Protein AF-A0A839JX04-F1 (afdb_monomer_lite)

Sequence (559 aa):
MVAIRRTSMIDSNKTQLNSDYDYSMLRKWALGNKGGLLKKSDFIFDKSKGELSAGSEIAEAVILCKRPTSYPIQNQTFLAQFQFTGKLENLQTVEGIKIYIEIKENLIMDPTLIADQPGSTNFAKGFDIGEIKATPERPSHENFLKLYEISSGEVVDHRKEISLPALDSVSQRTTTLESKVATQEEKVGKLEEAGTPDHLSIKEIIGEKYKASDLLTRAYLPLSADSDIPLNFGETAANKELHIQRISSGHTDNKIKVKLKKTGNPTSNVTIEVRKGVKVESGDIVYRYGGEVLATATIQANQITTSRKEFTATLDRSPLLARGELYSVVIKCQGSVYHNADFYQIACSGEWSEAFCAVQVNDNSRVRTDYMPYCESSIFLDYCLAKRSDATKETVLEVINLNGSSSYEHYFTLTEDNQKIAIHSTGREIERVYFYNGGTQIGSMGYGASGSVELSAKKGDTIRIQIRVRVASGVNITVYRRLIKPCPKILHPKEVKNVGEVVECTIYGLHNNVFVGDQIDTTPSSSATTGRLTLGNAVAFFSIIGKDGKTYKIPAYGA

Structure (mmCIF, N/CA/C/O backbone):
data_AF-A0A839JX04-F1
#
_entry.id   AF-A0A839JX04-F1
#
loop_
_atom_site.group_PDB
_atom_site.id
_atom_site.type_symbol
_atom_site.label_atom_id
_atom_site.label_alt_id
_atom_site.label_comp_id
_atom_site.label_asym_id
_atom_site.label_entity_id
_atom_site.label_seq_id
_atom_site.pdbx_PDB_ins_code
_atom_site.Cartn_x
_atom_site.Cartn_y
_atom_site.Cartn_z
_atom_site.occupancy
_atom_site.B_iso_or_equiv
_atom_site.auth_seq_id
_atom_site.auth_comp_id
_atom_site.auth_asym_id
_atom_site.auth_atom_id
_atom_site.pdbx_PDB_model_num
ATOM 1 N N . MET A 1 1 ? 62.825 -39.711 -59.804 1.00 36.94 1 MET A N 1
ATOM 2 C CA . MET A 1 1 ? 63.584 -38.447 -59.918 1.00 36.94 1 MET A CA 1
ATOM 3 C C . MET A 1 1 ? 63.002 -37.661 -61.075 1.00 36.94 1 MET A C 1
ATOM 5 O O . MET A 1 1 ? 63.212 -38.042 -62.217 1.00 36.94 1 MET A O 1
ATOM 9 N N . VAL A 1 2 ? 62.194 -36.645 -60.778 1.00 25.59 2 VAL A N 1
ATOM 10 C CA . VAL A 1 2 ? 61.544 -35.789 -61.778 1.00 25.59 2 VAL A CA 1
ATOM 11 C C . VAL A 1 2 ? 62.001 -34.361 -61.510 1.00 25.59 2 VAL A C 1
ATOM 13 O O . VAL A 1 2 ? 62.012 -33.910 -60.368 1.00 25.59 2 VAL A O 1
ATOM 16 N N . ALA A 1 3 ? 62.485 -33.721 -62.569 1.00 23.45 3 ALA A N 1
ATOM 17 C CA . ALA A 1 3 ? 63.185 -32.452 -62.558 1.00 23.45 3 ALA A CA 1
ATOM 18 C C . ALA A 1 3 ? 62.314 -31.313 -62.012 1.00 23.45 3 ALA A C 1
ATOM 20 O O . ALA A 1 3 ? 61.235 -31.034 -62.535 1.00 23.45 3 ALA A O 1
ATOM 21 N N . ILE A 1 4 ? 62.835 -30.621 -60.999 1.00 28.56 4 ILE A N 1
ATOM 22 C CA . ILE A 1 4 ? 62.335 -29.331 -60.527 1.00 28.56 4 ILE A CA 1
ATOM 23 C C . ILE A 1 4 ? 62.530 -28.335 -61.677 1.00 28.56 4 ILE A C 1
ATOM 25 O O . ILE A 1 4 ? 63.641 -27.858 -61.923 1.00 28.56 4 ILE A O 1
ATOM 29 N N . ARG A 1 5 ? 61.462 -28.059 -62.434 1.00 27.75 5 ARG A N 1
ATOM 30 C CA . ARG A 1 5 ? 61.444 -26.947 -63.389 1.00 27.75 5 ARG A CA 1
ATOM 31 C C . ARG A 1 5 ? 61.386 -25.654 -62.587 1.00 27.75 5 ARG A C 1
ATOM 33 O O . ARG A 1 5 ? 60.373 -25.339 -61.976 1.00 27.75 5 ARG A O 1
ATOM 40 N N . ARG A 1 6 ? 62.519 -24.952 -62.590 1.00 30.62 6 ARG A N 1
ATOM 41 C CA . ARG A 1 6 ? 62.697 -23.595 -62.075 1.00 30.62 6 ARG A CA 1
ATOM 42 C C . ARG A 1 6 ? 61.653 -22.673 -62.698 1.00 30.62 6 ARG A C 1
ATOM 44 O O . ARG A 1 6 ? 61.552 -22.599 -63.922 1.00 30.62 6 ARG A O 1
ATOM 51 N N . THR A 1 7 ? 60.898 -21.989 -61.853 1.00 27.47 7 THR A N 1
ATOM 52 C CA . THR A 1 7 ? 59.978 -20.935 -62.264 1.00 27.47 7 THR A CA 1
ATOM 53 C C . THR A 1 7 ? 60.797 -19.752 -62.773 1.00 27.47 7 THR A C 1
ATOM 55 O O . THR A 1 7 ? 61.646 -19.220 -62.065 1.00 27.47 7 THR A O 1
ATOM 58 N N . SER A 1 8 ? 60.568 -19.367 -64.024 1.00 26.70 8 SER A N 1
ATOM 59 C CA . SER A 1 8 ? 61.036 -18.112 -64.600 1.00 26.70 8 SER A CA 1
ATOM 60 C C . SER A 1 8 ? 60.347 -16.938 -63.900 1.00 26.70 8 SER A C 1
ATOM 62 O O . SER A 1 8 ? 59.118 -16.862 -63.929 1.00 26.70 8 SER A O 1
ATOM 64 N N . MET A 1 9 ? 61.111 -15.997 -63.339 1.00 30.47 9 MET A N 1
ATOM 65 C CA . MET A 1 9 ? 60.635 -14.614 -63.272 1.00 30.47 9 MET A CA 1
ATOM 66 C C . MET A 1 9 ? 60.506 -14.126 -64.715 1.00 30.47 9 MET A C 1
ATOM 68 O O . MET A 1 9 ? 61.416 -14.320 -65.523 1.00 30.47 9 MET A O 1
ATOM 72 N N . ILE A 1 10 ? 59.347 -13.576 -65.059 1.00 27.73 10 ILE A N 1
ATOM 73 C CA . ILE A 1 10 ? 59.121 -12.993 -66.378 1.00 27.73 10 ILE A CA 1
ATOM 74 C C . ILE A 1 10 ? 60.157 -11.881 -66.586 1.00 27.73 10 ILE A C 1
ATOM 76 O O . ILE A 1 10 ? 60.321 -11.004 -65.741 1.00 27.73 10 ILE A O 1
ATOM 80 N N . ASP A 1 11 ? 60.854 -11.949 -67.719 1.00 28.22 11 ASP A N 1
ATOM 81 C CA . ASP A 1 11 ? 61.622 -10.847 -68.282 1.00 28.22 11 ASP A CA 1
ATOM 82 C C . ASP A 1 11 ? 60.643 -9.718 -68.623 1.00 28.22 11 ASP A C 1
ATOM 84 O O . ASP A 1 11 ? 59.931 -9.772 -69.628 1.00 28.22 11 ASP A O 1
ATOM 88 N N . SER A 1 12 ? 60.562 -8.699 -67.772 1.00 28.22 12 SER A N 1
ATOM 89 C CA . SER A 1 12 ? 60.218 -7.373 -68.255 1.00 28.22 12 SER A CA 1
ATOM 90 C C . SER A 1 12 ? 61.524 -6.613 -68.401 1.00 28.22 12 SER A C 1
ATOM 92 O O . SER A 1 12 ? 62.218 -6.326 -67.426 1.00 28.22 12 SER A O 1
ATOM 94 N N . ASN A 1 13 ? 61.845 -6.217 -69.627 1.00 29.12 13 ASN A N 1
ATOM 95 C CA . ASN A 1 13 ? 62.878 -5.235 -69.947 1.00 29.12 13 ASN A CA 1
ATOM 96 C C . ASN A 1 13 ? 62.521 -3.826 -69.414 1.00 29.12 13 ASN A C 1
ATOM 98 O O . ASN A 1 13 ? 62.547 -2.845 -70.154 1.00 29.12 13 ASN A O 1
ATOM 102 N N . LYS A 1 14 ? 62.128 -3.732 -68.138 1.00 31.95 14 LYS A N 1
ATOM 103 C CA . LYS A 1 14 ? 61.995 -2.568 -67.259 1.00 31.95 14 LYS A CA 1
ATOM 104 C C . LYS A 1 14 ? 61.495 -3.058 -65.893 1.00 31.95 14 LYS A C 1
ATOM 106 O O . LYS A 1 14 ? 60.616 -3.909 -65.834 1.00 31.95 14 LYS A O 1
ATOM 111 N N . THR A 1 15 ? 62.069 -2.466 -64.845 1.00 32.50 15 THR A N 1
ATOM 112 C CA . THR A 1 15 ? 61.684 -2.492 -63.421 1.00 32.50 15 THR A CA 1
ATOM 113 C C . THR A 1 15 ? 61.949 -3.763 -62.600 1.00 32.50 15 THR A C 1
ATOM 115 O O . THR A 1 15 ? 61.022 -4.481 -62.246 1.00 32.50 15 THR A O 1
ATOM 118 N N . GLN A 1 16 ? 63.185 -3.906 -62.090 1.00 36.28 16 GLN A N 1
ATOM 119 C CA . GLN A 1 16 ? 63.281 -3.993 -60.627 1.00 36.28 16 GLN A CA 1
ATOM 120 C C . GLN A 1 16 ? 62.806 -2.663 -60.067 1.00 36.28 16 GLN A C 1
ATOM 122 O O . GLN A 1 16 ? 63.419 -1.631 -60.336 1.00 36.28 16 GLN A O 1
ATOM 127 N N . LEU A 1 17 ? 61.759 -2.682 -59.259 1.00 40.69 17 LEU A N 1
ATOM 128 C CA . LEU A 1 17 ? 61.539 -1.616 -58.296 1.00 40.69 17 LEU A CA 1
ATOM 129 C C . LEU A 1 17 ? 62.016 -2.156 -56.953 1.00 40.69 17 LEU A C 1
ATOM 131 O O . LEU A 1 17 ? 61.269 -2.743 -56.181 1.00 40.69 17 LEU A O 1
ATOM 135 N N . ASN A 1 18 ? 63.309 -1.970 -56.687 1.00 44.69 18 ASN A N 1
ATOM 136 C CA . ASN A 1 18 ? 63.767 -1.832 -55.310 1.00 44.69 18 ASN A CA 1
ATOM 137 C C . ASN A 1 18 ? 62.869 -0.745 -54.671 1.00 44.69 18 ASN A C 1
ATOM 139 O O . ASN A 1 18 ? 62.597 0.260 -55.336 1.00 44.69 18 ASN A O 1
ATOM 143 N N . SER A 1 19 ? 62.357 -0.925 -53.445 1.00 43.06 19 SER A N 1
ATOM 144 C CA . SER A 1 19 ? 61.373 0.005 -52.840 1.00 43.06 19 SER A CA 1
ATOM 145 C C . SER A 1 19 ? 61.827 1.461 -52.783 1.00 43.06 19 SER A C 1
ATOM 147 O O . SER A 1 19 ? 61.009 2.350 -52.566 1.00 43.06 19 SER A O 1
ATOM 149 N N . ASP A 1 20 ? 63.118 1.697 -53.000 1.00 43.44 20 ASP A N 1
ATOM 150 C CA . ASP A 1 20 ? 63.715 3.010 -53.208 1.00 43.44 20 ASP A CA 1
ATOM 151 C C . ASP A 1 20 ? 63.037 3.811 -54.351 1.00 43.44 20 ASP A C 1
ATOM 153 O O . ASP A 1 20 ? 63.197 5.027 -54.399 1.00 43.44 20 ASP A O 1
ATOM 157 N N . TYR A 1 21 ? 62.235 3.175 -55.227 1.00 44.03 21 TYR A N 1
ATOM 158 C CA . TYR A 1 21 ? 61.608 3.818 -56.394 1.00 44.03 21 TYR A CA 1
ATOM 159 C C . TYR A 1 21 ? 60.068 3.709 -56.514 1.00 44.03 21 TYR A C 1
ATOM 161 O O . TYR A 1 21 ? 59.507 4.355 -57.401 1.00 44.03 21 TYR A O 1
ATOM 169 N N . ASP A 1 22 ? 59.351 2.974 -55.646 1.00 50.03 22 ASP A N 1
ATOM 170 C CA . ASP A 1 22 ? 57.868 2.971 -55.624 1.00 50.03 22 ASP A CA 1
ATOM 171 C C . ASP A 1 22 ? 57.316 3.781 -54.436 1.00 50.03 22 ASP A C 1
ATOM 173 O O . ASP A 1 22 ? 57.174 3.309 -53.300 1.00 50.03 22 ASP A O 1
ATOM 177 N N . TYR A 1 23 ? 56.954 5.033 -54.724 1.00 49.22 23 TYR A N 1
ATOM 178 C CA . TYR A 1 23 ? 56.421 5.989 -53.752 1.00 49.22 23 TYR A CA 1
ATOM 179 C C . TYR A 1 23 ? 55.114 5.540 -53.076 1.00 49.22 23 TYR A C 1
ATOM 181 O O . TYR A 1 23 ? 54.806 5.994 -51.968 1.00 49.22 23 TYR A O 1
ATOM 189 N N . SER A 1 24 ? 54.332 4.652 -53.701 1.00 57.19 24 SER A N 1
ATOM 190 C CA . SER A 1 24 ? 53.066 4.177 -53.135 1.00 57.19 24 SER A CA 1
ATOM 191 C C . SER A 1 24 ? 53.287 3.267 -51.919 1.00 57.19 24 SER A C 1
ATOM 193 O O . SER A 1 24 ? 52.551 3.359 -50.929 1.00 57.19 24 SER A O 1
ATOM 195 N N . MET A 1 25 ? 54.352 2.461 -51.945 1.00 59.25 25 MET A N 1
ATOM 196 C CA . MET A 1 25 ? 54.745 1.571 -50.849 1.00 59.25 25 MET A CA 1
ATOM 197 C C . MET A 1 25 ? 55.486 2.328 -49.744 1.00 59.25 25 MET A C 1
ATOM 199 O O . MET A 1 25 ? 55.196 2.120 -48.564 1.00 59.25 25 MET A O 1
ATOM 203 N N . LEU A 1 26 ? 56.331 3.299 -50.111 1.00 58.16 26 LEU A N 1
ATOM 204 C CA . LEU A 1 26 ? 56.943 4.258 -49.179 1.00 58.16 26 LEU A CA 1
ATOM 205 C C . LEU A 1 26 ? 55.895 5.008 -48.341 1.00 58.16 26 LEU A C 1
ATOM 207 O O . LEU A 1 26 ? 56.049 5.140 -47.127 1.00 58.16 26 LEU A O 1
ATOM 211 N N . ARG A 1 27 ? 54.787 5.452 -48.953 1.00 58.06 27 ARG A N 1
ATOM 212 C CA . ARG A 1 27 ? 53.692 6.122 -48.231 1.00 58.06 27 ARG A CA 1
ATOM 213 C C . ARG A 1 27 ? 53.014 5.198 -47.217 1.00 58.06 27 ARG A C 1
ATOM 215 O O . ARG A 1 27 ? 52.716 5.629 -46.107 1.00 58.06 27 ARG A O 1
ATOM 222 N N . LYS A 1 28 ? 52.768 3.934 -47.574 1.00 63.03 28 LYS A N 1
ATOM 223 C CA . LYS A 1 28 ? 52.166 2.942 -46.662 1.00 63.03 28 LYS A CA 1
ATOM 224 C C . LYS A 1 28 ? 53.109 2.591 -45.503 1.00 63.03 28 LYS A C 1
ATOM 226 O O . LYS A 1 28 ? 52.645 2.427 -44.376 1.00 63.03 28 LYS A O 1
ATOM 231 N N . TRP A 1 29 ? 54.417 2.553 -45.756 1.00 63.84 29 TRP A N 1
ATOM 232 C CA . TRP A 1 29 ? 55.455 2.373 -44.736 1.00 63.84 29 TRP A CA 1
ATOM 233 C C . TRP A 1 29 ? 55.546 3.552 -43.762 1.00 63.84 29 TRP A C 1
ATOM 235 O O . TRP A 1 29 ? 55.491 3.351 -42.551 1.00 63.84 29 TRP A O 1
ATOM 245 N N . ALA A 1 30 ? 55.586 4.786 -44.276 1.00 60.50 30 ALA A N 1
ATOM 246 C CA . ALA A 1 30 ? 55.602 6.002 -43.458 1.00 60.50 30 ALA A CA 1
ATOM 247 C C . ALA A 1 30 ? 54.375 6.112 -42.531 1.00 60.50 30 ALA A C 1
ATOM 249 O O . ALA A 1 30 ? 54.449 6.712 -41.462 1.00 60.50 30 ALA A O 1
ATOM 250 N N . LEU A 1 31 ? 53.253 5.492 -42.913 1.00 60.56 31 LEU A N 1
ATOM 251 C CA . LEU A 1 31 ? 52.018 5.408 -42.124 1.00 60.56 31 LEU A CA 1
ATOM 252 C C . LEU A 1 31 ? 51.984 4.204 -41.157 1.00 60.56 31 LEU A C 1
ATOM 254 O O . LEU A 1 31 ? 50.932 3.886 -40.602 1.00 60.56 31 LEU A O 1
ATOM 258 N N . GLY A 1 32 ? 53.129 3.553 -40.929 1.00 63.91 32 GLY A N 1
ATOM 259 C CA . GLY A 1 32 ? 53.334 2.549 -39.882 1.00 63.91 32 GLY A CA 1
ATOM 260 C C . GLY A 1 32 ? 53.155 1.092 -40.314 1.00 63.91 32 GLY A C 1
ATOM 261 O O . GLY A 1 32 ? 53.164 0.206 -39.456 1.00 63.91 32 GLY A O 1
ATOM 262 N N . ASN A 1 33 ? 52.990 0.809 -41.610 1.00 69.25 33 ASN A N 1
ATOM 263 C CA . ASN A 1 33 ? 52.891 -0.565 -42.098 1.00 69.25 33 ASN A CA 1
ATOM 264 C C . ASN A 1 33 ? 54.278 -1.245 -42.141 1.00 69.25 33 ASN A C 1
ATOM 266 O O . ASN A 1 33 ? 55.247 -0.652 -42.609 1.00 69.25 33 ASN A O 1
ATOM 270 N N . LYS A 1 34 ? 54.381 -2.487 -41.645 1.00 72.94 34 LYS A N 1
ATOM 271 C CA . LYS A 1 34 ? 55.645 -3.238 -41.479 1.00 72.94 34 LYS A CA 1
ATOM 272 C C . LYS A 1 34 ? 55.763 -4.455 -42.412 1.00 72.94 34 LYS A C 1
ATOM 274 O O . LYS A 1 34 ? 56.516 -5.376 -42.115 1.00 72.94 34 LYS A O 1
ATOM 279 N N . GLY A 1 35 ? 55.020 -4.457 -43.518 1.00 76.12 35 GLY A N 1
ATOM 280 C CA . GLY A 1 35 ? 54.948 -5.578 -44.459 1.00 76.12 35 GLY A CA 1
ATOM 281 C C . GLY A 1 35 ? 53.683 -6.422 -44.279 1.00 76.12 35 GLY A C 1
ATOM 282 O O . GLY A 1 35 ? 52.985 -6.329 -43.266 1.00 76.12 35 GLY A O 1
ATOM 283 N N . GLY A 1 36 ? 53.365 -7.215 -45.298 1.00 84.69 36 GLY A N 1
ATOM 284 C CA . GLY A 1 36 ? 52.121 -7.970 -45.418 1.00 84.69 36 GLY A CA 1
ATOM 285 C C . GLY A 1 36 ? 51.796 -8.312 -46.872 1.00 84.69 36 GLY A C 1
ATOM 286 O O . GLY A 1 36 ? 52.637 -8.177 -47.755 1.00 84.69 36 GLY A O 1
ATOM 287 N N . LEU A 1 37 ? 50.566 -8.744 -47.127 1.00 87.00 37 LEU A N 1
ATOM 288 C CA . LEU A 1 37 ? 50.071 -9.040 -48.470 1.00 87.00 37 LEU A CA 1
ATOM 289 C C . LEU A 1 37 ? 49.428 -7.815 -49.108 1.00 87.00 37 LEU A C 1
ATOM 291 O O . LEU A 1 37 ? 48.798 -7.014 -48.414 1.00 87.00 37 LEU A O 1
ATOM 295 N N . LEU A 1 38 ? 49.521 -7.696 -50.433 1.00 80.56 38 LEU A N 1
ATOM 296 C CA . LEU A 1 38 ? 48.749 -6.680 -51.152 1.00 80.56 38 LEU A CA 1
ATOM 297 C C . LEU A 1 38 ? 47.257 -7.010 -51.195 1.00 80.56 38 LEU A C 1
ATOM 299 O O . LEU A 1 38 ? 46.449 -6.085 -51.209 1.00 80.56 38 LEU A O 1
ATOM 303 N N . LYS A 1 39 ? 46.901 -8.299 -51.183 1.00 83.56 39 LYS A N 1
ATOM 304 C CA . LYS A 1 39 ? 45.520 -8.792 -51.133 1.00 83.56 39 LYS A CA 1
ATOM 305 C C . LYS A 1 39 ? 45.428 -9.988 -50.196 1.00 83.56 39 LYS A C 1
ATOM 307 O O . LYS A 1 39 ? 46.272 -10.879 -50.238 1.00 83.56 39 LYS A O 1
ATOM 312 N N . LYS A 1 40 ? 44.373 -10.070 -49.382 1.00 83.19 40 LYS A N 1
ATOM 313 C CA . LYS A 1 40 ? 44.169 -11.223 -48.483 1.00 83.19 40 LYS A CA 1
ATOM 314 C C . LYS A 1 40 ? 43.907 -12.545 -49.221 1.00 83.19 40 LYS A C 1
ATOM 316 O O . LYS A 1 40 ? 44.143 -13.619 -48.670 1.00 83.19 40 LYS A O 1
ATOM 321 N N . SER A 1 41 ? 43.418 -12.476 -50.457 1.00 86.44 41 SER A N 1
ATOM 322 C CA . SER A 1 41 ? 43.195 -13.645 -51.314 1.00 86.44 41 SER A CA 1
ATOM 323 C C . SER A 1 41 ? 44.487 -14.307 -51.796 1.00 86.44 41 SER A C 1
ATOM 325 O O . SER A 1 41 ? 44.422 -15.420 -52.302 1.00 86.44 41 SER A O 1
ATOM 327 N N . ASP A 1 42 ? 45.642 -13.663 -51.634 1.00 87.38 42 ASP A N 1
ATOM 328 C CA . ASP A 1 42 ? 46.917 -14.175 -52.126 1.00 87.38 42 ASP A CA 1
ATOM 329 C C . ASP A 1 42 ? 47.550 -15.185 -51.150 1.00 87.38 42 ASP A C 1
ATOM 331 O O . ASP A 1 42 ? 47.327 -15.133 -49.936 1.00 87.38 42 ASP A O 1
ATOM 335 N N . PHE A 1 43 ? 48.370 -16.102 -51.676 1.00 89.19 43 PHE A N 1
ATOM 336 C CA . PHE A 1 43 ? 49.062 -17.156 -50.912 1.00 89.19 43 PHE A CA 1
ATOM 337 C C . PHE A 1 43 ? 48.096 -18.053 -50.119 1.00 89.19 43 PHE A C 1
ATOM 339 O O . PHE A 1 43 ? 48.091 -18.054 -48.887 1.00 89.19 43 PHE A O 1
ATOM 346 N N . ILE A 1 44 ? 47.254 -18.815 -50.812 1.00 92.31 44 ILE A N 1
ATOM 347 C CA . ILE A 1 44 ? 46.239 -19.705 -50.228 1.00 92.31 44 ILE A CA 1
ATOM 348 C C . ILE A 1 44 ? 46.864 -21.061 -49.898 1.00 92.31 44 ILE A C 1
ATOM 350 O O . ILE A 1 44 ? 47.403 -21.712 -50.791 1.00 92.31 44 ILE A O 1
ATOM 354 N N . PHE A 1 45 ? 46.772 -21.505 -48.643 1.00 92.56 45 PHE A N 1
ATOM 355 C CA . PHE A 1 45 ? 47.291 -22.805 -48.215 1.00 92.56 45 PHE A CA 1
ATOM 356 C C . PHE A 1 45 ? 46.177 -23.848 -48.051 1.00 92.56 45 PHE A C 1
ATOM 358 O O . PHE A 1 45 ? 45.290 -23.698 -47.212 1.00 92.56 45 PHE A O 1
ATOM 365 N N . ASP A 1 46 ? 46.250 -24.926 -48.830 1.00 90.69 46 ASP A N 1
ATOM 366 C CA . ASP A 1 46 ? 45.413 -26.119 -48.708 1.00 90.69 46 ASP A CA 1
ATOM 367 C C . ASP A 1 46 ? 46.183 -27.196 -47.929 1.00 90.69 46 ASP A C 1
ATOM 369 O O . ASP A 1 46 ? 46.989 -27.954 -48.481 1.00 90.69 46 ASP A O 1
ATOM 373 N N . LYS A 1 47 ? 45.919 -27.278 -46.618 1.00 89.19 47 LYS A N 1
ATOM 374 C CA . LYS A 1 47 ? 46.544 -28.266 -45.726 1.00 89.19 47 LYS A CA 1
ATOM 375 C C . LYS A 1 47 ? 46.254 -29.706 -46.150 1.00 89.19 47 LYS A C 1
ATOM 377 O O . LYS A 1 47 ? 47.104 -30.565 -45.955 1.00 89.19 47 LYS A O 1
ATOM 382 N N . SER A 1 48 ? 45.083 -29.985 -46.727 1.00 87.31 48 SER A N 1
ATOM 383 C CA . SER A 1 48 ? 44.711 -31.354 -47.112 1.00 87.31 48 SER A CA 1
ATOM 384 C C . SER A 1 48 ? 45.578 -31.896 -48.251 1.00 87.31 48 SER A C 1
ATOM 386 O O . SER A 1 48 ? 45.782 -33.104 -48.352 1.00 87.31 48 SER A O 1
ATOM 388 N N . LYS A 1 49 ? 46.133 -30.994 -49.069 1.00 86.88 49 LYS A N 1
ATOM 389 C CA . LYS A 1 49 ? 47.006 -31.310 -50.205 1.00 86.88 49 LYS A CA 1
ATOM 390 C C . LYS A 1 49 ? 48.471 -30.942 -49.971 1.00 86.88 49 LYS A C 1
ATOM 392 O O . LYS A 1 49 ? 49.306 -31.233 -50.823 1.00 86.88 49 LYS A O 1
ATOM 397 N N . GLY A 1 50 ? 48.785 -30.283 -48.852 1.00 86.38 50 GLY A N 1
ATOM 398 C CA . GLY A 1 50 ? 50.103 -29.688 -48.623 1.00 86.38 50 GLY A CA 1
ATOM 399 C C . GLY A 1 50 ? 50.480 -28.703 -49.733 1.00 86.38 50 GLY A C 1
ATOM 400 O O . GLY A 1 50 ? 51.622 -28.701 -50.189 1.00 86.38 50 GLY A O 1
ATOM 401 N N . GLU A 1 51 ? 49.511 -27.919 -50.214 1.00 90.62 51 GLU A N 1
ATOM 402 C CA . GLU A 1 51 ? 49.668 -27.053 -51.386 1.00 90.62 51 GLU A CA 1
ATOM 403 C C . GLU A 1 51 ? 49.552 -25.575 -50.997 1.00 90.62 51 GLU A C 1
ATOM 405 O O . GLU A 1 51 ? 48.603 -25.183 -50.319 1.00 90.62 51 GLU A O 1
ATOM 410 N N . LEU A 1 52 ? 50.491 -24.739 -51.444 1.00 87.75 52 LEU A N 1
ATOM 411 C CA . LEU A 1 52 ? 50.379 -23.281 -51.382 1.00 87.75 52 LEU A CA 1
ATOM 412 C C . LEU A 1 52 ? 50.200 -22.728 -52.796 1.00 87.75 52 LEU A C 1
ATOM 414 O O . LEU A 1 52 ? 51.072 -22.896 -53.644 1.00 87.75 52 LEU A O 1
ATOM 418 N N . SER A 1 53 ? 49.094 -22.034 -53.029 1.00 88.25 53 SER A N 1
ATOM 419 C CA . SER A 1 53 ? 48.695 -21.493 -54.327 1.00 88.25 53 SER A CA 1
ATOM 420 C C . SER A 1 53 ? 48.694 -19.965 -54.328 1.00 88.25 53 SER A C 1
ATOM 422 O O . SER A 1 53 ? 48.439 -19.329 -53.306 1.00 88.25 53 SER A O 1
ATOM 424 N N . ALA A 1 54 ? 48.967 -19.361 -55.485 1.00 79.94 54 ALA A N 1
ATOM 425 C CA . ALA A 1 54 ? 49.061 -17.910 -55.628 1.00 79.94 54 ALA A CA 1
ATOM 426 C C . ALA A 1 54 ? 47.761 -17.171 -55.245 1.00 79.94 54 ALA A C 1
ATOM 428 O O . ALA A 1 54 ? 47.819 -16.090 -54.671 1.00 79.94 54 ALA A O 1
ATOM 429 N N . GLY A 1 55 ? 46.586 -17.753 -55.501 1.00 81.62 55 GLY A N 1
ATOM 430 C CA . GLY A 1 55 ? 45.280 -17.135 -55.211 1.00 81.62 55 GLY A CA 1
ATOM 431 C C . GLY A 1 55 ? 44.849 -16.047 -56.208 1.00 81.62 55 GLY A C 1
ATOM 432 O O . GLY A 1 55 ? 43.654 -15.873 -56.434 1.00 81.62 55 GLY A O 1
ATOM 433 N N . SER A 1 56 ? 45.813 -15.407 -56.872 1.00 80.06 56 SER A N 1
ATOM 434 C CA . SER A 1 56 ? 45.667 -14.514 -58.031 1.00 80.06 56 SER A CA 1
ATOM 435 C C . SER A 1 56 ? 46.579 -14.987 -59.180 1.00 80.06 56 SER A C 1
ATOM 437 O O . SER A 1 56 ? 47.370 -15.912 -58.996 1.00 80.06 56 SER A O 1
ATOM 439 N N . GLU A 1 57 ? 46.509 -14.353 -60.361 1.00 78.25 57 GLU A N 1
ATOM 440 C CA . GLU A 1 57 ? 47.461 -14.605 -61.468 1.00 78.25 57 GLU A CA 1
ATOM 441 C C . GLU A 1 57 ? 48.921 -14.411 -61.013 1.00 78.25 57 GLU A C 1
ATOM 443 O O . GLU A 1 57 ? 49.792 -15.221 -61.330 1.00 78.25 57 GLU A O 1
ATOM 448 N N . ILE A 1 58 ? 49.151 -13.383 -60.190 1.00 78.75 58 ILE A N 1
ATOM 449 C CA . ILE A 1 58 ? 50.390 -13.133 -59.453 1.00 78.75 58 ILE A CA 1
ATOM 450 C C . ILE A 1 58 ? 50.003 -12.799 -58.011 1.00 78.75 58 ILE A C 1
ATOM 452 O O . ILE A 1 58 ? 49.241 -11.862 -57.780 1.00 78.75 58 ILE A O 1
ATOM 456 N N . ALA A 1 59 ? 50.504 -13.580 -57.057 1.00 79.88 59 ALA A N 1
ATOM 457 C CA . ALA A 1 59 ? 50.378 -13.323 -55.628 1.00 79.88 59 ALA A CA 1
ATOM 458 C C . ALA A 1 59 ? 51.483 -12.374 -55.178 1.00 79.88 59 ALA A C 1
ATOM 460 O O . ALA A 1 59 ? 52.650 -12.604 -55.508 1.00 79.88 59 ALA A O 1
ATOM 461 N N . GLU A 1 60 ? 51.146 -11.352 -54.396 1.00 83.44 60 GLU A N 1
ATOM 462 C CA . GLU A 1 60 ? 52.113 -10.313 -54.042 1.00 83.44 60 GLU A CA 1
ATOM 463 C C . GLU A 1 60 ? 52.201 -10.058 -52.537 1.00 83.44 60 GLU A C 1
ATOM 465 O O . GLU A 1 60 ? 51.207 -9.833 -51.838 1.00 83.44 60 GLU A O 1
ATOM 470 N N . ALA A 1 61 ? 53.434 -10.060 -52.038 1.00 82.06 61 ALA A N 1
ATOM 471 C CA . ALA A 1 61 ? 53.768 -9.757 -50.657 1.00 82.06 61 ALA A CA 1
ATOM 472 C C . ALA A 1 61 ? 54.834 -8.665 -50.587 1.00 82.06 61 ALA A C 1
ATOM 474 O O . ALA A 1 61 ? 55.678 -8.534 -51.470 1.00 82.06 61 ALA A O 1
ATOM 475 N N . VAL A 1 62 ? 54.815 -7.897 -49.504 1.00 79.69 62 VAL A N 1
ATOM 476 C CA . VAL A 1 62 ? 55.836 -6.902 -49.188 1.00 79.69 62 VAL A CA 1
ATOM 477 C C . VAL A 1 62 ? 56.449 -7.252 -47.840 1.00 79.69 62 VAL A C 1
ATOM 479 O O . VAL A 1 62 ? 55.737 -7.428 -46.850 1.00 79.69 62 VAL A O 1
ATOM 482 N N . ILE A 1 63 ? 57.771 -7.352 -47.797 1.00 78.62 63 ILE A N 1
ATOM 483 C CA . ILE A 1 63 ? 58.535 -7.829 -46.644 1.00 78.62 63 ILE A CA 1
ATOM 484 C C . ILE A 1 63 ? 59.443 -6.695 -46.180 1.00 78.62 63 ILE A C 1
ATOM 486 O O . ILE A 1 63 ? 60.160 -6.106 -46.985 1.00 78.62 63 ILE A O 1
ATOM 490 N N . LEU A 1 64 ? 59.418 -6.372 -44.888 1.00 78.81 64 LEU A N 1
ATOM 491 C CA . LEU A 1 64 ? 60.378 -5.436 -44.311 1.00 78.81 64 LEU A CA 1
ATOM 492 C C . LEU A 1 64 ? 61.718 -6.145 -44.132 1.00 78.81 64 LEU A C 1
ATOM 494 O O . LEU A 1 64 ? 61.812 -7.117 -43.387 1.00 78.81 64 LEU A O 1
ATOM 498 N N . CYS A 1 65 ? 62.743 -5.644 -44.809 1.00 74.62 65 CYS A N 1
ATOM 499 C CA . CYS A 1 65 ? 64.083 -6.203 -44.782 1.00 74.62 65 CYS A CA 1
ATOM 500 C C . CYS A 1 65 ? 65.087 -5.210 -44.191 1.00 74.62 65 CYS A C 1
ATOM 502 O O . CYS A 1 65 ? 64.932 -3.992 -44.303 1.00 74.62 65 CYS A O 1
ATOM 504 N N . LYS A 1 66 ? 66.143 -5.747 -43.587 1.00 75.00 66 LYS A N 1
ATOM 505 C CA . LYS A 1 66 ? 67.331 -5.048 -43.099 1.00 75.00 66 LYS A CA 1
ATOM 506 C C . LYS A 1 66 ? 68.539 -5.495 -43.915 1.00 75.00 66 LYS A C 1
ATOM 508 O O . LYS A 1 66 ? 68.698 -6.688 -44.174 1.00 75.00 66 LYS A O 1
ATOM 513 N N . ARG A 1 67 ? 69.387 -4.538 -44.299 1.00 72.69 67 ARG A N 1
ATOM 514 C CA . ARG A 1 67 ? 70.712 -4.764 -44.897 1.00 72.69 67 ARG A CA 1
ATOM 515 C C . ARG A 1 67 ? 71.778 -4.656 -43.806 1.00 72.69 67 ARG A C 1
ATOM 517 O O . ARG A 1 67 ? 72.078 -3.536 -43.398 1.00 72.69 67 ARG A O 1
ATOM 524 N N . PRO A 1 68 ? 72.363 -5.759 -43.311 1.00 65.62 68 PRO A N 1
ATOM 525 C CA . PRO A 1 68 ? 73.289 -5.685 -42.177 1.00 65.62 68 PRO A CA 1
ATOM 526 C C . PRO A 1 68 ? 74.588 -4.927 -42.483 1.00 65.62 68 PRO A C 1
ATOM 528 O O . PRO A 1 68 ? 75.167 -4.309 -41.594 1.00 65.62 68 PRO A O 1
ATOM 531 N N . THR A 1 69 ? 75.044 -4.945 -43.740 1.00 65.56 69 THR A N 1
ATOM 532 C CA . THR A 1 69 ? 76.374 -4.463 -44.161 1.00 65.56 69 THR A CA 1
ATOM 533 C C . THR A 1 69 ? 76.350 -3.251 -45.106 1.00 65.56 69 THR A C 1
ATOM 535 O O . THR A 1 69 ? 77.349 -2.981 -45.769 1.00 65.56 69 THR A O 1
ATOM 538 N N . SER A 1 70 ? 75.242 -2.503 -45.183 1.00 64.62 70 SER A N 1
ATOM 539 C CA . SER A 1 70 ? 75.119 -1.325 -46.065 1.00 64.62 70 SER A CA 1
ATOM 540 C C . SER A 1 70 ? 75.983 -0.126 -45.625 1.00 64.62 70 SER A C 1
ATOM 542 O O . SER A 1 70 ? 76.195 0.097 -44.430 1.00 64.62 70 SER A O 1
ATOM 544 N N . TYR A 1 71 ? 76.456 0.673 -46.591 1.00 54.75 71 TYR A N 1
ATOM 545 C CA . TYR A 1 71 ? 77.263 1.886 -46.413 1.00 54.75 71 TYR A CA 1
ATOM 546 C C . TYR A 1 71 ? 76.680 3.058 -47.234 1.00 54.75 71 TYR A C 1
ATOM 548 O O . TYR A 1 71 ? 76.306 2.875 -48.385 1.00 54.75 71 TYR A O 1
ATOM 556 N N . PRO A 1 72 ? 76.602 4.295 -46.703 1.00 55.94 72 PRO A N 1
ATOM 557 C CA . PRO A 1 72 ? 77.098 4.759 -45.403 1.00 55.94 72 PRO A CA 1
ATOM 558 C C . PRO A 1 72 ? 76.168 4.451 -44.219 1.00 55.94 72 PRO A C 1
ATOM 560 O O . PRO A 1 72 ? 76.553 4.665 -43.071 1.00 55.94 72 PRO A O 1
ATOM 563 N N . ILE A 1 73 ? 74.949 3.964 -44.469 1.00 59.97 73 ILE A N 1
ATOM 564 C CA . ILE A 1 73 ? 73.941 3.710 -43.431 1.00 59.97 73 ILE A CA 1
ATOM 565 C C . ILE A 1 73 ? 73.961 2.225 -43.073 1.00 59.97 73 ILE A C 1
ATOM 567 O O . ILE A 1 73 ? 73.414 1.414 -43.814 1.00 59.97 73 ILE A O 1
ATOM 571 N N . GLN A 1 74 ? 74.554 1.861 -41.937 1.00 65.69 74 GLN A N 1
ATOM 572 C CA . GLN A 1 74 ? 74.480 0.488 -41.421 1.00 65.69 74 GLN A CA 1
ATOM 573 C C . GLN A 1 74 ? 73.031 0.095 -41.089 1.00 65.69 74 GLN A C 1
ATOM 575 O O . GLN A 1 74 ? 72.253 0.929 -40.625 1.00 65.69 74 GLN A O 1
ATOM 580 N N . ASN A 1 75 ? 72.683 -1.186 -41.265 1.00 69.44 75 ASN A N 1
ATOM 581 C CA . ASN A 1 75 ? 71.351 -1.735 -40.969 1.00 69.44 75 ASN A CA 1
ATOM 582 C C . ASN A 1 75 ? 70.204 -1.029 -41.712 1.00 69.44 75 ASN A C 1
ATOM 584 O O . ASN A 1 75 ? 69.111 -0.867 -41.161 1.00 69.44 75 ASN A O 1
ATOM 588 N N . GLN A 1 76 ? 70.438 -0.599 -42.956 1.00 69.25 76 GLN A N 1
ATOM 589 C CA . GLN A 1 76 ? 69.427 0.111 -43.736 1.00 69.25 76 GLN A CA 1
ATOM 590 C C . GLN A 1 76 ? 68.172 -0.758 -43.896 1.00 69.25 76 GLN A C 1
ATOM 592 O O . GLN A 1 76 ? 68.250 -1.912 -44.326 1.00 69.25 76 GLN A O 1
ATOM 597 N N . THR A 1 77 ? 67.007 -0.201 -43.563 1.00 72.31 77 THR A N 1
ATOM 598 C CA . THR A 1 77 ? 65.716 -0.872 -43.750 1.00 72.31 77 THR A CA 1
ATOM 599 C C . THR A 1 77 ? 65.103 -0.530 -45.100 1.00 72.31 77 THR A C 1
ATOM 601 O O . THR A 1 77 ? 65.084 0.641 -45.475 1.00 72.31 77 THR A O 1
ATOM 604 N N . PHE A 1 78 ? 64.535 -1.516 -45.784 1.00 69.12 78 PHE A N 1
ATOM 605 C CA . PHE A 1 78 ? 63.842 -1.344 -47.062 1.00 69.12 78 PHE A CA 1
ATOM 606 C C . PHE A 1 78 ? 62.688 -2.348 -47.177 1.00 69.12 78 PHE A C 1
ATOM 608 O O . PHE A 1 78 ? 62.587 -3.283 -46.381 1.00 69.12 78 PHE A O 1
ATOM 615 N N . LEU A 1 79 ? 61.797 -2.151 -48.147 1.00 71.94 79 LEU A N 1
ATOM 616 C CA . LEU A 1 79 ? 60.701 -3.075 -48.417 1.00 71.94 79 LEU A CA 1
ATOM 617 C C . LEU A 1 79 ? 61.029 -3.920 -49.653 1.00 71.94 79 LEU A C 1
ATOM 619 O O . LEU A 1 79 ? 61.242 -3.398 -50.741 1.00 71.94 79 LEU A O 1
ATOM 623 N N . ALA A 1 80 ? 61.049 -5.238 -49.504 1.00 71.62 80 ALA A N 1
ATOM 624 C CA . ALA A 1 80 ? 61.187 -6.159 -50.623 1.00 71.62 80 ALA A CA 1
ATOM 625 C C . ALA A 1 80 ? 59.799 -6.579 -51.116 1.00 71.62 80 ALA A C 1
ATOM 627 O O . ALA A 1 80 ? 58.994 -7.093 -50.338 1.00 71.62 80 ALA A O 1
ATOM 628 N N . GLN A 1 81 ? 59.518 -6.375 -52.402 1.00 74.50 81 GLN A N 1
ATOM 629 C CA . GLN A 1 81 ? 58.341 -6.949 -53.049 1.00 74.50 81 GLN A CA 1
ATOM 630 C C . GLN A 1 81 ? 58.658 -8.379 -53.486 1.00 74.50 81 GLN A C 1
ATOM 632 O O . GLN A 1 81 ? 59.671 -8.632 -54.135 1.00 74.50 81 GLN A O 1
ATOM 637 N N . PHE A 1 82 ? 57.785 -9.312 -53.127 1.00 76.94 82 PHE A N 1
ATOM 638 C CA . PHE A 1 82 ? 57.873 -10.715 -53.492 1.00 76.94 82 PHE A CA 1
ATOM 639 C C . PHE A 1 82 ? 56.651 -11.099 -54.318 1.00 76.94 82 PHE A C 1
ATOM 641 O O . PHE A 1 82 ? 55.515 -10.877 -53.894 1.00 76.94 82 PHE A O 1
ATOM 648 N N . GLN A 1 83 ? 56.897 -11.690 -55.483 1.00 79.25 83 GLN A N 1
ATOM 649 C CA . GLN A 1 83 ? 55.863 -12.140 -56.405 1.00 79.25 83 GLN A CA 1
ATOM 650 C C . GLN A 1 83 ? 55.912 -13.658 -56.538 1.00 79.25 83 GLN A C 1
ATOM 652 O O . GLN A 1 83 ? 56.982 -14.250 -56.673 1.00 79.25 83 GLN A O 1
ATOM 657 N N . PHE A 1 84 ? 54.743 -14.286 -56.510 1.00 79.44 84 PHE A N 1
ATOM 658 C CA . PHE A 1 84 ? 54.596 -15.731 -56.592 1.00 79.44 84 PHE A CA 1
ATOM 659 C C . PHE A 1 84 ? 53.506 -16.105 -57.591 1.00 79.44 84 PHE A C 1
ATOM 661 O O . PHE A 1 84 ? 52.402 -15.571 -57.550 1.00 79.44 84 PHE A O 1
ATOM 668 N N . THR A 1 85 ? 53.813 -17.038 -58.487 1.00 80.25 85 THR A N 1
ATOM 669 C CA . THR A 1 85 ? 52.890 -17.525 -59.515 1.00 80.25 85 THR A CA 1
ATOM 670 C C . THR A 1 85 ? 52.761 -19.040 -59.437 1.00 80.25 85 THR A C 1
ATOM 672 O O . THR A 1 85 ? 53.699 -19.753 -59.076 1.00 80.25 85 THR A O 1
ATOM 675 N N . GLY A 1 86 ? 51.578 -19.547 -59.784 1.00 82.19 86 GLY A N 1
ATOM 676 C CA . GLY A 1 86 ? 51.296 -20.979 -59.754 1.00 82.19 86 GLY A CA 1
ATOM 677 C C . GLY A 1 86 ? 51.129 -21.526 -58.335 1.00 82.19 86 GLY A C 1
ATOM 678 O O . GLY A 1 86 ? 50.414 -20.942 -57.516 1.00 82.19 86 GLY A O 1
ATOM 679 N N . LYS A 1 87 ? 51.739 -22.687 -58.075 1.00 83.56 87 LYS A N 1
ATOM 680 C CA . LYS A 1 87 ? 51.586 -23.430 -56.822 1.00 83.56 87 LYS A CA 1
ATOM 681 C C . LYS A 1 87 ? 52.855 -24.163 -56.393 1.00 83.56 87 LYS A C 1
ATOM 683 O O . LYS A 1 87 ? 53.666 -24.559 -57.228 1.00 83.56 87 LYS A O 1
ATOM 688 N N . LEU A 1 88 ? 52.987 -24.367 -55.087 1.00 83.19 88 LEU A N 1
ATOM 689 C CA . LEU A 1 88 ? 53.984 -25.217 -54.444 1.00 83.19 88 LEU A CA 1
ATOM 690 C C . LEU A 1 88 ? 53.277 -26.414 -53.821 1.00 83.19 88 LEU A C 1
ATOM 692 O O . LEU A 1 88 ? 52.349 -26.237 -53.039 1.00 83.19 88 LEU A O 1
ATOM 696 N N . GLU A 1 89 ? 53.728 -27.615 -54.154 1.00 86.00 89 GLU A N 1
ATOM 697 C CA . GLU A 1 89 ? 53.148 -28.877 -53.689 1.00 86.00 89 GLU A CA 1
ATOM 698 C C . GLU A 1 89 ? 54.090 -29.588 -52.710 1.00 86.00 89 GLU A C 1
ATOM 700 O O . GLU A 1 89 ? 55.293 -29.322 -52.681 1.00 86.00 89 GLU A O 1
ATOM 705 N N . ASN A 1 90 ? 53.553 -30.558 -51.963 1.00 83.38 90 ASN A N 1
ATOM 706 C CA . ASN A 1 90 ? 54.293 -31.388 -51.004 1.00 83.38 90 ASN A CA 1
ATOM 707 C C . ASN A 1 90 ? 54.913 -30.600 -49.834 1.00 83.38 90 ASN A C 1
ATOM 709 O O . ASN A 1 90 ? 55.961 -30.981 -49.305 1.00 83.38 90 ASN A O 1
ATOM 713 N N . LEU A 1 91 ? 54.274 -29.507 -49.408 1.00 85.19 91 LEU A N 1
ATOM 714 C CA . LEU A 1 91 ? 54.663 -28.792 -48.195 1.00 85.19 91 LEU A CA 1
ATOM 715 C C . LEU A 1 91 ? 54.328 -29.631 -46.959 1.00 85.19 91 LEU A C 1
ATOM 717 O O . LEU A 1 91 ? 53.264 -30.243 -46.874 1.00 85.19 91 LEU A O 1
ATOM 721 N N . GLN A 1 92 ? 55.238 -29.649 -45.984 1.00 84.38 92 GLN A N 1
ATOM 722 C CA . GLN A 1 92 ? 55.035 -30.387 -44.740 1.00 84.38 92 GLN A CA 1
ATOM 723 C C . GLN A 1 92 ? 53.836 -29.831 -43.966 1.00 84.38 92 GLN A C 1
ATOM 725 O O . GLN A 1 92 ? 53.712 -28.621 -43.788 1.00 84.38 92 GLN A O 1
ATOM 730 N N . THR A 1 93 ? 52.979 -30.725 -43.470 1.00 85.56 93 THR A N 1
ATOM 731 C CA . THR A 1 93 ? 51.744 -30.351 -42.762 1.00 85.56 93 THR A CA 1
ATOM 732 C C . THR A 1 93 ? 51.681 -30.849 -41.315 1.00 85.56 93 THR A C 1
ATOM 734 O O . THR A 1 93 ? 50.594 -31.034 -40.765 1.00 85.56 93 THR A O 1
ATOM 737 N N . VAL A 1 94 ? 52.842 -31.123 -40.715 1.00 88.19 94 VAL A N 1
ATOM 738 C CA . VAL A 1 94 ? 52.960 -31.621 -39.336 1.00 88.19 94 VAL A CA 1
ATOM 739 C C . VAL A 1 94 ? 52.962 -30.474 -38.320 1.00 88.19 94 VAL A C 1
ATOM 741 O O . VAL A 1 94 ? 53.196 -29.318 -38.670 1.00 88.19 94 VAL A O 1
ATOM 744 N N . GLU A 1 95 ? 52.683 -30.798 -37.057 1.00 91.06 95 GLU A N 1
ATOM 745 C CA . GLU A 1 95 ? 52.629 -29.835 -35.951 1.00 91.06 95 GLU A CA 1
ATOM 746 C C . GLU A 1 95 ? 53.917 -29.002 -35.838 1.00 91.06 95 GLU A C 1
ATOM 748 O O . GLU A 1 95 ? 55.028 -29.524 -35.947 1.00 91.06 95 GLU A O 1
ATOM 753 N N . GLY A 1 96 ? 53.767 -27.695 -35.614 1.00 88.06 96 GLY A N 1
ATOM 754 C CA . GLY A 1 96 ? 54.869 -26.754 -35.417 1.00 88.06 96 GLY A CA 1
ATOM 755 C C . GLY A 1 96 ? 55.499 -26.202 -36.700 1.00 88.06 96 GLY A C 1
ATOM 756 O O . GLY A 1 96 ? 56.326 -25.283 -36.609 1.00 88.06 96 GLY A O 1
ATOM 757 N N . ILE A 1 97 ? 55.108 -26.705 -37.882 1.00 91.56 97 ILE A N 1
ATOM 758 C CA . ILE A 1 97 ? 55.576 -26.189 -39.177 1.00 91.56 97 ILE A CA 1
ATOM 759 C C . ILE A 1 97 ? 55.094 -24.759 -39.389 1.00 91.56 97 ILE A C 1
ATOM 761 O O . ILE A 1 97 ? 53.920 -24.434 -39.210 1.00 91.56 97 ILE A O 1
ATOM 765 N N . LYS A 1 98 ? 56.015 -23.904 -39.833 1.00 92.81 98 LYS A N 1
ATOM 766 C CA . LYS A 1 98 ? 55.756 -22.515 -40.200 1.00 92.81 98 LYS A CA 1
ATOM 767 C C . LYS A 1 98 ? 56.003 -22.360 -41.690 1.00 92.81 98 LYS A C 1
ATOM 769 O O . LYS A 1 98 ? 57.051 -22.771 -42.184 1.00 92.81 98 LYS A O 1
ATOM 774 N N . ILE A 1 99 ? 55.048 -21.746 -42.380 1.00 90.31 99 ILE A N 1
ATOM 775 C CA . ILE A 1 99 ? 55.163 -21.400 -43.796 1.00 90.31 99 ILE A CA 1
ATOM 776 C C . ILE A 1 99 ? 55.419 -19.904 -43.882 1.00 90.31 99 ILE A C 1
ATOM 778 O O . ILE A 1 99 ? 54.634 -19.101 -43.367 1.00 90.31 99 ILE A O 1
ATOM 782 N N . TYR A 1 100 ? 56.524 -19.521 -44.505 1.00 89.69 100 TYR A N 1
ATOM 783 C CA . TYR A 1 100 ? 56.940 -18.127 -44.602 1.00 89.69 100 TYR A CA 1
ATOM 784 C C . TYR A 1 100 ? 57.686 -17.852 -45.905 1.00 89.69 100 TYR A C 1
ATOM 786 O O . TYR A 1 100 ? 58.258 -18.754 -46.512 1.00 89.69 100 TYR A O 1
ATOM 794 N N . ILE A 1 101 ? 57.670 -16.589 -46.318 1.00 87.00 101 ILE A N 1
ATOM 795 C CA . ILE A 1 101 ? 58.524 -16.063 -47.381 1.00 87.00 101 ILE A CA 1
ATOM 796 C C . ILE A 1 101 ? 59.782 -15.527 -46.707 1.00 87.00 101 ILE A C 1
ATOM 798 O O . ILE A 1 101 ? 59.680 -14.670 -45.834 1.00 87.00 101 ILE A O 1
ATOM 802 N N . GLU A 1 102 ? 60.951 -16.023 -47.079 1.00 84.88 102 GLU A N 1
ATOM 803 C CA . GLU A 1 102 ? 62.245 -15.591 -46.556 1.00 84.88 102 GLU A CA 1
ATOM 804 C C . GLU A 1 102 ? 63.049 -14.902 -47.650 1.00 84.88 102 GLU A C 1
ATOM 806 O O . GLU A 1 102 ? 63.144 -15.416 -48.761 1.00 84.88 102 GLU A O 1
ATOM 811 N N . ILE A 1 103 ? 63.657 -13.763 -47.325 1.00 80.62 103 ILE A N 1
ATOM 812 C CA . ILE A 1 103 ? 64.664 -13.119 -48.164 1.00 80.62 103 ILE A CA 1
ATOM 813 C C . ILE A 1 103 ? 66.043 -13.425 -47.574 1.00 80.62 103 ILE A C 1
ATOM 815 O O . ILE A 1 103 ? 66.318 -13.105 -46.417 1.00 80.62 103 ILE A O 1
ATOM 819 N N . LYS A 1 104 ? 66.914 -14.030 -48.383 1.00 75.62 104 LYS A N 1
ATOM 820 C CA . LYS A 1 104 ? 68.266 -14.460 -48.008 1.00 75.62 104 LYS A CA 1
ATOM 821 C C . LYS A 1 104 ? 69.145 -13.259 -47.682 1.00 75.62 104 LYS A C 1
ATOM 823 O O . LYS A 1 104 ? 69.588 -12.547 -48.580 1.00 75.62 104 LYS A O 1
ATOM 828 N N . GLU A 1 105 ? 69.432 -13.060 -46.399 1.00 71.56 105 GLU A N 1
ATOM 829 C CA . GLU A 1 105 ? 70.178 -11.906 -45.883 1.00 71.56 105 GLU A CA 1
ATOM 830 C C . GLU A 1 105 ? 71.563 -11.726 -46.531 1.00 71.56 105 GLU A C 1
ATOM 832 O O . GLU A 1 105 ? 71.959 -10.605 -46.839 1.00 71.56 105 GLU A O 1
ATOM 837 N N . ASN A 1 106 ? 72.266 -12.823 -46.831 1.00 67.75 106 ASN A N 1
ATOM 838 C CA . ASN A 1 106 ? 73.596 -12.805 -47.450 1.00 67.75 106 ASN A CA 1
ATOM 839 C C . ASN A 1 106 ? 73.606 -12.393 -48.934 1.00 67.75 106 ASN A C 1
ATOM 841 O O . ASN A 1 106 ? 74.681 -12.182 -49.491 1.00 67.75 106 ASN A O 1
ATOM 845 N N . LEU A 1 107 ? 72.439 -12.314 -49.580 1.00 66.25 107 LEU A N 1
ATOM 846 C CA . LEU A 1 107 ? 72.302 -11.921 -50.987 1.00 66.25 107 LEU A CA 1
ATOM 847 C C . LEU A 1 107 ? 71.790 -10.483 -51.152 1.00 66.25 107 LEU A C 1
ATOM 849 O O . LEU A 1 107 ? 71.702 -9.985 -52.273 1.00 66.25 107 LEU A O 1
ATOM 853 N N . ILE A 1 108 ? 71.474 -9.802 -50.049 1.00 64.00 108 ILE A N 1
ATOM 854 C CA . ILE A 1 108 ? 71.040 -8.407 -50.050 1.00 64.00 108 ILE A CA 1
ATOM 855 C C . ILE A 1 108 ? 72.285 -7.510 -49.939 1.00 64.00 108 ILE A C 1
ATOM 857 O O . ILE A 1 108 ? 72.732 -7.181 -48.841 1.00 64.00 108 ILE A O 1
ATOM 861 N N . MET A 1 109 ? 72.868 -7.128 -51.078 1.00 57.69 109 MET A N 1
ATOM 862 C CA . MET A 1 109 ? 74.062 -6.268 -51.138 1.00 57.69 109 MET A CA 1
ATOM 863 C C . MET A 1 109 ? 73.717 -4.776 -51.291 1.00 57.69 109 MET A C 1
ATOM 865 O O . MET A 1 109 ? 72.605 -4.415 -51.677 1.00 57.69 109 MET A O 1
ATOM 869 N N . ASP A 1 110 ? 74.682 -3.903 -50.983 1.00 54.31 110 ASP A N 1
ATOM 870 C CA . ASP A 1 110 ? 74.576 -2.456 -51.194 1.00 54.31 110 ASP A CA 1
ATOM 871 C C . ASP A 1 110 ? 74.492 -2.115 -52.698 1.00 54.31 110 ASP A C 1
ATOM 873 O O . ASP A 1 110 ? 75.372 -2.543 -53.453 1.00 54.31 110 ASP A O 1
ATOM 877 N N . PRO A 1 111 ? 73.497 -1.325 -53.152 1.00 51.31 111 PRO A N 1
ATOM 878 C CA . PRO A 1 111 ? 73.399 -0.904 -54.550 1.00 51.31 111 PRO A CA 1
ATOM 879 C C . PRO A 1 111 ? 74.635 -0.143 -55.055 1.00 51.31 111 PRO A C 1
ATOM 881 O O . PRO A 1 111 ? 74.939 -0.181 -56.243 1.00 51.31 111 PRO A O 1
ATOM 884 N N . THR A 1 112 ? 75.361 0.544 -54.166 1.00 46.22 112 THR A N 1
ATOM 885 C CA . THR A 1 112 ? 76.507 1.399 -54.517 1.00 46.22 112 THR A CA 1
ATOM 886 C C . THR A 1 112 ? 77.836 0.647 -54.653 1.00 46.22 112 THR A C 1
ATOM 888 O O . THR A 1 112 ? 78.810 1.219 -55.138 1.00 46.22 112 THR A O 1
ATOM 891 N N . LEU A 1 113 ? 77.881 -0.646 -54.301 1.00 44.53 113 LEU A N 1
ATOM 892 C CA . LEU A 1 113 ? 79.039 -1.532 -54.509 1.00 44.53 113 LEU A CA 1
ATOM 893 C C . LEU A 1 113 ? 78.948 -2.360 -55.804 1.00 44.53 113 LEU A C 1
ATOM 895 O O . LEU A 1 113 ? 79.828 -3.178 -56.079 1.00 44.53 113 LEU A O 1
ATOM 899 N N . ILE A 1 114 ? 77.917 -2.141 -56.624 1.00 42.22 114 ILE A N 1
ATOM 900 C CA . ILE A 1 114 ? 77.787 -2.773 -57.937 1.00 42.22 114 ILE A CA 1
ATOM 901 C C . ILE A 1 114 ? 78.519 -1.892 -58.952 1.00 42.22 114 ILE A C 1
ATOM 903 O O . ILE A 1 114 ? 77.960 -0.957 -59.520 1.00 42.22 114 ILE A O 1
ATOM 907 N N . ALA A 1 115 ? 79.794 -2.188 -59.201 1.00 37.09 115 ALA A N 1
ATOM 908 C CA . ALA A 1 115 ? 80.360 -1.846 -60.497 1.00 37.09 115 ALA A CA 1
ATOM 909 C C . ALA A 1 115 ? 79.651 -2.744 -61.517 1.00 37.09 115 ALA A C 1
ATOM 911 O O . ALA A 1 115 ? 79.876 -3.954 -61.519 1.00 37.09 115 ALA A O 1
ATOM 912 N N . ASP A 1 116 ? 78.766 -2.168 -62.332 1.00 42.62 116 ASP A N 1
ATOM 913 C CA . ASP A 1 116 ? 78.141 -2.852 -63.465 1.00 42.62 116 ASP A CA 1
ATOM 914 C C . ASP A 1 116 ? 79.242 -3.325 -64.429 1.00 42.62 116 ASP A C 1
ATOM 916 O O . ASP A 1 116 ? 79.621 -2.637 -65.378 1.00 42.62 116 ASP A O 1
ATOM 920 N N . GLN A 1 117 ? 79.793 -4.516 -64.189 1.00 40.28 117 GLN A N 1
ATOM 921 C CA . GLN A 1 117 ? 80.442 -5.257 -65.254 1.00 40.28 117 GLN A CA 1
ATOM 922 C C . GLN A 1 117 ? 79.335 -5.843 -66.135 1.00 40.28 117 GLN A C 1
ATOM 924 O O . GLN A 1 117 ? 78.448 -6.541 -65.629 1.00 40.28 117 GLN A O 1
ATOM 929 N N . PRO A 1 118 ? 79.355 -5.576 -67.452 1.00 40.09 118 PRO A N 1
ATOM 930 C CA . PRO A 1 118 ? 78.324 -6.062 -68.351 1.00 40.09 118 PRO A CA 1
ATOM 931 C C . PRO A 1 118 ? 78.358 -7.596 -68.375 1.00 40.09 118 PRO A C 1
ATOM 933 O O . PRO A 1 118 ? 79.265 -8.192 -68.949 1.00 40.09 118 PRO A O 1
ATOM 936 N N . GLY A 1 119 ? 77.370 -8.232 -67.735 1.00 48.66 119 GLY A N 1
ATOM 937 C CA . GLY A 1 119 ? 77.120 -9.67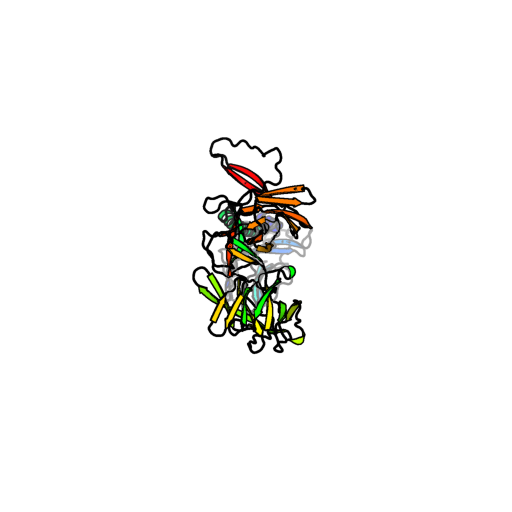5 -67.856 1.00 48.66 119 GLY A CA 1
ATOM 938 C C . GLY A 1 119 ? 77.060 -10.514 -66.571 1.00 48.66 119 GLY A C 1
ATOM 939 O O . GLY A 1 119 ? 76.899 -11.725 -66.682 1.00 48.66 119 GLY A O 1
ATOM 940 N N . SER A 1 120 ? 77.156 -9.946 -65.365 1.00 46.53 120 SER A N 1
ATOM 941 C CA . SER A 1 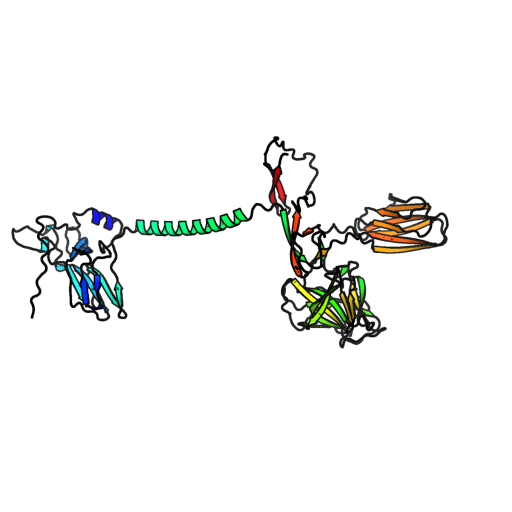120 ? 77.112 -10.715 -64.101 1.00 46.53 120 SER A CA 1
ATOM 942 C C . SER A 1 120 ? 76.669 -9.786 -62.957 1.00 46.53 120 SER A C 1
ATOM 944 O O . SER A 1 120 ? 77.426 -8.910 -62.573 1.00 46.53 120 SER A O 1
ATOM 946 N N . THR A 1 121 ? 75.456 -9.839 -62.395 1.00 46.06 121 THR A N 1
ATOM 947 C CA . THR A 1 121 ? 74.866 -10.950 -61.630 1.00 46.06 121 THR A CA 1
ATOM 948 C C . THR A 1 121 ? 73.341 -10.765 -61.482 1.00 46.06 121 THR A C 1
ATOM 950 O O . THR A 1 121 ? 72.837 -9.646 -61.414 1.00 46.06 121 THR A O 1
ATOM 953 N N . ASN A 1 122 ? 72.589 -11.861 -61.354 1.00 46.44 122 ASN A N 1
ATOM 954 C CA . ASN A 1 122 ? 71.142 -11.860 -61.069 1.00 46.44 122 ASN A CA 1
ATOM 955 C C . ASN A 1 122 ? 70.757 -11.164 -59.735 1.00 46.44 122 ASN A C 1
ATOM 957 O O . ASN A 1 122 ? 69.597 -10.806 -59.538 1.00 46.44 122 ASN A O 1
ATOM 961 N N . PHE A 1 123 ? 71.724 -10.915 -58.843 1.00 46.47 123 PHE A N 1
ATOM 962 C CA . PHE A 1 123 ? 71.507 -10.418 -57.477 1.00 46.47 123 PHE A CA 1
ATOM 963 C C . PHE A 1 123 ? 71.314 -8.902 -57.371 1.00 46.47 123 PHE A C 1
ATOM 965 O O . PHE A 1 123 ? 70.420 -8.460 -56.654 1.00 46.47 123 PHE A O 1
ATOM 972 N N . ALA A 1 124 ? 72.061 -8.107 -58.150 1.00 46.88 124 ALA A N 1
ATOM 973 C CA . ALA A 1 124 ? 71.828 -6.659 -58.319 1.00 46.88 124 ALA A CA 1
ATOM 974 C C . ALA A 1 124 ? 70.382 -6.352 -58.739 1.00 46.88 124 ALA A C 1
ATOM 976 O O . ALA A 1 124 ? 69.823 -5.288 -58.483 1.00 46.88 124 ALA A O 1
ATOM 977 N N . LYS A 1 125 ? 69.792 -7.355 -59.384 1.00 49.50 125 LYS A N 1
ATOM 978 C CA . LYS A 1 125 ? 68.482 -7.365 -59.977 1.00 49.50 125 LYS A CA 1
ATOM 979 C C . LYS A 1 125 ? 67.396 -8.020 -59.097 1.00 49.50 125 LYS A C 1
ATOM 981 O O . LYS A 1 125 ? 66.263 -8.198 -59.537 1.00 49.50 125 LYS A O 1
ATOM 986 N N . GLY A 1 126 ? 67.718 -8.393 -57.858 1.00 51.44 126 GLY A N 1
ATOM 987 C CA . GLY A 1 126 ? 66.762 -8.989 -56.920 1.00 51.44 126 GLY A CA 1
ATOM 988 C C . GLY A 1 126 ? 66.182 -10.345 -57.347 1.00 51.44 126 GLY A C 1
ATOM 989 O O . GLY A 1 126 ? 65.201 -10.788 -56.756 1.00 51.44 126 GLY A O 1
ATOM 990 N N . PHE A 1 127 ? 66.757 -11.014 -58.352 1.00 51.28 127 PHE A N 1
ATOM 991 C CA . PHE A 1 127 ? 66.364 -12.373 -58.735 1.00 51.28 127 PHE A CA 1
ATOM 992 C C . PHE A 1 127 ? 66.961 -13.391 -57.744 1.00 51.28 127 PHE A C 1
ATOM 994 O O . PHE A 1 127 ? 68.073 -13.206 -57.250 1.00 51.28 127 PHE A O 1
ATOM 1001 N N . ASP A 1 128 ? 66.230 -14.476 -57.466 1.00 58.25 128 ASP A N 1
ATOM 1002 C CA . ASP A 1 128 ? 66.661 -15.627 -56.646 1.00 58.25 128 ASP A CA 1
ATOM 1003 C C . ASP A 1 128 ? 67.024 -15.331 -55.169 1.00 58.25 128 ASP A C 1
ATOM 1005 O O . ASP A 1 128 ? 67.587 -16.186 -54.476 1.00 58.25 128 ASP A O 1
ATOM 1009 N N . ILE A 1 129 ? 66.683 -14.144 -54.653 1.00 66.25 129 ILE A N 1
ATOM 1010 C CA . ILE A 1 129 ? 66.964 -13.761 -53.256 1.00 66.25 129 ILE A CA 1
ATOM 1011 C C . ILE A 1 129 ? 65.848 -14.139 -52.277 1.00 66.25 129 ILE A C 1
ATOM 1013 O O . ILE A 1 129 ? 66.103 -14.202 -51.078 1.00 66.25 129 ILE A O 1
ATOM 1017 N N . GLY A 1 130 ? 64.627 -14.383 -52.763 1.00 71.75 130 GLY A N 1
ATOM 1018 C CA . GLY A 1 130 ? 63.465 -14.737 -51.947 1.00 71.75 130 GLY A CA 1
ATOM 1019 C C . GLY A 1 130 ? 62.992 -16.167 -52.189 1.00 71.75 130 GLY A C 1
ATOM 1020 O O . GLY A 1 130 ? 62.959 -16.621 -53.330 1.00 71.75 130 GLY A O 1
ATOM 1021 N N . GLU A 1 131 ? 62.586 -16.872 -51.136 1.00 81.56 131 GLU A N 1
ATOM 1022 C CA . GLU A 1 131 ? 62.042 -18.227 -51.233 1.00 81.56 131 GLU A CA 1
ATOM 1023 C C . GLU A 1 131 ? 60.926 -18.485 -50.218 1.00 81.56 131 GLU A C 1
ATOM 1025 O O . GLU A 1 131 ? 60.911 -17.926 -49.125 1.00 81.56 131 GLU A O 1
ATOM 1030 N N . ILE A 1 132 ? 59.981 -19.355 -50.575 1.00 85.56 132 ILE A N 1
ATOM 1031 C CA . ILE A 1 132 ? 58.964 -19.844 -49.642 1.00 85.56 132 ILE A CA 1
ATOM 1032 C C . ILE A 1 132 ? 59.515 -21.092 -48.955 1.00 85.56 132 ILE A C 1
ATOM 1034 O O . ILE A 1 132 ? 59.892 -22.052 -49.629 1.00 85.56 132 ILE A O 1
ATOM 1038 N N . LYS A 1 133 ? 59.527 -21.099 -47.621 1.00 85.06 133 LYS A N 1
ATOM 1039 C CA . LYS A 1 133 ? 59.936 -22.252 -46.812 1.00 85.06 133 LYS A CA 1
ATOM 1040 C C . LYS A 1 133 ? 58.790 -22.772 -45.963 1.00 85.06 133 LYS A C 1
ATOM 1042 O O . LYS A 1 133 ? 57.953 -22.005 -45.491 1.00 85.06 133 LYS A O 1
ATOM 1047 N N . ALA A 1 134 ? 58.811 -24.081 -45.734 1.00 86.94 134 ALA A N 1
ATOM 1048 C CA . ALA A 1 134 ? 57.989 -24.773 -44.751 1.00 86.94 134 ALA A CA 1
ATOM 1049 C C . ALA A 1 134 ? 58.914 -25.574 -43.829 1.00 86.94 134 ALA A C 1
ATOM 1051 O O . ALA A 1 134 ? 59.482 -26.584 -44.241 1.00 86.94 134 ALA A O 1
ATOM 1052 N N . THR A 1 135 ? 59.122 -25.091 -42.606 1.00 87.50 135 THR A N 1
ATOM 1053 C CA . THR A 1 135 ? 60.044 -25.706 -41.635 1.00 87.50 135 THR A CA 1
ATOM 1054 C C . THR A 1 135 ? 59.603 -25.398 -40.196 1.00 87.50 135 THR A C 1
ATOM 1056 O O . THR A 1 135 ? 58.894 -24.407 -39.979 1.00 87.50 135 THR A O 1
ATOM 1059 N N . PRO A 1 136 ? 59.963 -26.226 -39.194 1.00 86.12 136 PRO A N 1
ATOM 1060 C CA . PRO A 1 136 ? 59.654 -25.942 -37.792 1.00 86.12 136 PRO A CA 1
ATOM 1061 C C . PRO A 1 136 ? 60.361 -24.686 -37.258 1.00 86.12 136 PRO A C 1
ATOM 1063 O O . PRO A 1 136 ? 59.836 -23.994 -36.378 1.00 86.12 136 PRO A O 1
ATOM 1066 N N . GLU A 1 137 ? 61.544 -24.374 -37.788 1.00 86.56 137 GLU A N 1
ATOM 1067 C CA . GLU A 1 137 ? 62.406 -23.294 -37.302 1.00 86.56 137 GLU A CA 1
ATOM 1068 C C . GLU A 1 137 ? 62.152 -21.972 -38.040 1.00 86.56 137 GLU A C 1
ATOM 1070 O O . GLU A 1 137 ? 61.859 -21.940 -39.238 1.00 86.56 137 GLU A O 1
ATOM 1075 N N . ARG A 1 138 ? 62.253 -20.850 -37.316 1.00 79.88 138 ARG A N 1
ATOM 1076 C CA . ARG A 1 138 ? 62.213 -19.510 -37.925 1.00 79.88 138 ARG A CA 1
ATOM 1077 C C . ARG A 1 138 ? 63.627 -19.097 -38.354 1.00 79.88 138 ARG A C 1
ATOM 1079 O O . ARG A 1 138 ? 64.572 -19.486 -37.668 1.00 79.88 138 ARG A O 1
ATOM 1086 N N . PRO A 1 139 ? 63.777 -18.278 -39.412 1.00 82.50 139 PRO A N 1
ATOM 1087 C CA . PRO A 1 139 ? 65.070 -17.696 -39.759 1.00 82.50 139 PRO A CA 1
ATOM 1088 C C . PRO A 1 139 ? 65.638 -16.904 -38.576 1.00 82.50 139 PRO A C 1
ATOM 1090 O O . PRO A 1 139 ? 64.884 -16.293 -37.815 1.00 82.50 139 PRO A O 1
ATOM 1093 N N . SER A 1 140 ? 66.963 -16.892 -38.424 1.00 83.62 140 SER A N 1
ATOM 1094 C CA . SER A 1 140 ? 67.645 -16.145 -37.354 1.00 83.62 140 SER A CA 1
ATOM 1095 C C . SER A 1 140 ? 67.638 -14.626 -37.564 1.00 83.62 140 SER A C 1
ATOM 1097 O O . SER A 1 140 ? 68.024 -13.884 -36.665 1.00 83.62 140 SER A O 1
ATOM 1099 N N . HIS A 1 141 ? 67.211 -14.164 -38.740 1.00 83.25 141 HIS A N 1
ATOM 1100 C CA . HIS A 1 141 ? 67.133 -12.760 -39.134 1.00 83.25 141 HIS A CA 1
ATOM 1101 C C . HIS A 1 141 ? 65.684 -12.302 -39.327 1.00 83.25 141 HIS A C 1
ATOM 1103 O O . HIS A 1 141 ? 64.768 -13.109 -39.462 1.00 83.25 141 HIS A O 1
ATOM 1109 N N . GLU A 1 142 ? 65.466 -10.991 -39.420 1.00 82.38 142 GLU A N 1
ATOM 1110 C CA . GLU A 1 142 ? 64.123 -10.399 -39.543 1.00 82.38 142 GLU A CA 1
ATOM 1111 C C . GLU A 1 142 ? 63.588 -10.336 -40.985 1.00 82.38 142 GLU A C 1
ATOM 1113 O O . GLU A 1 142 ? 62.441 -9.953 -41.195 1.00 82.38 142 GLU A O 1
ATOM 1118 N N . ASN A 1 143 ? 64.383 -10.741 -41.981 1.00 83.62 143 ASN A N 1
ATOM 1119 C CA . ASN A 1 143 ? 64.045 -10.643 -43.407 1.00 83.62 143 ASN A CA 1
ATOM 1120 C C . ASN A 1 143 ? 63.070 -11.742 -43.875 1.00 83.62 143 ASN A C 1
ATOM 1122 O O . ASN A 1 143 ? 63.365 -12.489 -44.806 1.00 83.62 143 ASN A O 1
ATOM 1126 N N . PHE A 1 144 ? 61.915 -11.882 -43.224 1.00 86.50 144 PHE A N 1
ATOM 1127 C CA . PHE A 1 144 ? 60.887 -12.851 -43.609 1.00 86.50 144 PHE A CA 1
ATOM 1128 C C . PHE A 1 144 ? 59.463 -12.349 -43.326 1.00 86.50 144 PHE A C 1
ATOM 1130 O O . PHE A 1 144 ? 59.234 -11.530 -42.439 1.00 86.50 144 PHE A O 1
ATOM 1137 N N . LEU A 1 145 ? 58.482 -12.888 -44.053 1.00 88.00 145 LEU A N 1
ATOM 1138 C CA . LEU A 1 145 ? 57.053 -12.711 -43.797 1.00 88.00 145 LEU A CA 1
ATOM 1139 C C . LEU A 1 145 ? 56.407 -14.064 -43.517 1.00 88.00 145 LEU A C 1
ATOM 1141 O O . LEU A 1 145 ? 56.373 -14.951 -44.369 1.00 88.00 145 LEU A O 1
ATOM 1145 N N . LYS A 1 146 ? 55.850 -14.210 -42.316 1.00 91.38 146 LYS A N 1
ATOM 1146 C CA . LYS A 1 146 ? 55.115 -15.410 -41.924 1.00 91.38 146 LYS A CA 1
ATOM 1147 C C . LYS A 1 146 ? 53.730 -15.426 -42.569 1.00 91.38 146 LYS A C 1
ATOM 1149 O O . LYS A 1 146 ? 52.982 -14.464 -42.426 1.00 91.38 146 LYS A O 1
ATOM 1154 N N . LEU A 1 147 ? 53.387 -16.529 -43.229 1.00 90.81 147 LEU A N 1
ATOM 1155 C CA . LEU A 1 147 ? 52.089 -16.723 -43.875 1.00 90.81 147 LEU A CA 1
ATOM 1156 C C . LEU A 1 147 ? 51.177 -17.603 -43.017 1.00 90.81 147 LEU A C 1
ATOM 1158 O O . LEU A 1 147 ? 50.072 -17.193 -42.681 1.00 90.81 147 LEU A O 1
ATOM 1162 N N . TYR A 1 148 ? 51.664 -18.773 -42.600 1.00 93.06 148 TYR A N 1
ATOM 1163 C CA . TYR A 1 148 ? 50.883 -19.746 -41.831 1.00 93.06 148 TYR A CA 1
ATOM 1164 C C . TYR A 1 148 ? 51.727 -20.441 -40.759 1.00 93.06 148 TYR A C 1
ATOM 1166 O O . TYR A 1 148 ? 52.959 -20.469 -40.825 1.00 93.06 148 TYR A O 1
ATOM 1174 N N . GLU A 1 149 ? 51.062 -21.021 -39.765 1.00 93.81 149 GLU A N 1
ATOM 1175 C CA . GLU A 1 149 ? 51.642 -21.964 -38.806 1.00 93.81 149 GLU A CA 1
ATOM 1176 C C . GLU A 1 149 ? 50.659 -23.095 -38.541 1.00 93.81 149 GLU A C 1
ATOM 1178 O O . GLU A 1 149 ? 49.457 -22.864 -38.449 1.00 93.81 149 GLU A O 1
ATOM 1183 N N . ILE A 1 150 ? 51.173 -24.312 -38.416 1.00 91.38 150 ILE A N 1
ATOM 1184 C CA . ILE A 1 150 ? 50.383 -25.461 -37.993 1.00 91.38 150 ILE A CA 1
ATOM 1185 C C . ILE A 1 150 ? 50.540 -25.577 -36.488 1.00 91.38 150 ILE A C 1
ATOM 1187 O O . ILE A 1 150 ? 51.638 -25.843 -35.998 1.00 91.38 150 ILE A O 1
ATOM 1191 N N . SER A 1 151 ? 49.453 -25.317 -35.771 1.00 89.75 151 SER A N 1
ATOM 1192 C CA . SER A 1 151 ? 49.419 -25.324 -34.313 1.00 89.75 151 SER A CA 1
ATOM 1193 C C . SER A 1 151 ? 48.163 -26.030 -33.835 1.00 89.75 151 SER A C 1
ATOM 1195 O O . SER A 1 151 ? 47.069 -25.766 -34.334 1.00 89.75 151 SER A O 1
ATOM 1197 N N . SER A 1 152 ? 48.318 -26.929 -32.867 1.00 86.31 152 SER A N 1
ATOM 1198 C CA . SER A 1 152 ? 47.251 -27.795 -32.356 1.00 86.31 152 SER A CA 1
ATOM 1199 C C . SER A 1 152 ? 46.531 -28.577 -33.460 1.00 86.31 152 SER A C 1
ATOM 1201 O O . SER A 1 152 ? 45.328 -28.807 -33.388 1.00 86.31 152 SER A O 1
ATOM 1203 N N . GLY A 1 153 ? 47.258 -28.963 -34.510 1.00 81.19 153 GLY A N 1
ATOM 1204 C CA . GLY A 1 153 ? 46.691 -29.648 -35.663 1.00 81.19 153 GLY A CA 1
ATOM 1205 C C . GLY A 1 153 ? 45.834 -28.768 -36.577 1.00 81.19 153 GLY A C 1
ATOM 1206 O O . GLY A 1 153 ? 45.258 -29.309 -37.512 1.00 81.19 153 GLY A O 1
ATOM 1207 N N . GLU A 1 154 ? 45.779 -27.448 -36.403 1.00 87.62 154 GLU A N 1
ATOM 1208 C CA . GLU A 1 154 ? 45.008 -26.525 -37.249 1.00 87.62 154 GLU A CA 1
ATOM 1209 C C . GLU A 1 154 ? 45.908 -25.540 -38.005 1.00 87.62 154 GLU A C 1
ATOM 1211 O O . GLU A 1 154 ? 47.039 -25.266 -37.598 1.00 87.62 154 GLU A O 1
ATOM 1216 N N . VAL A 1 155 ? 45.415 -25.011 -39.133 1.00 90.38 155 VAL A N 1
ATOM 1217 C CA . VAL A 1 155 ? 46.109 -23.941 -39.871 1.00 90.38 155 VAL A CA 1
ATOM 1218 C C . VAL A 1 155 ? 45.800 -22.603 -39.212 1.00 90.38 155 VAL A C 1
ATOM 1220 O O . VAL A 1 155 ? 44.686 -22.093 -39.305 1.00 90.38 155 VAL A O 1
ATOM 1223 N N . VAL A 1 156 ? 46.808 -21.994 -38.600 1.00 92.31 156 VAL A N 1
ATOM 1224 C CA . VAL A 1 156 ? 46.741 -20.620 -38.106 1.00 92.31 156 VAL A CA 1
ATOM 1225 C C . VAL A 1 156 ? 47.181 -19.672 -39.221 1.00 92.31 156 VAL A C 1
ATOM 1227 O O . VAL A 1 156 ? 48.340 -19.687 -39.647 1.00 92.31 156 VAL A O 1
ATOM 1230 N N . ASP A 1 157 ? 46.249 -18.849 -39.704 1.00 91.25 157 ASP A N 1
ATOM 1231 C CA . ASP A 1 157 ? 46.504 -17.818 -40.714 1.00 91.25 157 ASP A CA 1
ATOM 1232 C C . ASP A 1 157 ? 47.176 -16.593 -40.077 1.00 91.25 157 ASP A C 1
ATOM 1234 O O . ASP A 1 157 ? 46.627 -15.953 -39.177 1.00 91.25 157 ASP A O 1
ATOM 1238 N N . HIS A 1 158 ? 48.379 -16.269 -40.547 1.00 89.00 158 HIS A N 1
ATOM 1239 C CA . HIS A 1 158 ? 49.151 -15.103 -40.119 1.00 89.00 158 HIS A CA 1
ATOM 1240 C C . HIS A 1 158 ? 49.251 -14.025 -41.197 1.00 89.00 158 HIS A C 1
ATOM 1242 O O . HIS A 1 158 ? 49.879 -12.986 -40.968 1.00 89.00 158 HIS A O 1
ATOM 1248 N N . ARG A 1 159 ? 48.632 -14.238 -42.361 1.00 88.88 159 ARG A N 1
ATOM 1249 C CA . ARG A 1 159 ? 48.634 -13.262 -43.442 1.00 88.88 159 ARG A CA 1
ATOM 1250 C C . ARG A 1 159 ? 47.902 -12.009 -42.987 1.00 88.88 159 ARG A C 1
ATOM 1252 O O . ARG A 1 159 ? 46.754 -12.044 -42.541 1.00 88.88 159 ARG A O 1
ATOM 1259 N N . LYS A 1 160 ? 48.567 -10.871 -43.147 1.00 83.69 160 LYS A N 1
ATOM 1260 C CA . LYS A 1 160 ? 47.988 -9.554 -42.904 1.00 83.69 160 LYS A CA 1
ATOM 1261 C C . LYS A 1 160 ? 47.964 -8.786 -44.211 1.00 83.69 160 LYS A C 1
ATOM 1263 O O . LYS A 1 160 ? 49.016 -8.556 -44.798 1.00 83.69 160 LYS A O 1
ATOM 1268 N N . GLU A 1 161 ? 46.780 -8.385 -44.652 1.00 82.56 161 GLU A N 1
ATOM 1269 C CA . GLU A 1 161 ? 46.652 -7.453 -45.769 1.00 82.56 161 GLU A CA 1
ATOM 1270 C C . GLU A 1 161 ? 47.158 -6.069 -45.350 1.00 82.56 161 GLU A C 1
ATOM 1272 O O . GLU A 1 161 ? 46.951 -5.615 -44.220 1.00 82.56 161 GLU A O 1
ATOM 1277 N N . ILE A 1 162 ? 47.869 -5.405 -46.253 1.00 74.06 162 ILE A N 1
ATOM 1278 C CA . ILE A 1 162 ? 48.444 -4.086 -46.020 1.00 74.06 162 ILE A CA 1
ATOM 1279 C C . ILE A 1 162 ? 47.308 -3.049 -45.974 1.00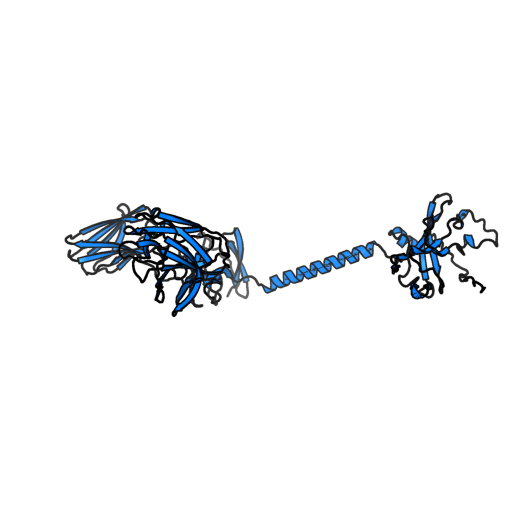 74.06 162 ILE A C 1
ATOM 1281 O O . ILE A 1 162 ? 46.893 -2.519 -47.002 1.00 74.06 162 ILE A O 1
ATOM 1285 N N . SER A 1 163 ? 46.832 -2.734 -44.764 1.00 68.31 163 SER A N 1
ATOM 1286 C CA . SER A 1 163 ? 45.869 -1.656 -44.487 1.00 68.31 163 SER A CA 1
ATOM 1287 C C . SER A 1 163 ? 46.551 -0.385 -43.954 1.00 68.31 163 SER A C 1
ATOM 1289 O O . SER A 1 163 ? 47.727 -0.394 -43.567 1.00 68.31 163 SER A O 1
ATOM 1291 N N . LEU A 1 164 ? 45.814 0.732 -43.961 1.00 63.72 164 LEU A N 1
ATOM 1292 C CA . LEU A 1 164 ? 46.218 2.006 -43.362 1.00 63.72 164 LEU A CA 1
ATOM 1293 C C . LEU A 1 164 ? 45.687 2.073 -41.916 1.00 63.72 164 LEU A C 1
ATOM 1295 O O . LEU A 1 164 ? 44.481 2.255 -41.741 1.00 63.72 164 LEU A O 1
ATOM 1299 N N . PRO A 1 165 ? 46.542 2.007 -40.875 1.00 61.44 165 PRO A N 1
ATOM 1300 C CA . PRO A 1 165 ? 46.095 1.909 -39.477 1.00 61.44 165 PRO A CA 1
ATOM 1301 C C . PRO A 1 165 ? 45.167 3.047 -39.018 1.00 61.44 165 PRO A C 1
ATOM 1303 O O . PRO A 1 165 ? 44.291 2.851 -38.176 1.00 61.44 165 PRO A O 1
ATOM 1306 N N . ALA A 1 166 ? 45.338 4.246 -39.584 1.00 60.00 166 ALA A N 1
ATOM 1307 C CA . ALA A 1 166 ? 44.508 5.407 -39.272 1.00 60.00 166 ALA A CA 1
ATOM 1308 C C . ALA A 1 166 ? 43.050 5.248 -39.743 1.00 60.00 166 ALA A C 1
ATOM 1310 O O . ALA A 1 166 ? 42.141 5.749 -39.085 1.00 60.00 166 ALA A O 1
ATOM 1311 N N . LEU A 1 167 ? 42.816 4.537 -40.850 1.00 60.72 167 LEU A N 1
ATOM 1312 C CA . LEU A 1 167 ? 41.475 4.329 -41.399 1.00 60.72 167 LEU A CA 1
ATOM 1313 C C . LEU A 1 167 ? 40.699 3.276 -40.590 1.00 60.72 167 LEU A C 1
ATOM 1315 O O . LEU A 1 167 ? 39.516 3.467 -40.308 1.00 60.72 167 LEU A O 1
ATOM 1319 N N . ASP A 1 168 ? 41.393 2.238 -40.116 1.00 61.03 168 ASP A N 1
ATOM 1320 C CA . ASP A 1 168 ? 40.818 1.191 -39.259 1.00 61.03 168 ASP A CA 1
ATOM 1321 C C . ASP A 1 168 ? 40.328 1.771 -37.915 1.00 61.03 168 ASP A C 1
ATOM 1323 O O . ASP A 1 168 ? 39.234 1.452 -37.442 1.00 61.03 168 ASP A O 1
ATOM 1327 N N . SER A 1 169 ? 41.088 2.707 -37.328 1.00 64.62 169 SER A N 1
ATOM 1328 C CA . SER A 1 169 ? 40.692 3.412 -36.098 1.00 64.62 169 SER A CA 1
ATOM 1329 C C . SER A 1 169 ? 39.464 4.312 -36.296 1.00 64.62 169 SER A C 1
ATOM 1331 O O . SER A 1 169 ? 38.586 4.366 -35.429 1.00 64.62 169 SER A O 1
ATOM 1333 N N . VAL A 1 170 ? 39.367 5.000 -37.440 1.00 70.25 170 VAL A N 1
ATOM 1334 C CA . VAL A 1 170 ? 38.195 5.825 -37.778 1.00 70.25 170 VAL A CA 1
ATOM 1335 C C . VAL A 1 170 ? 36.949 4.949 -37.919 1.00 70.25 170 VAL A C 1
ATOM 1337 O O . VAL A 1 170 ? 35.929 5.262 -37.311 1.00 70.25 170 VAL A O 1
ATOM 1340 N N . SER A 1 171 ? 37.045 3.808 -38.609 1.00 67.12 171 SER A N 1
ATOM 1341 C CA . SER A 1 171 ? 35.924 2.871 -38.772 1.00 67.12 171 SER A CA 1
ATOM 1342 C C . SER A 1 171 ? 35.383 2.347 -37.433 1.00 67.12 171 SER A C 1
ATOM 1344 O O . SER A 1 171 ? 34.168 2.288 -37.224 1.00 67.12 171 SER A O 1
ATOM 1346 N N . GLN A 1 172 ? 36.268 2.008 -36.488 1.00 67.69 172 GLN A N 1
ATOM 1347 C CA . GLN A 1 172 ? 35.868 1.554 -35.148 1.00 67.69 172 GLN A CA 1
ATOM 1348 C C . GLN A 1 172 ? 35.158 2.654 -34.344 1.00 67.69 172 GLN A C 1
ATOM 1350 O O . GLN A 1 172 ? 34.153 2.397 -33.671 1.00 67.69 172 GLN A O 1
ATOM 1355 N N . ARG A 1 173 ? 35.656 3.895 -34.426 1.00 71.81 173 ARG A N 1
ATOM 1356 C CA . ARG A 1 173 ? 35.030 5.048 -33.763 1.00 71.81 173 ARG A CA 1
ATOM 1357 C C . ARG A 1 173 ? 33.641 5.333 -34.330 1.00 71.81 173 ARG A C 1
ATOM 1359 O O . ARG A 1 173 ? 32.731 5.567 -33.539 1.00 71.81 173 ARG A O 1
ATOM 1366 N N . THR A 1 174 ? 33.471 5.260 -35.650 1.00 74.56 174 THR A N 1
ATOM 1367 C CA . THR A 1 174 ? 32.174 5.448 -36.320 1.00 74.56 174 THR A CA 1
ATOM 1368 C C . THR A 1 174 ? 31.156 4.396 -35.882 1.00 74.56 174 THR A C 1
ATOM 1370 O O . THR A 1 174 ? 30.084 4.762 -35.412 1.00 74.56 174 THR A O 1
ATOM 1373 N N . THR A 1 175 ? 31.531 3.113 -35.878 1.00 74.94 175 THR A N 1
ATOM 1374 C CA . THR A 1 175 ? 30.646 2.016 -35.427 1.00 74.94 175 THR A CA 1
ATOM 1375 C C . THR A 1 175 ? 30.185 2.218 -33.973 1.00 74.94 175 THR A C 1
ATOM 1377 O O . THR A 1 175 ? 29.028 2.003 -33.615 1.00 74.94 175 THR A O 1
ATOM 1380 N N . THR A 1 176 ? 31.095 2.686 -33.111 1.00 79.19 176 THR A N 1
ATOM 1381 C CA . THR A 1 176 ? 30.782 2.983 -31.703 1.00 79.19 176 THR A CA 1
ATOM 1382 C C . THR A 1 176 ? 29.830 4.176 -31.562 1.00 79.19 176 THR A C 1
ATOM 1384 O O . THR A 1 176 ? 28.976 4.183 -30.675 1.00 79.19 176 THR A O 1
ATOM 1387 N N . LEU A 1 177 ? 29.978 5.200 -32.406 1.00 77.81 177 LEU A N 1
ATOM 1388 C CA . LEU A 1 177 ? 29.100 6.372 -32.429 1.00 77.81 177 LEU A CA 1
ATOM 1389 C C . LEU A 1 177 ? 27.692 6.000 -32.902 1.00 77.81 177 LEU A C 1
ATOM 1391 O O . LEU A 1 177 ? 26.734 6.366 -32.231 1.00 77.81 177 LEU A O 1
ATOM 1395 N N . GLU A 1 178 ? 27.566 5.219 -33.973 1.00 84.12 178 GLU A N 1
ATOM 1396 C CA . GLU A 1 178 ? 26.275 4.755 -34.503 1.00 84.12 178 GLU A CA 1
ATOM 1397 C C . GLU A 1 178 ? 25.488 3.942 -33.464 1.00 84.12 178 GLU A C 1
ATOM 1399 O O . GLU A 1 178 ? 24.312 4.207 -33.228 1.00 84.12 178 GLU A O 1
ATOM 1404 N N . SER A 1 179 ? 26.149 3.026 -32.746 1.00 80.50 179 SER A N 1
ATOM 1405 C CA . SER A 1 179 ? 25.513 2.257 -31.664 1.00 80.50 179 SER A CA 1
ATOM 1406 C C . SER A 1 179 ? 25.024 3.145 -30.508 1.00 80.50 179 SER A C 1
ATOM 1408 O O . SER A 1 179 ? 23.930 2.939 -29.969 1.00 80.50 179 SER A O 1
ATOM 1410 N N . LYS A 1 180 ? 25.807 4.168 -30.135 1.00 81.38 180 LYS A N 1
ATOM 1411 C CA . LYS A 1 180 ? 25.408 5.137 -29.104 1.00 81.38 180 LYS A CA 1
ATOM 1412 C C . LYS A 1 180 ? 24.226 5.993 -29.556 1.00 81.38 180 LYS A C 1
ATOM 1414 O O . LYS A 1 180 ? 23.326 6.204 -28.750 1.00 81.38 180 LYS A O 1
ATOM 1419 N N . VAL A 1 181 ? 24.216 6.441 -30.813 1.00 85.50 181 VAL A N 1
ATOM 1420 C CA . VAL A 1 181 ? 23.110 7.217 -31.395 1.00 85.50 181 VAL A CA 1
ATOM 1421 C C . VAL A 1 181 ? 21.828 6.389 -31.409 1.00 85.50 181 VAL A C 1
ATOM 1423 O O . VAL A 1 181 ? 20.843 6.844 -30.841 1.00 85.50 181 VAL A O 1
ATOM 1426 N N . ALA A 1 182 ? 21.858 5.143 -31.891 1.00 77.75 182 ALA A N 1
ATOM 1427 C CA . ALA A 1 182 ? 20.683 4.264 -31.898 1.00 77.75 182 ALA A CA 1
ATOM 1428 C C . ALA A 1 182 ? 20.110 4.021 -30.485 1.00 77.75 182 ALA A C 1
ATOM 1430 O O . ALA A 1 182 ? 18.904 4.101 -30.259 1.00 77.75 182 ALA A O 1
ATOM 1431 N N . THR A 1 183 ? 20.982 3.800 -29.494 1.00 77.06 183 THR A N 1
ATOM 1432 C CA . THR A 1 183 ? 20.567 3.651 -28.084 1.00 77.06 183 THR A CA 1
ATOM 1433 C C . THR A 1 183 ? 19.918 4.929 -27.541 1.00 77.06 183 THR A C 1
ATOM 1435 O O . THR A 1 183 ? 19.055 4.888 -26.661 1.00 77.06 183 THR A O 1
ATOM 1438 N N . GLN A 1 184 ? 20.371 6.089 -28.012 1.00 69.69 184 GLN A N 1
ATOM 1439 C CA . GLN A 1 184 ? 19.881 7.383 -27.562 1.00 69.69 184 GLN A CA 1
ATOM 1440 C C . GLN A 1 184 ? 18.567 7.755 -28.252 1.00 69.69 184 GLN A C 1
ATOM 1442 O O . GLN A 1 184 ? 17.672 8.248 -27.576 1.00 69.69 184 GLN A O 1
ATOM 1447 N N . GLU A 1 185 ? 18.409 7.427 -29.533 1.00 71.81 185 GLU A N 1
ATOM 1448 C CA . GLU A 1 185 ? 17.145 7.528 -30.267 1.00 71.81 185 GLU A CA 1
ATOM 1449 C C . GLU A 1 185 ? 16.055 6.653 -29.634 1.00 71.81 185 GLU A C 1
ATOM 1451 O O . GLU A 1 185 ? 14.950 7.138 -29.417 1.00 71.81 185 GLU A O 1
ATOM 1456 N N . GLU A 1 186 ? 16.364 5.422 -29.204 1.00 68.25 186 GLU A N 1
ATOM 1457 C CA . GLU A 1 186 ? 15.396 4.570 -28.491 1.00 68.25 186 GLU A CA 1
ATOM 1458 C C . GLU A 1 186 ? 14.956 5.186 -27.147 1.00 68.25 186 GLU A C 1
ATOM 1460 O O . GLU A 1 186 ? 13.786 5.128 -26.763 1.00 68.25 186 GLU A O 1
ATOM 1465 N N . LYS A 1 187 ? 15.889 5.805 -26.411 1.00 64.94 187 LYS A N 1
ATOM 1466 C CA . LYS A 1 187 ? 15.576 6.500 -25.151 1.00 64.94 187 LYS A CA 1
ATOM 1467 C C . LYS A 1 187 ? 14.758 7.767 -25.378 1.00 64.94 187 LYS A C 1
ATOM 1469 O O . LYS A 1 187 ? 13.873 8.048 -24.577 1.00 64.94 187 LYS A O 1
ATOM 1474 N N . VAL A 1 188 ? 15.062 8.526 -26.431 1.00 58.50 188 VAL A N 1
ATOM 1475 C CA . VAL A 1 188 ? 14.324 9.742 -26.798 1.00 58.50 188 VAL A CA 1
ATOM 1476 C C . VAL A 1 188 ? 12.921 9.389 -27.289 1.00 58.50 188 VAL A C 1
ATOM 1478 O O . VAL A 1 188 ? 11.972 10.008 -26.823 1.00 58.50 188 VAL A O 1
ATOM 1481 N N . GLY A 1 189 ? 12.760 8.337 -28.097 1.00 54.06 189 GLY A N 1
ATOM 1482 C CA . GLY A 1 189 ? 11.444 7.857 -28.533 1.00 54.06 189 GLY A CA 1
ATOM 1483 C C . GLY A 1 189 ? 10.527 7.502 -27.358 1.00 54.06 189 GLY A C 1
ATOM 1484 O O . GLY A 1 189 ? 9.384 7.944 -27.310 1.00 54.06 189 GLY A O 1
ATOM 1485 N N . LYS A 1 190 ? 11.055 6.827 -26.326 1.00 58.03 190 LYS A N 1
ATOM 1486 C CA . LYS A 1 190 ? 10.303 6.535 -25.086 1.00 58.03 190 LYS A CA 1
ATOM 1487 C C . LYS A 1 190 ? 9.918 7.787 -24.284 1.00 58.03 190 LYS A C 1
ATOM 1489 O O . LYS A 1 190 ? 8.974 7.733 -23.502 1.00 58.03 190 LYS A O 1
ATOM 1494 N N . LEU A 1 191 ? 10.654 8.892 -24.430 1.00 54.75 191 LEU A N 1
ATOM 1495 C CA . LEU A 1 191 ? 10.340 10.170 -23.781 1.00 54.75 191 LEU A CA 1
ATOM 1496 C C . LEU A 1 191 ? 9.320 10.987 -24.585 1.00 54.75 191 LEU A C 1
ATOM 1498 O O . LEU A 1 191 ? 8.475 11.639 -23.979 1.00 54.75 191 LEU A O 1
ATOM 1502 N N . GLU A 1 192 ? 9.367 10.937 -25.918 1.00 50.03 192 GLU A N 1
ATOM 1503 C CA . GLU A 1 192 ? 8.359 11.569 -26.781 1.00 50.03 192 GLU A CA 1
ATOM 1504 C C . GLU A 1 192 ? 7.000 10.863 -26.687 1.00 50.03 192 GLU A C 1
ATOM 1506 O O . GLU A 1 192 ? 5.976 11.537 -26.581 1.00 50.03 192 GLU A O 1
ATOM 1511 N N . GLU A 1 193 ? 6.974 9.527 -26.618 1.00 50.88 193 GLU A N 1
ATOM 1512 C CA . GLU A 1 193 ? 5.740 8.749 -26.413 1.00 50.88 193 GLU A CA 1
ATOM 1513 C C . GLU A 1 193 ? 5.080 9.006 -25.048 1.00 50.88 193 GLU A C 1
ATOM 1515 O O . GLU A 1 193 ? 3.865 8.860 -24.911 1.00 50.88 193 GLU A O 1
ATOM 1520 N N . ALA A 1 194 ? 5.851 9.414 -24.034 1.00 46.62 194 ALA A N 1
ATOM 1521 C CA . ALA A 1 194 ? 5.326 9.658 -22.693 1.00 46.62 194 ALA A CA 1
ATOM 1522 C C . ALA A 1 194 ? 4.513 10.962 -22.577 1.00 46.62 194 ALA A C 1
ATOM 1524 O O . ALA A 1 194 ? 3.759 11.113 -21.613 1.00 46.62 194 ALA A O 1
ATOM 1525 N N . GLY A 1 195 ? 4.644 11.890 -23.536 1.00 46.50 195 GLY A N 1
ATOM 1526 C CA . GLY A 1 195 ? 4.026 13.215 -23.463 1.00 46.50 195 GLY A CA 1
ATOM 1527 C C . GLY A 1 195 ? 4.471 14.020 -22.230 1.00 46.50 195 GLY A C 1
ATOM 1528 O O . GLY A 1 195 ? 5.151 13.536 -21.327 1.00 46.50 195 GLY A O 1
ATOM 1529 N N . THR A 1 196 ? 4.102 15.300 -22.164 1.00 51.25 196 THR A N 1
ATOM 1530 C CA . THR A 1 196 ? 4.200 16.026 -20.885 1.00 51.25 196 THR A CA 1
ATOM 1531 C C . THR A 1 196 ? 2.996 15.601 -20.044 1.00 51.25 196 THR A C 1
ATOM 1533 O O . THR A 1 196 ? 1.882 15.729 -20.554 1.00 51.25 196 THR A O 1
ATOM 1536 N N . PRO A 1 197 ? 3.163 15.108 -18.802 1.00 53.97 197 PRO A N 1
ATOM 1537 C CA . PRO A 1 197 ? 2.023 14.760 -17.963 1.00 53.97 197 PRO A CA 1
ATOM 1538 C C . PRO A 1 197 ? 1.108 15.980 -17.812 1.00 53.97 197 PRO A C 1
ATOM 1540 O O . PRO A 1 197 ? 1.529 17.024 -17.317 1.00 53.97 197 PRO A O 1
ATOM 1543 N N . ASP A 1 198 ? -0.146 15.850 -18.233 1.00 63.56 198 ASP A N 1
ATOM 1544 C CA . ASP A 1 198 ? -1.207 16.857 -18.089 1.00 63.56 198 ASP A CA 1
ATOM 1545 C C . ASP A 1 198 ? -1.718 16.975 -16.635 1.00 63.56 198 ASP A C 1
ATOM 1547 O O . ASP A 1 198 ? -2.649 17.730 -16.337 1.00 63.56 198 ASP A O 1
ATOM 1551 N N . HIS A 1 199 ? -1.106 16.226 -15.712 1.00 70.00 199 HIS A N 1
ATOM 1552 C CA . HIS A 1 199 ? -1.476 16.138 -14.308 1.00 70.00 199 HIS A CA 1
ATOM 1553 C C . HIS A 1 199 ? -0.298 15.694 -13.420 1.00 70.00 199 HIS A C 1
ATOM 1555 O O . HIS A 1 199 ? 0.658 15.058 -13.864 1.00 70.00 199 HIS A O 1
ATOM 1561 N N . LEU A 1 200 ? -0.399 16.007 -12.128 1.00 75.31 200 LEU A N 1
ATOM 1562 C CA . LEU A 1 200 ? 0.418 15.442 -11.058 1.00 75.31 200 LEU A CA 1
ATOM 1563 C C . LEU A 1 200 ? -0.351 14.292 -10.410 1.00 75.31 200 LEU A C 1
ATOM 1565 O O . LEU A 1 200 ? -1.477 14.488 -9.941 1.00 75.31 200 LEU A O 1
ATOM 1569 N N . SER A 1 201 ? 0.266 13.113 -10.340 1.00 82.12 201 SER A N 1
ATOM 1570 C CA . SER A 1 201 ? -0.326 11.921 -9.733 1.00 82.12 201 SER A CA 1
ATOM 1571 C C . SER A 1 201 ? 0.537 11.304 -8.633 1.00 82.12 201 SER A C 1
ATOM 1573 O O . SER A 1 201 ? 1.732 11.575 -8.506 1.00 82.12 201 SER A O 1
ATOM 1575 N N . ILE A 1 202 ? -0.095 10.468 -7.809 1.00 84.31 202 ILE A N 1
ATOM 1576 C CA . ILE A 1 202 ? 0.561 9.547 -6.874 1.00 84.31 202 ILE A CA 1
ATOM 1577 C C . ILE A 1 202 ? 0.071 8.127 -7.100 1.00 84.31 202 ILE A C 1
ATOM 1579 O O . ILE A 1 202 ? -1.046 7.915 -7.564 1.00 84.31 202 ILE A O 1
ATOM 1583 N N . LYS A 1 203 ? 0.906 7.159 -6.719 1.00 91.94 203 LYS A N 1
ATOM 1584 C CA . LYS A 1 203 ? 0.569 5.737 -6.731 1.00 91.94 203 LYS A CA 1
ATOM 1585 C C . LYS A 1 203 ? 0.558 5.195 -5.312 1.00 91.94 203 LYS A C 1
ATOM 1587 O O . LYS A 1 203 ? 1.596 5.195 -4.652 1.00 91.94 203 LYS A O 1
ATOM 1592 N N . GLU A 1 204 ? -0.601 4.745 -4.846 1.00 92.81 204 GLU A N 1
ATOM 1593 C CA . GLU A 1 204 ? -0.791 4.266 -3.473 1.00 92.81 204 GLU A CA 1
ATOM 1594 C C . GLU A 1 204 ? -1.694 3.036 -3.412 1.00 92.81 204 GLU A C 1
ATOM 1596 O O . GLU A 1 204 ? -2.424 2.736 -4.353 1.00 92.81 204 GLU A O 1
ATOM 1601 N N . ILE A 1 205 ? -1.605 2.297 -2.304 1.00 95.62 205 ILE A N 1
ATOM 1602 C CA . ILE A 1 205 ? -2.353 1.053 -2.102 1.00 95.62 205 ILE A CA 1
ATOM 1603 C C . ILE A 1 205 ? -3.766 1.363 -1.613 1.00 95.62 205 ILE A C 1
ATOM 1605 O O . ILE A 1 205 ? -3.943 2.121 -0.658 1.00 95.62 205 ILE A O 1
ATOM 1609 N N . ILE A 1 206 ? -4.757 0.725 -2.231 1.00 95.44 206 ILE A N 1
ATOM 1610 C CA . ILE A 1 206 ? -6.165 0.802 -1.842 1.00 95.44 206 ILE A CA 1
ATOM 1611 C C . ILE A 1 206 ? -6.436 -0.060 -0.609 1.00 95.44 206 ILE A C 1
ATOM 1613 O O . ILE A 1 206 ? -6.151 -1.256 -0.590 1.00 95.44 206 ILE A O 1
ATOM 1617 N N . GLY A 1 207 ? -7.028 0.541 0.417 1.00 93.19 207 GLY A N 1
ATOM 1618 C CA . GLY A 1 207 ? -7.470 -0.123 1.639 1.00 93.19 207 GLY A CA 1
ATOM 1619 C C . GLY A 1 207 ? -8.949 -0.498 1.669 1.00 93.19 207 GLY A C 1
ATOM 1620 O O . GLY A 1 207 ? -9.322 -1.416 2.399 1.00 93.19 207 GLY A O 1
ATOM 1621 N N . GLU A 1 208 ? -9.783 0.182 0.881 1.00 91.44 208 GLU A N 1
ATOM 1622 C CA . GLU A 1 208 ? -11.243 0.047 0.918 1.00 91.44 208 GLU A CA 1
ATOM 1623 C C . GLU A 1 208 ? -11.820 -0.087 -0.492 1.00 91.44 208 GLU A C 1
ATOM 1625 O O . GLU A 1 208 ? -11.320 0.515 -1.440 1.00 91.44 208 GLU A O 1
ATOM 1630 N N . LYS A 1 209 ? -12.888 -0.876 -0.645 1.00 91.56 209 LYS A N 1
ATOM 1631 C CA . LYS A 1 209 ? -13.585 -1.000 -1.934 1.00 91.56 209 LYS A CA 1
ATOM 1632 C C . LYS A 1 209 ? -14.206 0.349 -2.300 1.00 91.56 209 LYS A C 1
ATOM 1634 O O . LYS A 1 209 ? -14.889 0.943 -1.468 1.00 91.56 209 LYS A O 1
ATOM 1639 N N . TYR A 1 210 ? -13.993 0.794 -3.536 1.00 91.19 210 TYR A N 1
ATOM 1640 C CA . TYR A 1 210 ? -14.448 2.088 -4.050 1.00 91.19 210 TYR A CA 1
ATOM 1641 C C . TYR A 1 210 ? -14.950 1.974 -5.497 1.00 91.19 210 TYR A C 1
ATOM 1643 O O . TYR A 1 210 ? -14.711 0.978 -6.186 1.00 91.19 210 TYR A O 1
ATOM 1651 N N . LYS A 1 211 ? -15.668 3.000 -5.946 1.00 89.38 211 LYS A N 1
ATOM 1652 C CA . LYS A 1 211 ? -16.190 3.192 -7.304 1.00 89.38 211 LYS A CA 1
ATOM 1653 C C . LYS A 1 211 ? -15.415 4.320 -7.988 1.00 89.38 211 LYS A C 1
ATOM 1655 O O . LYS A 1 211 ? -14.842 5.173 -7.325 1.00 89.38 211 LYS A O 1
ATOM 1660 N N . ALA A 1 212 ? -15.436 4.375 -9.319 1.00 82.50 212 ALA A N 1
ATOM 1661 C CA . ALA A 1 212 ? -14.717 5.409 -10.079 1.00 82.50 212 ALA A CA 1
ATOM 1662 C C . ALA A 1 212 ? -15.137 6.851 -9.723 1.00 82.50 212 ALA A C 1
ATOM 1664 O O . ALA A 1 212 ? -14.349 7.778 -9.868 1.00 82.50 212 ALA A O 1
ATOM 1665 N N . SER A 1 213 ? -16.377 7.037 -9.261 1.00 80.94 213 SER A N 1
ATOM 1666 C CA . SER A 1 213 ? -16.908 8.323 -8.800 1.00 80.94 213 SER A CA 1
ATOM 1667 C C . SER A 1 213 ? -16.471 8.706 -7.385 1.00 80.94 213 SER A C 1
ATOM 1669 O O . SER A 1 213 ? -16.701 9.841 -6.974 1.00 80.94 213 SER A O 1
ATOM 1671 N N . ASP A 1 214 ? -15.918 7.766 -6.618 1.00 84.69 214 ASP A N 1
ATOM 1672 C CA . ASP A 1 214 ? -15.560 8.009 -5.229 1.00 84.69 214 ASP A CA 1
ATOM 1673 C C . ASP A 1 214 ? -14.286 8.848 -5.159 1.00 84.69 214 ASP A C 1
ATOM 1675 O O . ASP A 1 214 ? -13.297 8.606 -5.855 1.00 84.69 214 ASP A O 1
ATOM 1679 N N . LEU A 1 215 ? -14.296 9.823 -4.257 1.00 84.75 215 LEU A N 1
ATOM 1680 C CA . LEU A 1 215 ? -13.091 10.534 -3.867 1.00 84.75 215 LEU A CA 1
ATOM 1681 C C . LEU A 1 215 ? -12.334 9.695 -2.844 1.00 84.75 215 LEU A C 1
ATOM 1683 O O . LEU A 1 215 ? -12.938 9.129 -1.931 1.00 84.75 215 LEU A O 1
ATOM 1687 N N . LEU A 1 216 ? -11.013 9.647 -2.971 1.00 87.00 216 LEU A N 1
ATOM 1688 C CA . LEU A 1 216 ? -10.157 8.915 -2.048 1.00 87.00 216 LEU A CA 1
ATOM 1689 C C . LEU A 1 216 ? -9.393 9.865 -1.135 1.00 87.00 216 LEU A C 1
ATOM 1691 O O . LEU A 1 216 ? -9.131 11.025 -1.461 1.00 87.00 216 LEU A O 1
ATOM 1695 N N . THR A 1 217 ? -9.019 9.347 0.024 1.00 85.56 217 THR A N 1
ATOM 1696 C CA . THR A 1 217 ? -8.123 10.018 0.954 1.00 85.56 217 THR A CA 1
ATOM 1697 C C . THR A 1 217 ? -7.239 9.007 1.672 1.00 85.56 217 THR A C 1
ATOM 1699 O O . THR A 1 217 ? -7.504 7.808 1.633 1.00 85.56 217 THR A O 1
ATOM 1702 N N . ARG A 1 218 ? -6.180 9.466 2.339 1.00 85.81 218 ARG A N 1
ATOM 1703 C CA . ARG A 1 218 ? -5.327 8.577 3.134 1.00 85.81 218 ARG A CA 1
ATOM 1704 C C . ARG A 1 218 ? -5.967 8.318 4.494 1.00 85.81 218 ARG A C 1
ATOM 1706 O O . ARG A 1 218 ? -6.098 9.237 5.301 1.00 85.81 218 ARG A O 1
ATOM 1713 N N . ALA A 1 219 ? -6.318 7.064 4.755 1.00 85.69 219 ALA A N 1
ATOM 1714 C CA . ALA A 1 219 ? -6.603 6.578 6.096 1.00 85.69 219 ALA A CA 1
ATOM 1715 C C . ALA A 1 219 ? -5.285 6.177 6.760 1.00 85.69 219 ALA A C 1
ATOM 1717 O O . ALA A 1 219 ? -4.482 5.459 6.163 1.00 85.69 219 ALA A O 1
ATOM 1718 N N . TYR A 1 220 ? -5.075 6.637 7.989 1.00 86.75 220 TYR A N 1
ATOM 1719 C CA . TYR A 1 220 ? -3.867 6.374 8.761 1.00 86.75 220 TYR A CA 1
ATOM 1720 C C . TYR A 1 220 ? -4.155 5.395 9.892 1.00 86.75 220 TYR A C 1
ATOM 1722 O O . TYR A 1 220 ? -5.254 5.360 10.447 1.00 86.75 220 TYR A O 1
ATOM 1730 N N . LEU A 1 221 ? -3.142 4.619 10.251 1.00 87.88 221 LEU A N 1
ATOM 1731 C CA . LEU A 1 221 ? -3.152 3.780 11.432 1.00 87.88 221 LEU A CA 1
ATOM 1732 C C . LEU A 1 221 ? -3.374 4.638 12.698 1.00 87.88 221 LEU A C 1
ATOM 1734 O O . LEU A 1 221 ? -2.817 5.735 12.794 1.00 87.88 221 LEU A O 1
ATOM 1738 N N . PRO A 1 222 ? -4.153 4.156 13.688 1.00 85.75 222 PRO A N 1
ATOM 1739 C CA . PRO A 1 222 ? -4.299 4.832 14.971 1.00 85.75 222 PRO A CA 1
ATOM 1740 C C . PRO A 1 222 ? -2.958 5.129 15.641 1.00 85.75 222 PRO A C 1
ATOM 1742 O O . PRO A 1 222 ? -2.102 4.251 15.733 1.00 85.75 222 PRO A O 1
ATOM 1745 N N . LEU A 1 223 ? -2.811 6.332 16.196 1.00 85.38 223 LEU A N 1
ATOM 1746 C CA . LEU A 1 223 ? -1.708 6.644 17.101 1.00 85.38 223 LEU A CA 1
ATOM 1747 C C . LEU A 1 223 ? -2.021 6.123 18.510 1.00 85.38 223 LEU A C 1
ATOM 1749 O O . LEU A 1 223 ? -3.169 6.156 18.963 1.00 85.38 223 LEU A O 1
ATOM 1753 N N . SER A 1 224 ? -0.990 5.684 19.238 1.00 86.38 224 SER A N 1
ATOM 1754 C CA . SER A 1 224 ? -1.125 5.166 20.613 1.00 86.38 224 SER A CA 1
ATOM 1755 C C . SER A 1 224 ? -1.766 6.191 21.561 1.00 86.38 224 SER A C 1
ATOM 1757 O O . SER A 1 224 ? -2.582 5.834 22.418 1.00 86.38 224 SER A O 1
ATOM 1759 N N . ALA A 1 225 ? -1.430 7.474 21.376 1.00 81.81 225 ALA A N 1
ATOM 1760 C CA . ALA A 1 225 ? -1.949 8.596 22.159 1.00 81.81 225 ALA A CA 1
ATOM 1761 C C . ALA A 1 225 ? -3.443 8.871 21.913 1.00 81.81 225 ALA A C 1
ATOM 1763 O O . ALA A 1 225 ? -4.137 9.247 22.848 1.00 81.81 225 ALA A O 1
ATOM 1764 N N . ASP A 1 226 ? -3.942 8.602 20.703 1.00 79.25 226 ASP A N 1
ATOM 1765 C CA . ASP A 1 226 ? -5.333 8.875 20.302 1.00 79.25 226 ASP A CA 1
ATOM 1766 C C . ASP A 1 226 ? -6.247 7.644 20.453 1.00 79.25 226 ASP A C 1
ATOM 1768 O O . ASP A 1 226 ? -7.411 7.642 20.044 1.00 79.25 226 ASP A O 1
ATOM 1772 N N . SER A 1 227 ? -5.709 6.560 21.017 1.00 86.75 227 SER A N 1
ATOM 1773 C CA . SER A 1 227 ? -6.395 5.278 21.152 1.00 86.75 227 SER A CA 1
ATOM 1774 C C . SER A 1 227 ? -6.884 5.073 22.581 1.00 86.75 227 SER A C 1
ATOM 1776 O O . SER A 1 227 ? -6.139 4.575 23.434 1.00 86.75 227 SER A O 1
ATOM 1778 N N . ASP A 1 228 ? -8.147 5.437 22.827 1.00 83.62 228 ASP A N 1
ATOM 1779 C CA . ASP A 1 228 ? -8.782 5.388 24.148 1.00 83.62 228 ASP A CA 1
ATOM 1780 C C . ASP A 1 228 ? -10.204 4.810 24.187 1.00 83.62 228 ASP A C 1
ATOM 1782 O O . ASP A 1 228 ? -10.822 4.737 25.256 1.00 83.62 228 ASP A O 1
ATOM 1786 N N . ILE A 1 229 ? -10.723 4.299 23.075 1.00 86.75 229 ILE A N 1
ATOM 1787 C CA . ILE A 1 229 ? -11.994 3.570 23.083 1.00 86.75 229 ILE A CA 1
ATOM 1788 C C . ILE A 1 229 ? -11.717 2.092 23.395 1.00 86.75 229 ILE A C 1
ATOM 1790 O O . ILE A 1 229 ? -10.846 1.497 22.763 1.00 86.75 229 ILE A O 1
ATOM 1794 N N . PRO A 1 230 ? -12.369 1.474 24.397 1.00 90.31 230 PRO A N 1
ATOM 1795 C CA . PRO A 1 230 ? -12.164 0.059 24.686 1.00 90.31 230 PRO A CA 1
ATOM 1796 C C . PRO A 1 230 ? -12.925 -0.821 23.688 1.00 90.31 230 PRO A C 1
ATOM 1798 O O . PRO A 1 230 ? -14.107 -0.599 23.443 1.00 90.31 230 PRO A O 1
ATOM 1801 N N . LEU A 1 231 ? -12.265 -1.859 23.176 1.00 92.94 231 LEU A N 1
ATOM 1802 C CA . LEU A 1 231 ? -12.909 -2.952 22.453 1.00 92.94 231 LEU A CA 1
ATOM 1803 C C . LEU A 1 231 ? -12.587 -4.280 23.136 1.00 92.94 231 LEU A C 1
ATOM 1805 O O . LEU A 1 231 ? -11.420 -4.650 23.283 1.00 92.94 231 LEU A O 1
ATOM 1809 N N . ASN A 1 232 ? -13.634 -4.973 23.574 1.00 94.12 232 ASN A N 1
ATOM 1810 C CA . ASN A 1 232 ? -13.524 -6.185 24.381 1.00 94.12 232 ASN A CA 1
ATOM 1811 C C . ASN A 1 232 ? -13.204 -7.399 23.504 1.00 94.12 232 ASN A C 1
ATOM 1813 O O . ASN A 1 232 ? -13.757 -7.542 22.408 1.00 94.12 232 ASN A O 1
ATOM 1817 N N . PHE A 1 233 ? -12.366 -8.293 24.025 1.00 94.94 233 PHE A N 1
ATOM 1818 C CA . PHE A 1 233 ? -12.161 -9.632 23.485 1.00 94.94 233 PHE A CA 1
ATOM 1819 C C . PHE A 1 233 ? -12.033 -10.651 24.622 1.00 94.94 233 PHE A C 1
ATOM 1821 O O . PHE A 1 233 ? -11.478 -10.355 25.683 1.00 94.94 233 PHE A O 1
ATOM 1828 N N . GLY A 1 234 ? -12.580 -11.846 24.403 1.00 93.25 234 GLY A N 1
ATOM 1829 C CA . GLY A 1 234 ? -12.659 -12.898 25.418 1.00 93.25 234 GLY A CA 1
ATOM 1830 C C . GLY A 1 234 ? -13.710 -12.655 26.508 1.00 93.25 234 GLY A C 1
ATOM 1831 O O . GLY A 1 234 ? -13.632 -13.280 27.557 1.00 93.25 234 GLY A O 1
ATOM 1832 N N . GLU A 1 235 ? -14.685 -11.770 26.293 1.00 93.81 235 GLU A N 1
ATOM 1833 C CA . GLU A 1 235 ? -15.774 -11.503 27.253 1.00 93.81 235 GLU A CA 1
ATOM 1834 C C . GLU A 1 235 ? -16.987 -12.403 26.988 1.00 93.81 235 GLU A C 1
ATOM 1836 O O . GLU A 1 235 ? -17.599 -12.969 27.890 1.00 93.81 235 GLU A O 1
ATOM 1841 N N . THR A 1 236 ? -17.337 -12.556 25.717 1.00 92.00 236 THR A N 1
ATOM 1842 C CA . THR A 1 236 ? -18.500 -13.305 25.252 1.00 92.00 236 THR A CA 1
ATOM 1843 C C . THR A 1 236 ? -18.078 -14.270 24.157 1.00 92.00 236 THR A C 1
ATOM 1845 O O . THR A 1 236 ? -17.017 -14.119 23.549 1.00 92.00 236 THR A O 1
ATOM 1848 N N . ALA A 1 237 ? -18.947 -15.228 23.834 1.00 89.69 237 ALA A N 1
ATOM 1849 C CA . ALA A 1 237 ? -18.715 -16.107 22.696 1.00 89.69 237 ALA A CA 1
ATOM 1850 C C . ALA A 1 237 ? -18.479 -15.301 21.406 1.00 89.69 237 ALA A C 1
ATOM 1852 O O . ALA A 1 237 ? -17.584 -15.633 20.643 1.00 89.69 237 ALA A O 1
ATOM 1853 N N . ALA A 1 238 ? -19.216 -14.202 21.194 1.00 87.25 238 ALA A N 1
ATOM 1854 C CA . ALA A 1 238 ? -19.153 -13.398 19.973 1.00 87.25 238 ALA A CA 1
ATOM 1855 C C . ALA A 1 238 ? -17.806 -12.689 19.745 1.00 87.25 238 ALA A C 1
ATOM 1857 O O . ALA A 1 238 ? -17.432 -12.480 18.595 1.00 87.25 238 ALA A O 1
ATOM 1858 N N . ASN A 1 239 ? -17.072 -12.338 20.807 1.00 89.31 239 ASN A N 1
ATOM 1859 C CA . ASN A 1 239 ? -15.780 -11.644 20.730 1.00 89.31 239 ASN A CA 1
ATOM 1860 C C . ASN A 1 239 ? -14.610 -12.508 21.228 1.00 89.31 239 ASN A C 1
ATOM 1862 O O . ASN A 1 239 ? -13.615 -11.986 21.732 1.00 89.31 239 ASN A O 1
ATOM 1866 N N . LYS A 1 240 ? -14.732 -13.830 21.075 1.00 91.12 240 LYS A N 1
ATOM 1867 C CA . LYS A 1 240 ? -13.709 -14.825 21.424 1.00 91.12 240 LYS A CA 1
ATOM 1868 C C . LYS A 1 240 ? -12.371 -14.567 20.722 1.00 91.12 240 LYS A C 1
ATOM 1870 O O . LYS A 1 240 ? -11.325 -14.631 21.367 1.00 91.12 240 LYS A O 1
ATOM 1875 N N . GLU A 1 241 ? -12.402 -14.235 19.431 1.00 95.12 241 GLU A N 1
ATOM 1876 C CA . GLU A 1 241 ? -11.239 -13.755 18.678 1.00 95.12 241 GLU A CA 1
ATOM 1877 C C . GLU A 1 241 ? -11.520 -12.364 18.095 1.00 95.12 241 GLU A C 1
ATOM 1879 O O . GLU A 1 241 ? -12.618 -12.084 17.603 1.00 95.12 241 GLU A O 1
ATOM 1884 N N . LEU A 1 242 ? -10.510 -11.493 18.112 1.00 96.50 242 LEU A N 1
ATOM 1885 C CA . LEU A 1 242 ? -10.548 -10.206 17.431 1.00 96.50 242 LEU A CA 1
ATOM 1886 C C . LEU A 1 242 ? -9.545 -10.203 16.280 1.00 96.50 242 LEU A C 1
ATOM 1888 O O . LEU A 1 242 ? -8.338 -10.272 16.492 1.00 96.50 242 LEU A O 1
ATOM 1892 N N . HIS A 1 243 ? -10.049 -10.093 15.059 1.00 97.25 243 HIS A N 1
ATOM 1893 C CA . HIS A 1 243 ? -9.262 -10.110 13.832 1.00 97.25 243 HIS A CA 1
ATOM 1894 C C . HIS A 1 243 ? -9.082 -8.690 13.312 1.00 97.25 243 HIS A C 1
ATOM 1896 O O . HIS A 1 243 ? -9.992 -8.115 12.724 1.00 97.25 243 HIS A O 1
ATOM 1902 N N . ILE A 1 244 ? -7.906 -8.115 13.523 1.00 97.25 244 ILE A N 1
ATOM 1903 C CA . ILE A 1 244 ? -7.573 -6.758 13.095 1.00 97.25 244 ILE A CA 1
ATOM 1904 C C . ILE A 1 244 ? -7.123 -6.804 11.643 1.00 97.25 244 ILE A C 1
ATOM 1906 O O . ILE A 1 244 ? -6.205 -7.545 11.288 1.00 97.25 244 ILE A O 1
ATOM 1910 N N . GLN A 1 245 ? -7.768 -6.018 10.794 1.00 95.50 245 GLN A N 1
ATOM 1911 C CA . GLN A 1 245 ? -7.497 -5.988 9.369 1.00 95.50 245 GLN A CA 1
ATOM 1912 C C . GLN A 1 245 ? -6.161 -5.295 9.067 1.00 95.50 245 GLN A C 1
ATOM 1914 O O . GLN A 1 245 ? -5.860 -4.229 9.610 1.00 95.50 245 GLN A O 1
ATOM 1919 N N . ARG A 1 246 ? -5.345 -5.914 8.201 1.00 95.81 246 ARG A N 1
ATOM 1920 C CA . ARG A 1 246 ? -4.013 -5.428 7.809 1.00 95.81 246 ARG A CA 1
ATOM 1921 C C . ARG A 1 246 ? -3.692 -5.626 6.335 1.00 95.81 246 ARG A C 1
ATOM 1923 O O . ARG A 1 246 ? -4.302 -6.469 5.681 1.00 95.81 246 ARG A O 1
ATOM 1930 N N . ILE A 1 247 ? -2.764 -4.816 5.835 1.00 96.75 247 ILE A N 1
ATOM 1931 C CA . ILE A 1 247 ? -2.197 -4.892 4.485 1.00 96.75 247 ILE A CA 1
ATOM 1932 C C . ILE A 1 247 ? -0.682 -4.839 4.638 1.00 96.75 247 ILE A C 1
ATOM 1934 O O . ILE A 1 247 ? -0.179 -4.001 5.389 1.00 96.75 247 ILE A O 1
ATOM 1938 N N . SER A 1 248 ? 0.035 -5.745 3.982 1.00 97.00 248 SER A N 1
ATOM 1939 C CA . SER A 1 248 ? 1.490 -5.822 4.110 1.00 97.00 248 SER A CA 1
ATOM 1940 C C . SER A 1 248 ? 2.198 -4.633 3.457 1.00 97.00 248 SER A C 1
ATOM 1942 O O . SER A 1 248 ? 1.837 -4.194 2.361 1.00 97.00 248 SER A O 1
ATOM 1944 N N . SER A 1 249 ? 3.251 -4.145 4.116 1.00 96.31 249 SER A N 1
ATOM 1945 C CA . SER A 1 249 ? 4.158 -3.128 3.576 1.00 96.31 249 SER A CA 1
ATOM 1946 C C . SER A 1 249 ? 5.252 -3.708 2.669 1.00 96.31 249 SER A C 1
ATOM 1948 O O . SER A 1 249 ? 5.898 -2.954 1.941 1.00 96.31 249 SER A O 1
ATOM 1950 N N . GLY A 1 250 ? 5.462 -5.029 2.702 1.00 95.94 250 GLY A N 1
ATOM 1951 C CA . GLY A 1 250 ? 6.610 -5.705 2.094 1.00 95.94 250 GLY A CA 1
ATOM 1952 C C . GLY A 1 250 ? 7.880 -5.715 2.951 1.00 95.94 250 GLY A C 1
ATOM 1953 O O . GLY A 1 250 ? 8.886 -6.265 2.511 1.00 95.94 250 GLY A O 1
ATOM 1954 N N . HIS A 1 251 ? 7.865 -5.110 4.144 1.00 94.94 251 HIS A N 1
ATOM 1955 C CA . HIS A 1 251 ? 8.997 -5.157 5.073 1.00 94.94 251 HIS A CA 1
ATOM 1956 C C . HIS A 1 251 ? 8.940 -6.402 5.963 1.00 94.94 251 HIS A C 1
ATOM 1958 O O . HIS A 1 251 ? 7.865 -6.911 6.284 1.00 94.94 251 HIS A O 1
ATOM 1964 N N . THR A 1 252 ? 10.115 -6.848 6.402 1.00 94.56 252 THR A N 1
ATOM 1965 C CA . THR A 1 252 ? 10.282 -7.989 7.307 1.00 94.56 252 THR A CA 1
ATOM 1966 C C . THR A 1 252 ? 10.650 -7.498 8.702 1.00 94.56 252 THR A C 1
ATOM 1968 O O . THR A 1 252 ? 11.626 -6.771 8.868 1.00 94.56 252 THR A O 1
ATOM 1971 N N . ASP A 1 253 ? 9.892 -7.932 9.702 1.00 96.50 253 ASP A N 1
ATOM 1972 C CA . ASP A 1 253 ? 10.090 -7.661 11.128 1.00 96.50 253 ASP A CA 1
ATOM 1973 C C . ASP A 1 253 ? 9.320 -8.741 11.915 1.00 96.50 253 ASP A C 1
ATOM 1975 O O . ASP A 1 253 ? 8.532 -9.502 11.345 1.00 96.50 253 ASP A O 1
ATOM 1979 N N . ASN A 1 254 ? 9.547 -8.832 13.219 1.00 97.38 254 ASN A N 1
ATOM 1980 C CA . ASN A 1 254 ? 8.853 -9.756 14.112 1.00 97.38 254 ASN A CA 1
ATOM 1981 C C . ASN A 1 254 ? 8.160 -9.056 15.284 1.00 97.38 254 ASN A C 1
ATOM 1983 O O . ASN A 1 254 ? 7.737 -9.723 16.225 1.00 97.38 254 ASN A O 1
ATOM 1987 N N . LYS A 1 255 ? 8.037 -7.727 15.267 1.00 98.06 255 LYS A N 1
ATOM 1988 C CA . LYS A 1 255 ? 7.428 -6.968 16.364 1.00 98.06 255 LYS A CA 1
ATOM 1989 C C . LYS A 1 255 ? 6.037 -6.471 16.009 1.00 98.06 255 LYS A C 1
ATOM 1991 O O . LYS A 1 255 ? 5.848 -5.826 14.982 1.00 98.06 255 LYS A O 1
ATOM 1996 N N . ILE A 1 256 ? 5.077 -6.707 16.898 1.00 98.12 256 ILE A N 1
ATOM 1997 C CA . ILE A 1 256 ? 3.736 -6.117 16.845 1.00 98.12 256 ILE A CA 1
ATOM 1998 C C . ILE A 1 256 ? 3.469 -5.409 18.163 1.00 98.12 256 ILE A C 1
ATOM 2000 O O . ILE A 1 256 ? 3.497 -6.029 19.224 1.00 98.12 256 ILE A O 1
ATOM 2004 N N . LYS A 1 257 ? 3.169 -4.117 18.108 1.00 98.25 257 LYS A N 1
ATOM 2005 C CA . LYS A 1 257 ? 2.719 -3.367 19.274 1.00 98.25 257 LYS A CA 1
ATOM 2006 C C . LYS A 1 257 ? 1.207 -3.367 19.359 1.00 98.25 257 LYS A C 1
ATOM 2008 O O . LYS A 1 257 ? 0.543 -3.238 18.340 1.00 98.25 257 LYS A O 1
ATOM 2013 N N . VAL A 1 258 ? 0.672 -3.467 20.569 1.00 98.06 258 VAL A N 1
ATOM 2014 C CA . VAL A 1 258 ? -0.762 -3.361 20.879 1.00 98.06 258 VAL A CA 1
ATOM 2015 C C . VAL A 1 258 ? -0.948 -2.633 22.205 1.00 98.06 258 VAL A C 1
ATOM 2017 O O . VAL A 1 258 ? -0.077 -2.687 23.070 1.00 98.06 258 VAL A O 1
ATOM 2020 N N . LYS A 1 259 ? -2.090 -1.968 22.403 1.00 97.38 259 LYS A N 1
ATOM 2021 C CA . LYS A 1 259 ? -2.399 -1.247 23.649 1.00 97.38 259 LYS A CA 1
ATOM 2022 C C . LYS A 1 259 ? -3.547 -1.945 24.363 1.00 97.38 259 LYS A C 1
ATOM 2024 O O . LYS A 1 259 ? -4.677 -1.920 23.882 1.00 97.38 259 LYS A O 1
ATOM 2029 N N . LEU A 1 260 ? -3.252 -2.585 25.493 1.00 97.81 260 LEU A N 1
ATOM 2030 C CA . LEU A 1 260 ? -4.158 -3.502 26.188 1.00 97.81 260 LEU A CA 1
ATOM 2031 C C . LEU A 1 260 ? -4.401 -3.085 27.643 1.00 97.81 260 LEU A C 1
ATOM 2033 O O . LEU A 1 260 ? -3.562 -2.433 28.269 1.00 97.81 260 LEU A O 1
ATOM 2037 N N . LYS A 1 261 ? -5.534 -3.519 28.197 1.00 96.69 261 LYS A N 1
ATOM 2038 C CA . LYS A 1 261 ? -5.774 -3.627 29.644 1.00 96.69 261 LYS A CA 1
ATOM 2039 C C . LYS A 1 261 ? -6.618 -4.861 29.963 1.00 96.69 261 LYS A C 1
ATOM 2041 O O . LYS A 1 261 ? -7.249 -5.418 29.064 1.00 96.69 261 LYS A O 1
ATOM 2046 N N . LYS A 1 262 ? -6.656 -5.260 31.235 1.00 96.56 262 LYS A N 1
ATOM 2047 C CA . LYS A 1 262 ? -7.559 -6.305 31.740 1.00 96.56 262 LYS A CA 1
ATOM 2048 C C . LYS A 1 262 ? -8.743 -5.727 32.513 1.00 96.56 262 LYS A C 1
ATOM 2050 O O . LYS A 1 262 ? -8.603 -4.708 33.191 1.00 96.56 262 LYS A O 1
ATOM 2055 N N . THR A 1 263 ? -9.870 -6.421 32.435 1.00 95.31 263 THR A N 1
ATOM 2056 C CA . THR A 1 263 ? -11.064 -6.236 33.265 1.00 95.31 263 THR A CA 1
ATOM 2057 C C . THR A 1 263 ? -11.259 -7.508 34.083 1.00 95.31 263 THR A C 1
ATOM 2059 O O . THR A 1 263 ? -11.132 -8.601 33.537 1.00 95.31 263 THR A O 1
ATOM 2062 N N . GLY A 1 264 ? -11.505 -7.374 35.388 1.00 92.88 264 GLY A N 1
ATOM 2063 C CA . GLY A 1 264 ? -11.474 -8.516 36.304 1.00 92.88 264 GLY A CA 1
ATOM 2064 C C . GLY A 1 264 ? -10.051 -9.051 36.498 1.00 92.88 264 GLY A C 1
ATOM 2065 O O . GLY A 1 264 ? -9.079 -8.285 36.534 1.00 92.88 264 GLY A O 1
ATOM 2066 N N . ASN A 1 265 ? -9.917 -10.367 36.626 1.00 93.38 265 ASN A N 1
ATOM 2067 C CA . ASN A 1 265 ? -8.645 -11.054 36.808 1.00 93.38 265 ASN A CA 1
ATOM 2068 C C . ASN A 1 265 ? -8.460 -12.260 35.861 1.00 93.38 265 ASN A C 1
ATOM 2070 O O . ASN A 1 265 ? -8.274 -13.385 36.331 1.00 93.38 265 ASN A O 1
ATOM 2074 N N . PRO A 1 266 ? -8.446 -12.042 34.531 1.00 94.06 266 PRO A N 1
ATOM 2075 C CA . PRO A 1 266 ? -8.140 -13.099 33.574 1.00 94.06 266 PRO A CA 1
ATOM 2076 C C . PRO A 1 266 ? -6.744 -13.683 33.815 1.00 94.06 266 PRO A C 1
ATOM 2078 O O . PRO A 1 266 ? -5.764 -12.951 33.997 1.00 94.06 266 PRO A O 1
ATOM 2081 N N . THR A 1 267 ? -6.665 -15.014 33.804 1.00 92.50 267 THR A N 1
ATOM 2082 C CA . THR A 1 267 ? -5.430 -15.786 34.023 1.00 92.50 267 THR A CA 1
ATOM 2083 C C . THR A 1 267 ? -4.831 -16.335 32.730 1.00 92.50 267 THR A C 1
ATOM 2085 O O . THR A 1 267 ? -3.645 -16.658 32.693 1.00 92.50 267 THR A O 1
ATOM 2088 N N . SER A 1 268 ? -5.622 -16.428 31.659 1.00 94.75 268 SER A N 1
ATOM 2089 C CA . SER A 1 268 ? -5.167 -16.876 30.342 1.00 94.75 268 SER A CA 1
ATOM 2090 C C . SER A 1 268 ? -4.296 -15.815 29.676 1.00 94.75 268 SER A C 1
ATOM 2092 O O . SER A 1 268 ? -4.684 -14.655 29.598 1.00 94.75 268 SER A O 1
ATOM 2094 N N . ASN A 1 269 ? -3.146 -16.206 29.129 1.00 97.31 269 ASN A N 1
ATOM 2095 C CA . ASN A 1 269 ? -2.300 -15.287 28.365 1.00 97.31 269 ASN A CA 1
ATOM 2096 C C . ASN A 1 269 ? -3.021 -14.745 27.124 1.00 97.31 269 ASN A C 1
ATOM 2098 O O . ASN A 1 269 ? -3.969 -15.352 26.628 1.00 97.31 269 ASN A O 1
ATOM 2102 N N . VAL A 1 270 ? -2.528 -13.640 26.565 1.00 98.19 270 VAL A N 1
ATOM 2103 C CA . VAL A 1 270 ? -3.018 -13.119 25.284 1.00 98.19 270 VAL A CA 1
ATOM 2104 C C . VAL A 1 270 ? -2.146 -13.665 24.159 1.00 98.19 270 VAL A C 1
ATOM 2106 O O . VAL A 1 270 ? -0.932 -13.472 24.153 1.00 98.19 270 VAL A O 1
ATOM 2109 N N . THR A 1 271 ? -2.771 -14.346 23.203 1.00 98.19 271 THR A N 1
ATOM 2110 C CA . THR A 1 271 ? -2.137 -14.833 21.974 1.00 98.19 271 THR A CA 1
ATOM 2111 C C . THR A 1 271 ? -2.345 -13.813 20.859 1.00 98.19 271 THR A C 1
ATOM 2113 O O . THR A 1 271 ? -3.464 -13.338 20.655 1.00 98.19 271 THR A O 1
ATOM 2116 N N . ILE A 1 272 ? -1.267 -13.490 20.144 1.00 98.44 272 ILE A N 1
ATOM 2117 C CA . ILE A 1 272 ? -1.288 -12.648 18.947 1.00 98.44 272 ILE A CA 1
ATOM 2118 C C . ILE A 1 272 ? -0.807 -13.491 17.773 1.00 98.44 272 ILE A C 1
ATOM 2120 O O . ILE A 1 272 ? 0.263 -14.083 17.845 1.00 98.44 272 ILE A O 1
ATOM 2124 N N . GLU A 1 273 ? -1.568 -13.537 16.688 1.00 98.31 273 GLU A N 1
ATOM 2125 C CA . GLU A 1 273 ? -1.211 -14.297 15.490 1.00 98.31 273 GLU A CA 1
ATOM 2126 C C . GLU A 1 273 ? -1.270 -13.405 14.256 1.00 98.31 273 GLU A C 1
ATOM 2128 O O . GLU A 1 273 ? -2.236 -12.672 14.052 1.00 98.31 273 GLU A O 1
ATOM 2133 N N . VAL A 1 274 ? -0.265 -13.505 13.392 1.00 98.38 274 VAL A N 1
ATOM 2134 C CA . VAL A 1 274 ? -0.356 -12.991 12.024 1.00 98.38 274 VAL A CA 1
ATOM 2135 C C . VAL A 1 274 ? -0.937 -14.099 11.168 1.00 98.38 274 VAL A C 1
ATOM 2137 O O . VAL A 1 274 ? -0.353 -15.178 11.076 1.00 98.38 274 VAL A O 1
ATOM 2140 N N . ARG A 1 275 ? -2.085 -13.843 10.542 1.00 97.94 275 ARG A N 1
ATOM 2141 C CA . ARG A 1 275 ? -2.762 -14.801 9.671 1.00 97.94 275 ARG A CA 1
ATOM 2142 C C . ARG A 1 275 ? -2.974 -14.251 8.267 1.00 97.94 275 ARG A C 1
ATOM 2144 O O . ARG A 1 275 ? -3.209 -13.050 8.096 1.00 97.94 275 ARG A O 1
ATOM 2151 N N . LYS A 1 276 ? -2.964 -15.133 7.264 1.00 97.44 276 LYS A N 1
ATOM 2152 C CA . LYS A 1 276 ? -3.363 -14.791 5.891 1.00 97.44 276 LYS A CA 1
ATOM 2153 C C . LYS A 1 276 ? -4.826 -14.347 5.873 1.00 97.44 276 LYS A C 1
ATOM 2155 O O . LYS A 1 276 ? -5.674 -14.980 6.501 1.00 97.44 276 LYS A O 1
ATOM 2160 N N . GLY A 1 277 ? -5.125 -13.240 5.199 1.00 95.69 277 GLY A N 1
ATOM 2161 C CA . GLY A 1 277 ? -6.471 -12.680 5.151 1.00 95.69 277 GLY A CA 1
ATOM 2162 C C . GLY A 1 277 ? -7.388 -13.486 4.233 1.00 95.69 277 GLY A C 1
ATOM 2163 O O . GLY A 1 277 ? -7.071 -13.699 3.067 1.00 95.69 277 GLY A O 1
ATOM 2164 N N . VAL A 1 278 ? -8.551 -13.888 4.741 1.00 94.50 278 VAL A N 1
ATOM 2165 C CA . VAL A 1 278 ? -9.652 -14.432 3.941 1.00 94.50 278 VAL A CA 1
ATOM 2166 C C . VAL A 1 278 ? -10.640 -13.305 3.682 1.00 94.50 278 VAL A C 1
ATOM 2168 O O . VAL A 1 278 ? -11.255 -12.780 4.613 1.00 94.50 278 VAL A O 1
ATOM 2171 N N . LYS A 1 279 ? -10.748 -12.906 2.414 1.00 92.62 279 LYS A N 1
ATOM 2172 C CA . LYS A 1 279 ? -11.607 -11.812 1.960 1.00 92.62 279 LYS A CA 1
ATOM 2173 C C . LYS A 1 279 ? -13.076 -12.237 2.003 1.00 92.62 279 LYS A C 1
ATOM 2175 O O . LYS A 1 279 ? -13.424 -13.320 1.541 1.00 92.62 279 LYS A O 1
ATOM 2180 N N . VAL A 1 280 ? -13.930 -11.356 2.511 1.00 90.94 280 VAL A N 1
ATOM 2181 C CA . VAL A 1 280 ? -15.387 -11.477 2.473 1.00 90.94 280 VAL A CA 1
ATOM 2182 C C . VAL A 1 280 ? -15.950 -10.217 1.834 1.00 90.94 280 VAL A C 1
ATOM 2184 O O . VAL A 1 280 ? -15.668 -9.103 2.279 1.00 90.94 280 VAL A O 1
ATOM 2187 N N . GLU A 1 281 ? -16.741 -10.394 0.780 1.00 89.06 281 GLU A N 1
ATOM 2188 C CA . GLU A 1 281 ? -17.482 -9.302 0.154 1.00 89.06 281 GLU A CA 1
ATOM 2189 C C . GLU A 1 281 ? -18.925 -9.312 0.650 1.00 89.06 281 GLU A C 1
ATOM 2191 O O . GLU A 1 281 ? -19.611 -10.329 0.559 1.00 89.06 281 GLU A O 1
ATOM 2196 N N . SER A 1 282 ? -19.385 -8.178 1.173 1.00 81.69 282 SER A N 1
ATOM 2197 C CA . SER A 1 282 ? -20.765 -7.987 1.614 1.00 81.69 282 SER A CA 1
ATOM 2198 C C . SER A 1 282 ? -21.257 -6.632 1.111 1.00 81.69 282 SER A C 1
ATOM 2200 O O . SER A 1 282 ? -20.989 -5.587 1.706 1.00 81.69 282 SER A O 1
ATOM 2202 N N . GLY A 1 283 ? -21.914 -6.645 -0.052 1.00 83.06 283 GLY A N 1
ATOM 2203 C CA . GLY A 1 283 ? -22.337 -5.434 -0.756 1.00 83.06 283 GLY A CA 1
ATOM 2204 C C . GLY A 1 283 ? -21.159 -4.527 -1.138 1.00 83.06 283 GLY A C 1
ATOM 2205 O O . GLY A 1 283 ? -20.234 -4.939 -1.849 1.00 83.06 283 GLY A O 1
ATOM 2206 N N . ASP A 1 284 ? -21.203 -3.285 -0.651 1.00 81.56 284 ASP A N 1
ATOM 2207 C CA . ASP A 1 284 ? -20.183 -2.252 -0.891 1.00 81.56 284 ASP A CA 1
ATOM 2208 C C . ASP A 1 284 ? -19.001 -2.315 0.098 1.00 81.56 284 ASP A C 1
ATOM 2210 O O . ASP A 1 284 ? -18.080 -1.503 0.006 1.00 81.56 284 ASP A O 1
ATOM 2214 N N . ILE A 1 285 ? -19.000 -3.289 1.017 1.00 82.38 285 ILE A N 1
ATOM 2215 C CA . ILE A 1 285 ? -17.958 -3.467 2.032 1.00 82.38 285 ILE A CA 1
ATOM 2216 C C . ILE A 1 285 ? -17.138 -4.718 1.722 1.00 82.38 285 ILE A C 1
ATOM 2218 O O . ILE A 1 285 ? -17.672 -5.793 1.429 1.00 82.38 285 ILE A O 1
ATOM 2222 N N . VAL A 1 286 ? -15.821 -4.582 1.853 1.00 88.06 286 VAL A N 1
ATOM 2223 C CA . VAL A 1 286 ? -14.880 -5.703 1.842 1.00 88.06 286 VAL A CA 1
ATOM 2224 C C . VAL A 1 286 ? -14.199 -5.755 3.194 1.00 88.06 286 VAL A C 1
ATOM 2226 O O . VAL A 1 286 ? -13.495 -4.825 3.572 1.00 88.06 286 VAL A O 1
ATOM 2229 N N . TYR A 1 287 ? -14.378 -6.863 3.905 1.00 91.06 287 TYR A N 1
ATOM 2230 C CA . TYR A 1 287 ? -13.646 -7.120 5.140 1.00 91.06 287 TYR A CA 1
ATOM 2231 C C . TYR A 1 287 ? -12.881 -8.435 5.056 1.00 91.06 287 TYR A C 1
ATOM 2233 O O . TYR A 1 287 ? -13.084 -9.243 4.148 1.00 91.06 287 TYR A O 1
ATOM 2241 N N . ARG A 1 288 ? -11.969 -8.653 6.000 1.00 92.75 288 ARG A N 1
ATOM 2242 C CA . ARG A 1 288 ? -11.171 -9.876 6.082 1.00 92.75 288 ARG A CA 1
ATOM 2243 C C . ARG A 1 288 ? -11.070 -10.402 7.499 1.00 92.75 288 ARG A C 1
ATOM 2245 O O . ARG A 1 288 ? -10.973 -9.635 8.451 1.00 92.75 288 ARG A O 1
ATOM 2252 N N . TYR A 1 289 ? -11.056 -11.722 7.610 1.00 93.00 289 TYR A N 1
ATOM 2253 C CA . TYR A 1 289 ? -10.691 -12.431 8.832 1.00 93.00 289 TYR A CA 1
ATOM 2254 C C . TYR A 1 289 ? -9.441 -13.283 8.582 1.00 93.00 289 TYR A C 1
ATOM 2256 O O . TYR A 1 289 ? -8.933 -13.357 7.466 1.00 93.00 289 TYR A O 1
ATOM 2264 N N . GLY A 1 290 ? -8.897 -13.878 9.635 1.00 93.19 290 GLY A N 1
ATOM 2265 C CA . GLY A 1 290 ? -7.635 -14.615 9.594 1.00 93.19 290 GLY A CA 1
ATOM 2266 C C . GLY A 1 290 ? -7.855 -16.092 9.286 1.00 93.19 290 GLY A C 1
ATOM 2267 O O . GLY A 1 290 ? -8.554 -16.766 10.039 1.00 93.19 290 GLY A O 1
ATOM 2268 N N . GLY A 1 291 ? -7.235 -16.578 8.212 1.00 94.19 291 GLY A N 1
ATOM 2269 C CA . GLY A 1 291 ? -7.191 -17.985 7.815 1.00 94.19 291 GLY A CA 1
ATOM 2270 C C . GLY A 1 291 ? -5.971 -18.702 8.391 1.00 94.19 291 GLY A C 1
ATOM 2271 O O . GLY A 1 291 ? -5.925 -18.983 9.584 1.00 94.19 291 GLY A O 1
ATOM 2272 N N . GLU A 1 292 ? -4.990 -19.001 7.542 1.00 96.12 292 GLU A N 1
ATOM 2273 C CA . GLU A 1 292 ? -3.747 -19.696 7.907 1.00 96.12 292 GLU A CA 1
ATOM 2274 C C . GLU A 1 292 ? -2.863 -18.857 8.844 1.00 96.12 292 GLU A C 1
ATOM 2276 O O . GLU A 1 292 ? -2.675 -17.665 8.599 1.00 96.12 292 GLU A O 1
ATOM 2281 N N . VAL A 1 293 ? -2.303 -19.477 9.889 1.00 97.50 293 VAL A N 1
ATOM 2282 C CA . VAL A 1 293 ? -1.362 -18.842 10.829 1.00 97.50 293 VAL A CA 1
ATOM 2283 C C . VAL A 1 293 ? 0.048 -18.824 10.245 1.00 97.50 293 VAL A C 1
ATOM 2285 O O . VAL A 1 293 ? 0.573 -19.861 9.856 1.00 97.50 293 VAL A O 1
ATOM 2288 N N . LEU A 1 294 ? 0.671 -17.647 10.233 1.00 97.62 294 LEU A N 1
ATOM 2289 C CA . LEU A 1 294 ? 2.004 -17.411 9.670 1.00 97.62 294 LEU A CA 1
ATOM 2290 C C . LEU A 1 294 ? 3.062 -17.154 10.746 1.00 97.62 294 LEU A C 1
ATOM 2292 O O . LEU A 1 294 ? 4.226 -17.492 10.554 1.00 97.62 294 LEU A O 1
ATOM 2296 N N . ALA A 1 295 ? 2.666 -16.536 11.857 1.00 98.00 295 ALA A N 1
ATOM 2297 C CA . ALA A 1 295 ? 3.527 -16.273 13.005 1.00 98.00 295 ALA A CA 1
ATOM 2298 C C . ALA A 1 295 ? 2.678 -16.052 14.264 1.00 98.00 295 ALA A C 1
ATOM 2300 O O . ALA A 1 295 ? 1.523 -15.622 14.169 1.00 98.00 295 ALA A O 1
ATOM 2301 N N . THR A 1 296 ? 3.252 -16.300 15.439 1.00 98.38 296 THR A N 1
ATOM 2302 C CA . THR A 1 296 ? 2.554 -16.220 16.729 1.00 98.38 296 THR A CA 1
ATOM 2303 C C . THR A 1 296 ? 3.423 -15.557 17.793 1.00 98.38 296 THR A C 1
ATOM 2305 O O . THR A 1 296 ? 4.628 -15.768 17.849 1.00 98.38 296 THR A O 1
ATOM 2308 N N . ALA A 1 297 ? 2.808 -14.781 18.679 1.00 98.31 297 ALA A N 1
ATOM 2309 C CA . ALA A 1 297 ? 3.407 -14.231 19.887 1.00 98.31 297 ALA A CA 1
ATOM 2310 C C . ALA A 1 297 ? 2.475 -14.431 21.088 1.00 98.31 297 ALA A C 1
ATOM 2312 O O . ALA A 1 297 ? 1.273 -14.660 20.943 1.00 98.31 297 ALA A O 1
ATOM 2313 N N . THR A 1 298 ? 3.025 -14.320 22.296 1.00 98.06 298 THR A N 1
ATOM 2314 C CA . THR A 1 298 ? 2.259 -14.399 23.546 1.00 98.06 298 THR A CA 1
ATOM 2315 C C . THR A 1 298 ? 2.647 -13.259 24.479 1.00 98.06 298 THR A C 1
ATOM 2317 O O . THR A 1 298 ? 3.830 -13.034 24.724 1.00 98.06 298 THR A O 1
ATOM 2320 N N . ILE A 1 299 ? 1.648 -12.567 25.029 1.00 98.00 299 ILE A N 1
ATOM 2321 C CA . ILE A 1 299 ? 1.804 -11.611 26.133 1.00 98.00 299 ILE A CA 1
ATOM 2322 C C . ILE A 1 299 ? 1.290 -12.288 27.402 1.00 98.00 299 ILE A C 1
ATOM 2324 O O . ILE A 1 299 ? 0.168 -12.802 27.426 1.00 98.00 299 ILE A O 1
ATOM 2328 N N . GLN A 1 300 ? 2.107 -12.303 28.455 1.00 97.50 300 GLN A N 1
ATOM 2329 C CA . GLN A 1 300 ? 1.766 -13.012 29.686 1.00 97.50 300 GLN A CA 1
ATOM 2330 C C . GLN A 1 300 ? 0.670 -12.269 30.459 1.00 97.50 300 GLN A C 1
ATOM 2332 O O . GLN A 1 300 ? 0.720 -11.046 30.610 1.00 97.50 300 GLN A O 1
ATOM 2337 N N . ALA A 1 301 ? -0.305 -13.004 30.998 1.00 95.94 301 ALA A N 1
ATOM 2338 C CA . ALA A 1 301 ? -1.448 -12.428 31.713 1.00 95.94 301 ALA A CA 1
ATOM 2339 C C . ALA A 1 301 ? -1.025 -11.543 32.899 1.00 95.94 301 ALA A C 1
ATOM 2341 O O . ALA A 1 301 ? -1.634 -10.504 33.160 1.00 95.94 301 ALA A O 1
ATOM 2342 N N . ASN A 1 302 ? 0.057 -11.922 33.589 1.00 95.00 302 ASN A N 1
ATOM 2343 C CA . ASN A 1 302 ? 0.609 -11.185 34.727 1.00 95.00 302 ASN A CA 1
ATOM 2344 C C . ASN A 1 302 ? 1.244 -9.830 34.349 1.00 95.00 302 ASN A C 1
ATOM 2346 O O . ASN A 1 302 ? 1.421 -8.987 35.225 1.00 95.00 302 ASN A O 1
ATOM 2350 N N . GLN A 1 303 ? 1.553 -9.594 33.069 1.00 96.00 303 GLN A N 1
ATOM 2351 C CA . GLN A 1 303 ? 2.086 -8.319 32.575 1.00 96.00 303 GLN A CA 1
ATOM 2352 C C . GLN A 1 303 ? 0.975 -7.291 32.314 1.00 96.00 303 GLN A C 1
ATOM 2354 O O . GLN A 1 303 ? 1.229 -6.084 32.317 1.00 96.00 303 GLN A O 1
ATOM 2359 N N . ILE A 1 304 ? -0.259 -7.753 32.090 1.00 97.00 304 ILE A N 1
ATOM 2360 C CA . ILE A 1 304 ? -1.389 -6.903 31.716 1.00 97.00 304 ILE A CA 1
ATOM 2361 C C . ILE A 1 304 ? -2.091 -6.385 32.974 1.00 97.00 304 ILE A C 1
ATOM 2363 O O . ILE A 1 304 ? -2.528 -7.141 33.843 1.00 97.00 304 ILE A O 1
ATOM 2367 N N . THR A 1 305 ? -2.220 -5.063 33.067 1.00 95.69 305 THR A N 1
ATOM 2368 C CA . THR A 1 305 ? -2.812 -4.371 34.220 1.00 95.69 305 THR A CA 1
ATOM 2369 C C . THR A 1 305 ? -4.208 -3.831 33.919 1.00 95.69 305 THR A C 1
ATOM 2371 O O . THR A 1 305 ? -4.653 -3.833 32.774 1.00 95.69 305 THR A O 1
ATOM 2374 N N . THR A 1 306 ? -4.908 -3.349 34.947 1.00 94.50 306 THR A N 1
ATOM 2375 C CA . THR A 1 306 ? -6.212 -2.674 34.812 1.00 94.50 306 THR A CA 1
ATOM 2376 C C . THR A 1 306 ? -6.106 -1.314 34.114 1.00 94.50 306 THR A C 1
ATOM 2378 O O . THR A 1 306 ? -7.070 -0.842 33.517 1.00 94.50 306 THR A O 1
ATOM 2381 N N . SER A 1 307 ? -4.922 -0.698 34.121 1.00 93.25 307 SER A N 1
ATOM 2382 C CA . SER A 1 307 ? -4.605 0.487 33.316 1.00 93.25 307 SER A CA 1
ATOM 2383 C C . SER A 1 307 ? -4.141 0.100 31.913 1.00 93.25 307 SER A C 1
ATOM 2385 O O . SER A 1 307 ? -3.419 -0.889 31.755 1.00 93.25 307 SER A O 1
ATOM 2387 N N . ARG A 1 308 ? -4.506 0.909 30.905 1.00 93.31 308 ARG A N 1
ATOM 2388 C CA . ARG A 1 308 ? -4.039 0.732 29.520 1.00 93.31 308 ARG A CA 1
ATOM 2389 C C . ARG A 1 308 ? -2.532 0.897 29.429 1.00 93.31 308 ARG A C 1
ATOM 2391 O O . ARG A 1 308 ? -1.998 1.914 29.864 1.00 93.31 308 ARG A O 1
ATOM 2398 N N . LYS A 1 309 ? -1.873 -0.078 28.809 1.00 95.06 309 LYS A N 1
ATOM 2399 C CA . LYS A 1 309 ? -0.440 -0.054 28.522 1.00 95.06 309 LYS A CA 1
ATOM 2400 C C . LYS A 1 309 ? -0.175 -0.549 27.113 1.00 95.06 309 LYS A C 1
ATOM 2402 O O . LYS A 1 309 ? -0.905 -1.392 26.597 1.00 95.06 309 LYS A O 1
ATOM 2407 N N . GLU A 1 310 ? 0.866 -0.005 26.505 1.00 97.38 310 GLU A N 1
ATOM 2408 C CA . GLU A 1 310 ? 1.405 -0.521 25.256 1.00 97.38 310 GLU A CA 1
ATOM 2409 C C . GLU A 1 310 ? 2.311 -1.721 25.541 1.00 97.38 310 GLU A C 1
ATOM 2411 O O . GLU A 1 310 ? 3.103 -1.714 26.483 1.00 97.38 310 GLU A O 1
ATOM 2416 N N . PHE A 1 311 ? 2.182 -2.749 24.716 1.00 97.88 311 PHE A N 1
ATOM 2417 C CA . PHE A 1 311 ? 2.979 -3.962 24.753 1.00 97.88 311 PHE A CA 1
ATOM 2418 C C . PHE A 1 311 ? 3.588 -4.173 23.378 1.00 97.88 311 PHE A C 1
ATOM 2420 O O . PHE A 1 311 ? 2.887 -4.048 22.380 1.00 97.88 311 PHE A O 1
ATOM 2427 N N . THR A 1 312 ? 4.868 -4.533 23.330 1.00 98.00 312 THR A N 1
ATOM 2428 C CA . THR A 1 312 ? 5.515 -5.028 22.110 1.00 98.00 312 THR A CA 1
ATOM 2429 C C . THR A 1 312 ? 5.586 -6.546 22.192 1.00 98.00 312 THR A C 1
ATOM 2431 O O . THR A 1 312 ? 6.311 -7.088 23.022 1.00 98.00 312 THR A O 1
ATOM 2434 N N . ALA A 1 313 ? 4.819 -7.227 21.351 1.00 97.44 313 ALA A N 1
ATOM 2435 C CA . ALA A 1 313 ? 4.857 -8.669 21.205 1.00 97.44 313 ALA A CA 1
ATOM 2436 C C . ALA A 1 313 ? 5.892 -9.062 20.145 1.00 97.44 313 ALA A C 1
ATOM 2438 O O . ALA A 1 313 ? 5.884 -8.527 19.035 1.00 97.44 313 ALA A O 1
ATOM 2439 N N . THR A 1 314 ? 6.765 -10.006 20.492 1.00 98.12 314 THR A N 1
ATOM 2440 C CA . THR A 1 314 ? 7.757 -10.580 19.577 1.00 98.12 314 THR A CA 1
ATOM 2441 C C . THR A 1 314 ? 7.216 -11.891 19.020 1.00 98.12 314 THR A C 1
ATOM 2443 O O . THR A 1 314 ? 6.982 -12.834 19.776 1.00 98.12 314 THR A O 1
ATOM 2446 N N . LEU A 1 315 ? 6.994 -11.932 17.711 1.00 98.25 315 LEU A N 1
ATOM 2447 C CA . LEU A 1 315 ? 6.581 -13.114 16.964 1.00 98.25 315 LEU A CA 1
ATOM 2448 C C . LEU A 1 315 ? 7.692 -14.176 16.971 1.00 98.25 315 LEU A C 1
ATOM 2450 O O . LEU A 1 315 ? 8.881 -13.850 16.943 1.00 98.25 315 LEU A O 1
ATOM 2454 N N . ASP A 1 316 ? 7.292 -15.447 16.964 1.00 98.06 316 ASP A N 1
ATOM 2455 C CA . ASP A 1 316 ? 8.165 -16.628 16.914 1.00 98.06 316 ASP A CA 1
ATOM 2456 C C . ASP A 1 316 ? 9.065 -16.666 15.668 1.00 98.06 316 ASP A C 1
ATOM 2458 O O . ASP A 1 316 ? 10.111 -17.315 15.666 1.00 98.06 316 ASP A O 1
ATOM 2462 N N . ARG A 1 317 ? 8.667 -15.950 14.613 1.00 96.56 317 ARG A N 1
ATOM 2463 C CA . ARG A 1 317 ? 9.420 -15.755 13.373 1.00 96.56 317 ARG A CA 1
ATOM 2464 C C . ARG A 1 317 ? 9.070 -14.420 12.720 1.00 96.56 317 ARG A C 1
ATOM 2466 O O . ARG A 1 317 ? 8.045 -13.819 13.033 1.00 96.56 317 ARG A O 1
ATOM 2473 N N . SER A 1 318 ? 9.900 -13.991 11.772 1.00 96.12 318 SER A N 1
ATOM 2474 C CA . SER A 1 318 ? 9.603 -12.840 10.908 1.00 96.12 318 SER A CA 1
ATOM 2475 C C . SER A 1 318 ? 8.926 -13.340 9.627 1.00 96.12 318 SER A C 1
ATOM 2477 O O . SER A 1 318 ? 9.610 -13.952 8.802 1.00 96.12 318 SER A O 1
ATOM 2479 N N . PRO A 1 319 ? 7.605 -13.169 9.449 1.00 93.00 319 PRO A N 1
ATOM 2480 C CA . PRO A 1 319 ? 6.928 -13.670 8.261 1.00 93.00 319 PRO A CA 1
ATOM 2481 C C . PRO A 1 319 ? 7.303 -12.838 7.023 1.00 93.00 319 PRO A C 1
ATOM 2483 O O . PRO A 1 319 ? 7.393 -11.613 7.089 1.00 93.00 319 PRO A O 1
ATOM 2486 N N . LEU A 1 320 ? 7.505 -13.503 5.883 1.00 93.56 320 LEU A N 1
ATOM 2487 C CA . LEU A 1 320 ? 7.747 -12.852 4.591 1.00 93.56 320 LEU A CA 1
ATOM 2488 C C . LEU A 1 320 ? 6.401 -12.552 3.929 1.00 93.56 320 LEU A C 1
ATOM 2490 O O . LEU A 1 320 ? 5.744 -13.459 3.423 1.00 93.56 320 LEU A O 1
ATOM 2494 N N . LEU A 1 321 ? 5.982 -11.290 3.970 1.00 95.62 321 LEU A N 1
ATOM 2495 C CA . LEU A 1 321 ? 4.676 -10.852 3.481 1.00 95.62 321 LEU A CA 1
ATOM 2496 C C . LEU A 1 321 ? 4.857 -10.009 2.214 1.00 95.62 321 LEU A C 1
ATOM 2498 O O . LEU A 1 321 ? 5.584 -9.016 2.250 1.00 95.62 321 LEU A O 1
ATOM 2502 N N . ALA A 1 322 ? 4.202 -10.360 1.104 1.00 95.88 322 ALA A N 1
ATOM 2503 C CA . ALA A 1 322 ? 4.314 -9.575 -0.123 1.00 95.88 322 ALA A CA 1
ATOM 2504 C C . ALA A 1 322 ? 3.546 -8.248 0.013 1.00 95.88 322 ALA A C 1
ATOM 2506 O O . ALA A 1 322 ? 2.421 -8.214 0.515 1.00 95.88 322 ALA A O 1
ATOM 2507 N N . ARG A 1 323 ? 4.142 -7.139 -0.441 1.00 96.56 323 ARG A N 1
ATOM 2508 C CA . ARG A 1 323 ? 3.530 -5.806 -0.335 1.00 96.56 323 ARG A CA 1
ATOM 2509 C C . ARG A 1 323 ? 2.145 -5.777 -0.991 1.00 96.56 323 ARG A C 1
ATOM 2511 O O . ARG A 1 323 ? 1.993 -6.219 -2.124 1.00 96.56 323 ARG A O 1
ATOM 2518 N N . GLY A 1 324 ? 1.166 -5.199 -0.297 1.00 95.50 324 GLY A N 1
ATOM 2519 C CA . GLY A 1 324 ? -0.218 -5.095 -0.773 1.00 95.50 324 GLY A CA 1
ATOM 2520 C C . GLY A 1 324 ? -1.083 -6.321 -0.477 1.00 95.50 324 GLY A C 1
ATOM 2521 O O . GLY A 1 324 ? -2.306 -6.219 -0.515 1.00 95.50 324 GLY A O 1
ATOM 2522 N N . GLU A 1 325 ? -0.500 -7.462 -0.100 1.00 96.25 325 GLU A N 1
ATOM 2523 C CA . GLU A 1 325 ? -1.301 -8.624 0.282 1.00 96.25 325 GLU A CA 1
ATOM 2524 C C . GLU A 1 325 ? -2.067 -8.400 1.593 1.00 96.25 325 GLU A C 1
ATOM 2526 O O . GLU A 1 325 ? -1.671 -7.630 2.479 1.00 96.25 325 GLU A O 1
ATOM 2531 N N . LEU A 1 326 ? -3.199 -9.095 1.699 1.00 96.31 326 LEU A N 1
ATOM 2532 C CA . LEU A 1 326 ? -4.194 -8.908 2.745 1.00 96.31 326 LEU A CA 1
ATOM 2533 C C . LEU A 1 326 ? -3.962 -9.881 3.901 1.00 96.31 326 LEU A C 1
ATOM 2535 O O . LEU A 1 326 ? -3.920 -11.097 3.715 1.00 96.31 326 LEU A O 1
ATOM 2539 N N . TYR A 1 327 ? -3.887 -9.341 5.114 1.00 97.12 327 TYR A N 1
ATOM 2540 C CA . TYR A 1 327 ? -3.595 -10.096 6.330 1.00 97.12 327 TYR A CA 1
ATOM 2541 C C . TYR A 1 327 ? -4.538 -9.712 7.468 1.00 97.12 327 TYR A C 1
ATOM 2543 O O . TYR A 1 327 ? -5.277 -8.721 7.403 1.00 97.12 327 TYR A O 1
ATOM 2551 N N . SER A 1 328 ? -4.504 -10.509 8.531 1.00 97.31 328 SER A N 1
ATOM 2552 C CA . SER A 1 328 ? -5.180 -10.213 9.785 1.00 97.31 328 SER A CA 1
ATOM 2553 C C . SER A 1 328 ? -4.248 -10.457 10.966 1.00 97.31 328 SER A C 1
ATOM 2555 O O . SER A 1 328 ? -3.591 -11.494 11.032 1.00 97.31 328 SER A O 1
ATOM 2557 N N . VAL A 1 329 ? -4.208 -9.511 11.902 1.00 98.12 329 VAL A N 1
ATOM 2558 C CA . VAL A 1 329 ? -3.612 -9.727 13.223 1.00 98.12 329 VAL A CA 1
ATOM 2559 C C . VAL A 1 329 ? -4.721 -10.176 14.158 1.00 98.12 329 VAL A C 1
ATOM 2561 O O . VAL A 1 329 ? -5.626 -9.404 14.466 1.00 98.12 329 VAL A O 1
ATOM 2564 N N . VAL A 1 330 ? -4.668 -11.429 14.582 1.00 97.88 330 VAL A N 1
ATOM 2565 C CA . VAL A 1 330 ? -5.653 -12.030 15.479 1.00 97.88 330 VAL A CA 1
ATOM 2566 C C . VAL A 1 330 ? -5.185 -11.863 16.911 1.00 97.88 330 VAL A C 1
ATOM 2568 O O . VAL A 1 330 ? -4.044 -12.188 17.226 1.00 97.88 330 VAL A O 1
ATOM 2571 N N . ILE A 1 331 ? -6.066 -11.372 17.776 1.00 97.81 331 ILE A N 1
ATOM 2572 C CA . ILE A 1 331 ? -5.836 -11.241 19.213 1.00 97.81 331 ILE A CA 1
ATOM 2573 C C . ILE A 1 331 ? -6.916 -12.027 19.944 1.00 97.81 331 ILE A C 1
ATOM 2575 O O . ILE A 1 331 ? -8.107 -11.860 19.674 1.00 97.81 331 ILE A O 1
ATOM 2579 N N . LYS A 1 332 ? -6.498 -12.892 20.868 1.00 96.69 332 LYS A N 1
ATOM 2580 C CA . LYS A 1 332 ? -7.401 -13.753 21.638 1.00 96.69 332 LYS A CA 1
ATOM 2581 C C . LYS A 1 332 ? -6.799 -14.179 22.969 1.00 96.69 332 LYS A C 1
ATOM 2583 O O . LYS A 1 332 ? -5.579 -14.182 23.133 1.00 96.69 332 LYS A O 1
ATOM 2588 N N . CYS A 1 333 ? -7.647 -14.594 23.904 1.00 95.81 333 CYS A N 1
ATOM 2589 C CA . CYS A 1 333 ? -7.192 -15.349 25.070 1.00 95.81 333 CYS A CA 1
ATOM 2590 C C . CYS A 1 333 ? -6.594 -16.686 24.605 1.00 95.81 333 CYS A C 1
ATOM 2592 O O . CYS A 1 333 ? -7.114 -17.314 23.681 1.00 95.81 333 CYS A O 1
ATOM 2594 N N . GLN A 1 334 ? -5.510 -17.140 25.229 1.00 92.81 334 GLN A N 1
ATOM 2595 C CA . GLN A 1 334 ? -4.889 -18.427 24.927 1.00 92.81 334 GLN A CA 1
ATOM 2596 C C . GLN A 1 334 ? -5.918 -19.553 25.109 1.00 92.81 334 GLN A C 1
ATOM 2598 O O . GLN A 1 334 ? -6.646 -19.586 26.098 1.00 92.81 334 GLN A O 1
ATOM 2603 N N . GLY A 1 335 ? -6.008 -20.452 24.126 1.00 87.00 335 GLY A N 1
ATOM 2604 C CA . GLY A 1 335 ? -7.064 -21.472 24.063 1.00 87.00 335 GLY A CA 1
ATOM 2605 C C . GLY A 1 335 ? -8.398 -20.968 23.500 1.00 87.00 335 GLY A C 1
ATOM 2606 O O . GLY A 1 335 ? -9.320 -21.755 23.326 1.00 87.00 335 GLY A O 1
ATOM 2607 N N . SER A 1 336 ? -8.492 -19.684 23.143 1.00 86.69 336 SER A N 1
ATOM 2608 C CA . SER A 1 336 ? -9.703 -19.048 22.608 1.00 86.69 336 SER A CA 1
ATOM 2609 C C . SER A 1 336 ? -10.886 -19.169 23.584 1.00 86.69 336 SER A C 1
ATOM 2611 O O . SER A 1 336 ? -12.007 -19.491 23.205 1.00 86.69 336 SER A O 1
ATOM 2613 N N . VAL A 1 337 ? -10.624 -18.965 24.873 1.00 87.75 337 VAL A N 1
ATOM 2614 C CA . VAL A 1 337 ? -11.645 -18.992 25.932 1.00 87.75 337 VAL A CA 1
ATOM 2615 C C . VAL A 1 337 ? -12.312 -17.624 26.094 1.00 87.75 337 VAL A C 1
ATOM 2617 O O . VAL A 1 337 ? -11.723 -16.602 25.735 1.00 87.75 337 VAL A O 1
ATOM 2620 N N . TYR A 1 338 ? -13.526 -17.598 26.646 1.00 88.88 338 TYR A N 1
ATOM 2621 C CA . TYR A 1 338 ? -14.220 -16.361 27.002 1.00 88.88 338 TYR A CA 1
ATOM 2622 C C . TYR A 1 338 ? -14.837 -16.445 28.403 1.00 88.88 338 TYR A C 1
ATOM 2624 O O . TYR A 1 338 ? -15.372 -17.485 28.790 1.00 88.88 338 TYR A O 1
ATOM 2632 N N . HIS A 1 339 ? -14.782 -15.338 29.144 1.00 90.19 339 HIS A N 1
ATOM 2633 C CA . HIS A 1 339 ? -15.370 -15.175 30.470 1.00 90.19 339 HIS A CA 1
ATOM 2634 C C . HIS A 1 339 ? -15.947 -13.764 30.611 1.00 90.19 339 HIS A C 1
ATOM 2636 O O . HIS A 1 339 ? -15.245 -12.770 30.456 1.00 90.19 339 HIS A O 1
ATOM 2642 N N . ASN A 1 340 ? -17.228 -13.670 30.961 1.00 89.06 340 ASN A N 1
ATOM 2643 C CA . ASN A 1 340 ? -17.956 -12.399 31.031 1.00 89.06 340 ASN A CA 1
ATOM 2644 C C . ASN A 1 340 ? -17.425 -11.421 32.095 1.00 89.06 340 ASN A C 1
ATOM 2646 O O . ASN A 1 340 ? -17.601 -10.216 31.946 1.00 89.06 340 ASN A O 1
ATOM 2650 N N . ALA A 1 341 ? -16.791 -11.919 33.159 1.00 92.50 341 ALA A N 1
ATOM 2651 C CA . ALA A 1 341 ? -16.216 -11.096 34.224 1.00 92.50 341 ALA A CA 1
ATOM 2652 C C . ALA A 1 341 ? -14.710 -10.830 34.048 1.00 92.50 341 ALA A C 1
ATOM 2654 O O . ALA A 1 341 ? -14.215 -9.800 34.506 1.00 92.50 341 ALA A O 1
ATOM 2655 N N . ASP A 1 342 ? -13.999 -11.738 33.371 1.00 94.62 342 ASP A N 1
ATOM 2656 C CA . ASP A 1 342 ? -12.537 -11.796 33.330 1.00 94.62 342 ASP A CA 1
ATOM 2657 C C . ASP A 1 342 ? -12.042 -11.801 31.880 1.00 94.62 342 ASP A C 1
ATOM 2659 O O . ASP A 1 342 ? -11.868 -12.850 31.259 1.00 94.62 342 ASP A O 1
ATOM 2663 N N . PHE A 1 343 ? -11.808 -10.612 31.330 1.00 96.00 343 PHE A N 1
ATOM 2664 C CA . PHE A 1 343 ? -11.504 -10.435 29.910 1.00 96.00 343 PHE A CA 1
ATOM 2665 C C . PHE A 1 343 ? -10.510 -9.300 29.660 1.00 96.00 343 PHE A C 1
ATOM 2667 O O . PHE A 1 343 ? -10.110 -8.560 30.565 1.00 96.00 343 PHE A O 1
ATOM 2674 N N . TYR A 1 344 ? -10.102 -9.145 28.403 1.00 97.81 344 TYR A N 1
ATOM 2675 C CA . TYR A 1 344 ? -9.161 -8.114 27.985 1.00 97.81 344 TYR A CA 1
ATOM 2676 C C . TYR A 1 344 ? -9.815 -7.100 27.050 1.00 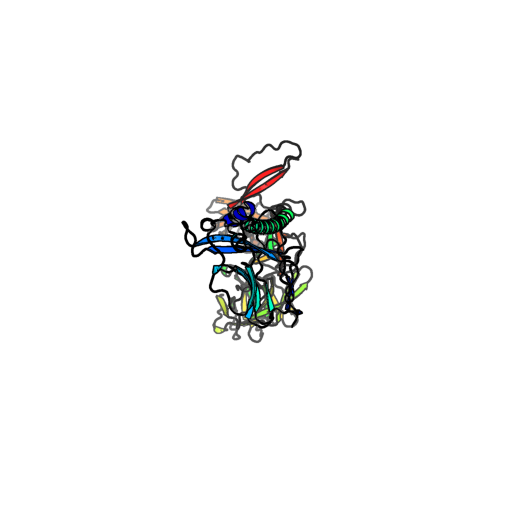97.81 344 TYR A C 1
ATOM 2678 O O . TYR A 1 344 ? -10.809 -7.367 26.372 1.00 97.81 344 TYR A O 1
ATOM 2686 N N . GLN A 1 345 ? -9.236 -5.904 27.008 1.00 97.12 345 GLN A N 1
ATOM 2687 C CA . GLN A 1 345 ? -9.661 -4.837 26.112 1.00 97.12 345 GLN A CA 1
ATOM 2688 C C . GLN A 1 345 ? -8.463 -4.317 25.330 1.00 97.12 345 GLN A C 1
ATOM 2690 O O . GLN A 1 345 ? -7.426 -4.007 25.922 1.00 97.12 345 GLN A O 1
ATOM 2695 N N . ILE A 1 346 ? -8.628 -4.169 24.017 1.00 97.81 346 ILE A N 1
ATOM 2696 C CA . ILE A 1 346 ? -7.700 -3.419 23.170 1.00 97.81 346 ILE A CA 1
ATOM 2697 C C . ILE A 1 346 ? -8.179 -1.975 23.025 1.00 97.81 346 ILE A C 1
ATOM 2699 O O . ILE A 1 346 ? -9.379 -1.700 22.983 1.00 97.81 346 ILE A O 1
ATOM 2703 N N . ALA A 1 347 ? -7.239 -1.037 22.991 1.00 94.62 347 ALA A N 1
ATOM 2704 C CA . ALA A 1 347 ? -7.539 0.366 22.767 1.00 94.62 347 ALA A CA 1
ATOM 2705 C C . ALA A 1 347 ? -7.732 0.651 21.273 1.00 94.62 347 ALA A C 1
ATOM 2707 O O . ALA A 1 347 ? -6.940 0.203 20.447 1.00 94.62 347 ALA A O 1
ATOM 2708 N N . CYS A 1 348 ? -8.765 1.415 20.941 1.00 88.62 348 CYS A N 1
ATOM 2709 C CA . CYS A 1 348 ? -9.121 1.804 19.584 1.00 88.62 348 CYS A CA 1
ATOM 2710 C C . CYS A 1 348 ? -9.153 3.324 19.441 1.00 88.62 348 CYS A C 1
ATOM 2712 O O . CYS A 1 348 ? -9.415 4.041 20.412 1.00 88.62 348 CYS A O 1
ATOM 2714 N N . SER A 1 349 ? -8.937 3.793 18.214 1.00 85.38 349 SER A N 1
ATOM 2715 C CA . SER A 1 349 ? -9.180 5.185 17.832 1.00 85.38 349 SER A CA 1
ATOM 2716 C C . SER A 1 349 ? -10.675 5.521 17.867 1.00 85.38 349 SER A C 1
ATOM 2718 O O . SER A 1 349 ? -11.526 4.645 17.686 1.00 85.38 349 SER A O 1
ATOM 2720 N N . GLY A 1 350 ? -10.987 6.808 18.042 1.00 74.62 350 GLY A N 1
ATOM 2721 C CA . GLY A 1 350 ? -12.307 7.371 17.726 1.00 74.62 350 GLY A CA 1
ATOM 2722 C C . GLY A 1 350 ? -12.607 7.441 16.226 1.00 74.62 350 GLY A C 1
ATOM 2723 O O . GLY A 1 350 ? -13.743 7.692 15.829 1.00 74.62 350 GLY A O 1
ATOM 2724 N N . GLU A 1 351 ? -11.601 7.206 15.387 1.00 76.38 351 GLU A N 1
ATOM 2725 C CA . GLU A 1 351 ? -11.741 7.137 13.937 1.00 76.38 351 GLU A CA 1
ATOM 2726 C C . GLU A 1 351 ? -12.184 5.753 13.468 1.00 76.38 351 GLU A C 1
ATOM 2728 O O . GLU A 1 351 ? -11.980 4.746 14.149 1.00 76.38 351 GLU A O 1
ATOM 2733 N N . TRP A 1 352 ? -12.797 5.718 12.282 1.00 77.94 352 TRP A N 1
ATOM 2734 C CA . TRP A 1 352 ? -13.268 4.484 11.651 1.00 77.94 352 TRP A CA 1
ATOM 2735 C C . TRP A 1 352 ? -12.663 4.367 10.261 1.00 77.94 352 TRP A C 1
ATOM 2737 O O . TRP A 1 352 ? -12.565 5.373 9.558 1.00 77.94 352 TRP A O 1
ATOM 2747 N N . SER A 1 353 ? -12.316 3.144 9.875 1.00 83.19 353 SER A N 1
ATOM 2748 C CA . SER A 1 353 ? -11.836 2.791 8.541 1.00 83.19 353 SER A CA 1
ATOM 2749 C C . SER A 1 353 ? -12.126 1.320 8.286 1.00 83.19 353 SER A C 1
ATOM 2751 O O . SER A 1 353 ? -11.833 0.481 9.136 1.00 83.19 353 SER A O 1
ATOM 2753 N N . GLU A 1 354 ? -12.644 0.986 7.107 1.00 86.44 354 GLU A N 1
ATOM 2754 C CA . GLU A 1 354 ? -12.815 -0.405 6.681 1.00 86.44 354 GLU A CA 1
ATOM 2755 C C . GLU A 1 354 ? -11.456 -1.108 6.517 1.00 86.44 354 GLU A C 1
ATOM 2757 O O . GLU A 1 354 ? -11.354 -2.317 6.722 1.00 86.44 354 GLU A O 1
ATOM 2762 N N . ALA A 1 355 ? -10.396 -0.361 6.194 1.00 86.94 355 ALA A N 1
ATOM 2763 C CA . ALA A 1 355 ? -9.062 -0.908 5.970 1.00 86.94 355 ALA A CA 1
ATOM 2764 C C . ALA A 1 355 ? -8.356 -1.346 7.262 1.00 86.94 355 ALA A C 1
ATOM 2766 O O . ALA A 1 355 ? -7.598 -2.320 7.238 1.00 86.94 355 ALA A O 1
ATOM 2767 N N . PHE A 1 356 ? -8.608 -0.644 8.372 1.00 91.69 356 PHE A N 1
ATOM 2768 C CA . PHE A 1 356 ? -7.918 -0.826 9.658 1.00 91.69 356 PHE A CA 1
ATOM 2769 C C . PHE A 1 356 ? -8.834 -1.270 10.805 1.00 91.69 356 PHE A C 1
ATOM 2771 O O . PHE A 1 356 ? -8.376 -1.349 11.949 1.00 91.69 356 PHE A O 1
ATOM 2778 N N . CYS A 1 357 ? -10.115 -1.542 10.541 1.00 92.00 357 CYS A N 1
ATOM 2779 C CA . CYS A 1 357 ? -11.019 -2.006 11.585 1.00 92.00 357 CYS A CA 1
ATOM 2780 C C . CYS A 1 357 ? -10.788 -3.470 11.975 1.00 92.00 357 CYS A C 1
ATOM 2782 O O . CYS A 1 357 ? -9.876 -4.141 11.482 1.00 92.00 357 CYS A O 1
ATOM 2784 N N . ALA A 1 358 ? -11.618 -3.974 12.883 1.00 94.88 358 ALA A N 1
ATOM 2785 C CA . ALA A 1 358 ? -11.559 -5.354 13.326 1.00 94.88 358 ALA A CA 1
ATOM 2786 C C . ALA A 1 358 ? -12.837 -6.138 13.028 1.00 94.88 358 ALA A C 1
ATOM 2788 O O . ALA A 1 358 ? -13.909 -5.590 12.783 1.00 94.88 358 ALA A O 1
ATOM 2789 N N . VAL A 1 359 ? -12.706 -7.457 13.066 1.00 95.00 359 VAL A N 1
ATOM 2790 C CA . VAL A 1 359 ? -13.799 -8.411 12.927 1.00 95.00 359 VAL A CA 1
ATOM 2791 C C . VAL A 1 359 ? -13.817 -9.268 14.184 1.00 95.00 359 VAL A C 1
ATOM 2793 O O . VAL A 1 359 ? -12.825 -9.914 14.516 1.00 95.00 359 VAL A O 1
ATOM 2796 N N . GLN A 1 360 ? -14.932 -9.250 14.904 1.00 94.31 360 GLN A N 1
ATOM 2797 C CA . GLN A 1 360 ? -15.183 -10.171 16.004 1.00 94.31 360 GLN A CA 1
ATOM 2798 C C . GLN A 1 360 ? -15.569 -11.523 15.410 1.00 94.31 360 GLN A C 1
ATOM 2800 O O . GLN A 1 360 ? -16.483 -11.606 14.583 1.00 94.31 360 GLN A O 1
ATOM 2805 N N . VAL A 1 361 ? -14.829 -12.567 15.776 1.00 91.44 361 VAL A N 1
ATOM 2806 C CA . VAL A 1 361 ? -14.987 -13.904 15.206 1.00 91.44 361 VAL A CA 1
ATOM 2807 C C . VAL A 1 361 ? -15.300 -14.904 16.305 1.00 91.44 361 VAL A C 1
ATOM 2809 O O . VAL A 1 361 ? -14.644 -14.952 17.348 1.00 91.44 361 VAL A O 1
ATOM 2812 N N . ASN A 1 362 ? -16.301 -15.732 16.022 1.00 88.81 362 ASN A N 1
ATOM 2813 C CA . ASN A 1 362 ? -16.667 -16.883 16.824 1.00 88.81 362 ASN A CA 1
ATOM 2814 C C . ASN A 1 362 ? -17.044 -18.047 15.918 1.00 88.81 362 ASN A C 1
ATOM 2816 O O . ASN A 1 362 ? -18.180 -18.096 15.448 1.00 88.81 362 ASN A O 1
ATOM 2820 N N . ASP A 1 363 ? -16.106 -18.960 15.680 1.00 80.31 363 ASP A N 1
ATOM 2821 C CA . ASP A 1 363 ? -16.257 -20.141 14.830 1.00 80.31 363 ASP A CA 1
ATOM 2822 C C . ASP A 1 363 ? -16.905 -19.797 13.458 1.00 80.31 363 ASP A C 1
ATOM 2824 O O . ASP A 1 363 ? -16.219 -19.424 12.497 1.00 80.31 363 ASP A O 1
ATOM 2828 N N . ASN A 1 364 ? -18.239 -19.837 13.368 1.00 82.25 364 ASN A N 1
ATOM 2829 C CA . ASN A 1 364 ? -19.016 -19.518 12.164 1.00 82.25 364 ASN A CA 1
ATOM 2830 C C . ASN A 1 364 ? -19.481 -18.054 12.046 1.00 82.25 364 ASN A C 1
ATOM 2832 O O . ASN A 1 364 ? -19.803 -17.609 10.944 1.00 82.25 364 ASN A O 1
ATOM 2836 N N . SER A 1 365 ? -19.517 -17.295 13.142 1.00 88.12 365 SER A N 1
ATOM 2837 C CA . SER A 1 365 ? -19.942 -15.894 13.152 1.00 88.12 365 SER A CA 1
ATOM 2838 C C . SER A 1 365 ? -18.764 -14.956 12.904 1.00 88.12 365 SER A C 1
ATOM 2840 O O . SER A 1 365 ? -17.702 -15.109 13.510 1.00 88.12 365 SER A O 1
ATOM 2842 N N . ARG A 1 366 ? -18.959 -13.974 12.017 1.00 91.81 366 ARG A N 1
ATOM 2843 C CA . ARG A 1 366 ? -18.010 -12.884 11.757 1.00 91.81 366 ARG A CA 1
ATOM 2844 C C . ARG A 1 366 ? -18.771 -11.568 11.747 1.00 91.81 366 ARG A C 1
ATOM 2846 O O . ARG A 1 366 ? -19.583 -11.343 10.853 1.00 91.81 366 ARG A O 1
ATOM 2853 N N . VAL A 1 367 ? -18.491 -10.705 12.716 1.00 90.25 367 VAL A N 1
ATOM 2854 C CA . VAL A 1 367 ? -19.134 -9.395 12.844 1.00 90.25 367 VAL A CA 1
ATOM 2855 C C . VAL A 1 367 ? -18.067 -8.317 12.732 1.00 90.25 367 VAL A C 1
ATOM 2857 O O . VAL A 1 367 ? -17.191 -8.193 13.587 1.00 90.25 367 VAL A O 1
ATOM 2860 N N . ARG A 1 368 ? -18.115 -7.549 11.644 1.00 90.88 368 ARG A N 1
ATOM 2861 C CA . ARG A 1 368 ? -17.230 -6.399 11.437 1.00 90.88 368 ARG A CA 1
ATOM 2862 C C . ARG A 1 368 ? -17.591 -5.297 12.433 1.00 90.88 368 ARG A C 1
ATOM 2864 O O . ARG A 1 368 ? -18.766 -4.981 12.599 1.00 90.88 368 ARG A O 1
ATOM 2871 N N . THR A 1 369 ? -16.583 -4.694 13.046 1.00 88.12 369 THR A N 1
ATOM 2872 C CA . THR A 1 369 ? -16.716 -3.455 13.816 1.00 88.12 369 THR A CA 1
ATOM 2873 C C . THR A 1 369 ? -16.176 -2.290 12.991 1.00 88.12 369 THR A C 1
ATOM 2875 O O . THR A 1 369 ? -15.383 -2.490 12.072 1.00 88.12 369 THR A O 1
ATOM 2878 N N . ASP A 1 370 ? -16.586 -1.064 13.306 1.00 81.19 370 ASP A N 1
ATOM 2879 C CA . ASP A 1 370 ? -16.008 0.142 12.693 1.00 81.19 370 ASP A CA 1
ATOM 2880 C C . ASP A 1 370 ? -14.810 0.694 13.481 1.00 81.19 370 ASP A C 1
ATOM 2882 O O . ASP A 1 370 ? -14.088 1.566 12.999 1.00 81.19 370 ASP A O 1
ATOM 2886 N N . TYR A 1 371 ? -14.555 0.165 14.680 1.00 87.44 371 TYR A N 1
ATOM 2887 C CA . TYR A 1 371 ? -13.429 0.573 15.515 1.00 87.44 371 TYR A CA 1
ATOM 2888 C C . TYR A 1 371 ? -12.099 0.166 14.892 1.00 87.44 371 TYR A C 1
ATOM 2890 O O . TYR A 1 371 ? -11.959 -0.964 14.429 1.00 87.44 371 TYR A O 1
ATOM 2898 N N . MET A 1 372 ? -11.113 1.064 14.953 1.00 91.25 372 MET A N 1
ATOM 2899 C CA . MET A 1 372 ? -9.734 0.828 14.522 1.00 91.25 372 MET A CA 1
ATOM 2900 C C . MET A 1 372 ? -8.849 0.542 15.741 1.00 91.25 372 MET A C 1
ATOM 2902 O O . MET A 1 372 ? -8.483 1.488 16.449 1.00 91.25 372 MET A O 1
ATOM 2906 N N . PRO A 1 373 ? -8.498 -0.722 16.033 1.00 95.75 373 PRO A N 1
ATOM 2907 C CA . PRO A 1 373 ? -7.643 -1.031 17.169 1.00 95.75 373 PRO A CA 1
ATOM 2908 C C . PRO A 1 373 ? -6.213 -0.559 16.934 1.00 95.75 373 PRO A C 1
ATOM 2910 O O . PRO A 1 373 ? -5.663 -0.710 15.838 1.00 95.75 373 PRO A O 1
ATOM 2913 N N . TYR A 1 374 ? -5.589 -0.048 17.992 1.00 96.38 374 TYR A N 1
ATOM 2914 C CA . TYR A 1 374 ? -4.166 0.238 17.993 1.00 96.38 374 TYR A CA 1
ATOM 2915 C C . TYR A 1 374 ? -3.385 -1.065 17.937 1.00 96.38 374 TYR A C 1
ATOM 2917 O O . TYR A 1 374 ? -3.287 -1.831 18.900 1.00 96.38 374 TYR A O 1
ATOM 2925 N N . CYS A 1 375 ? -2.818 -1.285 16.770 1.00 96.44 375 CYS A N 1
ATOM 2926 C CA . CYS A 1 375 ? -1.829 -2.297 16.513 1.00 96.44 375 CYS A CA 1
ATOM 2927 C C . CYS A 1 375 ? -0.777 -1.578 15.652 1.00 96.44 375 CYS A C 1
ATOM 2929 O O . CYS A 1 375 ? -1.161 -0.790 14.798 1.00 96.44 375 CYS A O 1
ATOM 2931 N N . GLU A 1 376 ? 0.516 -1.753 15.864 1.00 96.19 376 GLU A N 1
ATOM 2932 C CA . GLU A 1 376 ? 1.561 -1.079 15.071 1.00 96.19 376 GLU A CA 1
ATOM 2933 C C . GLU A 1 376 ? 2.644 -2.102 14.751 1.00 96.19 376 GLU A C 1
ATOM 2935 O O . GLU A 1 376 ? 3.051 -2.876 15.617 1.00 96.19 376 GLU A O 1
ATOM 2940 N N . SER A 1 377 ? 3.077 -2.158 13.496 1.00 96.88 377 SER A N 1
ATOM 2941 C CA . SER A 1 377 ? 4.176 -3.019 13.072 1.00 96.88 377 SER A CA 1
ATOM 2942 C C . SER A 1 377 ? 4.660 -2.595 11.697 1.00 96.88 377 SER A C 1
ATOM 2944 O O . SER A 1 377 ? 3.840 -2.362 10.811 1.00 96.88 377 SER A O 1
ATOM 2946 N N . SER A 1 378 ? 5.978 -2.590 11.503 1.00 96.00 378 SER A N 1
ATOM 2947 C CA . SER A 1 378 ? 6.597 -2.234 10.225 1.00 96.00 378 SER A CA 1
ATOM 2948 C C . SER A 1 378 ? 6.251 -3.214 9.093 1.00 96.00 378 SER A C 1
ATOM 2950 O O . SER A 1 378 ? 6.302 -2.831 7.924 1.00 96.00 378 SER A O 1
ATOM 2952 N N . ILE A 1 379 ? 5.828 -4.450 9.410 1.00 96.62 379 ILE A N 1
ATOM 2953 C CA . ILE A 1 379 ? 5.396 -5.450 8.411 1.00 96.62 379 ILE A CA 1
ATOM 2954 C C . ILE A 1 379 ? 4.086 -5.067 7.708 1.00 96.62 379 ILE A C 1
ATOM 2956 O O . ILE A 1 379 ? 3.742 -5.641 6.672 1.00 96.62 379 ILE A O 1
ATOM 2960 N N . PHE A 1 380 ? 3.341 -4.103 8.255 1.00 97.31 380 PHE A N 1
ATOM 2961 C CA . PHE A 1 380 ? 2.082 -3.617 7.702 1.00 97.31 380 PHE A CA 1
ATOM 2962 C C . PHE A 1 380 ? 2.176 -2.144 7.310 1.00 97.31 380 PHE A C 1
ATOM 2964 O O . PHE A 1 380 ? 3.071 -1.426 7.736 1.00 97.31 380 PHE A O 1
ATOM 2971 N N . LEU A 1 381 ? 1.262 -1.702 6.450 1.00 94.94 381 LEU A N 1
ATOM 2972 C CA . LEU A 1 381 ? 1.171 -0.299 6.059 1.00 94.94 381 LEU A CA 1
ATOM 2973 C C . LEU A 1 381 ? 0.683 0.578 7.220 1.00 94.94 381 LEU A C 1
ATOM 2975 O O . LEU A 1 381 ? -0.310 0.248 7.870 1.00 94.94 381 LEU A O 1
ATOM 2979 N N . ASP A 1 382 ? 1.311 1.743 7.380 1.00 91.12 382 ASP A N 1
ATOM 2980 C CA . ASP A 1 382 ? 0.868 2.791 8.312 1.00 91.12 382 ASP A CA 1
ATOM 2981 C C . ASP A 1 382 ? -0.289 3.628 7.751 1.00 91.12 382 ASP A C 1
ATOM 2983 O O . ASP A 1 382 ? -0.984 4.322 8.491 1.00 91.12 382 ASP A O 1
ATOM 2987 N N . TYR A 1 383 ? -0.495 3.594 6.434 1.00 91.69 383 TYR A N 1
ATOM 2988 C CA . TYR A 1 383 ? -1.608 4.258 5.765 1.00 91.69 383 TYR A CA 1
ATOM 2989 C C . TYR A 1 383 ? -1.967 3.564 4.450 1.00 91.69 383 TYR A C 1
ATOM 2991 O O . TYR A 1 383 ? -1.155 2.863 3.846 1.00 91.69 383 TYR A O 1
ATOM 2999 N N . CYS A 1 384 ? -3.195 3.779 3.995 1.00 93.00 384 CYS A N 1
ATOM 3000 C CA . CYS A 1 384 ? -3.673 3.344 2.684 1.00 93.00 384 CYS A CA 1
ATOM 3001 C C . CYS A 1 384 ? -4.782 4.278 2.192 1.00 93.00 384 CYS A C 1
ATOM 3003 O O . CYS A 1 384 ? -5.284 5.115 2.946 1.00 93.00 384 CYS A O 1
ATOM 3005 N N . LEU A 1 385 ? -5.155 4.152 0.922 1.00 91.81 385 LEU A N 1
ATOM 3006 C CA . LEU A 1 385 ? -6.254 4.918 0.351 1.00 91.81 385 LEU A CA 1
ATOM 3007 C C . LEU A 1 385 ? -7.603 4.328 0.755 1.00 91.81 385 LEU A C 1
ATOM 3009 O O . LEU A 1 385 ? -7.867 3.145 0.561 1.00 91.81 385 LEU A O 1
ATOM 3013 N N . ALA A 1 386 ? -8.465 5.177 1.287 1.00 89.56 386 ALA A N 1
ATOM 3014 C CA . ALA A 1 386 ? -9.813 4.865 1.729 1.00 89.56 386 ALA A CA 1
ATOM 3015 C C . ALA A 1 386 ? -10.813 5.777 1.021 1.00 89.56 386 ALA A C 1
ATOM 3017 O O . ALA A 1 386 ? -10.445 6.861 0.549 1.00 89.56 386 ALA A O 1
ATOM 3018 N N . LYS A 1 387 ? -12.084 5.363 0.975 1.00 86.94 387 LYS A N 1
ATOM 3019 C CA . LYS A 1 387 ? -13.145 6.249 0.489 1.00 86.94 387 LYS A CA 1
ATOM 3020 C C . LYS A 1 387 ? -13.194 7.470 1.397 1.00 86.94 387 LYS A C 1
ATOM 3022 O O . LYS A 1 387 ? -13.181 7.356 2.624 1.00 86.94 387 LYS A O 1
ATOM 3027 N N . ARG A 1 388 ? -13.276 8.655 0.802 1.00 77.12 388 ARG A N 1
ATOM 3028 C CA . ARG A 1 388 ? -13.523 9.875 1.558 1.00 77.12 388 ARG A CA 1
ATOM 3029 C C . ARG A 1 388 ? -14.882 9.739 2.240 1.00 77.12 388 ARG A C 1
ATOM 3031 O O . ARG A 1 388 ? -15.915 9.673 1.582 1.00 77.12 388 ARG A O 1
ATOM 3038 N N . SER A 1 389 ? -14.889 9.729 3.570 1.00 61.56 389 SER A N 1
ATOM 3039 C CA . SER A 1 389 ? -16.133 9.866 4.314 1.00 61.56 389 SER A CA 1
ATOM 3040 C C . SER A 1 389 ? -16.510 11.347 4.364 1.00 61.56 389 SER A C 1
ATOM 3042 O O . SER A 1 389 ? -15.952 12.103 5.157 1.00 61.56 389 SER A O 1
ATOM 3044 N N . ASP A 1 390 ? -17.478 11.768 3.552 1.00 48.34 390 ASP A N 1
ATOM 3045 C CA . ASP A 1 390 ? -18.084 13.109 3.655 1.00 48.34 390 ASP A CA 1
ATOM 3046 C C . ASP A 1 390 ? -18.918 13.287 4.930 1.00 48.34 390 ASP A C 1
ATOM 3048 O O . ASP A 1 390 ? -19.365 14.390 5.250 1.00 48.34 390 ASP A O 1
ATOM 3052 N N . ALA A 1 391 ? -19.092 12.204 5.693 1.00 41.34 391 ALA A N 1
ATOM 3053 C CA . ALA A 1 391 ? -19.588 12.241 7.051 1.00 41.34 391 ALA A CA 1
ATOM 3054 C C . ALA A 1 391 ? -18.615 13.052 7.903 1.00 41.34 391 ALA A C 1
ATOM 3056 O O . ALA A 1 391 ? -17.648 12.538 8.465 1.00 41.34 391 ALA A O 1
ATOM 3057 N N . THR A 1 392 ? -18.875 14.346 8.013 1.00 41.81 392 THR A N 1
ATOM 3058 C CA . THR A 1 392 ? -18.246 15.139 9.044 1.00 41.81 392 THR A CA 1
ATOM 3059 C C . THR A 1 392 ? -18.640 14.573 10.392 1.00 41.81 392 THR A C 1
ATOM 3061 O O . THR A 1 392 ? -19.777 14.733 10.827 1.00 41.81 392 THR A O 1
ATOM 3064 N N . LYS A 1 393 ? -17.707 13.855 11.015 1.00 44.38 393 LYS A N 1
ATOM 3065 C CA . LYS A 1 393 ? -17.937 13.209 12.298 1.00 44.38 393 LYS A CA 1
ATOM 3066 C C . LYS A 1 393 ? -17.967 14.269 13.385 1.00 44.38 393 LYS A C 1
ATOM 3068 O O . LYS A 1 393 ? -16.948 14.861 13.738 1.00 44.38 393 LYS A O 1
ATOM 3073 N N . GLU A 1 394 ? -19.165 14.508 13.888 1.00 46.22 394 GLU A N 1
ATOM 3074 C CA . GLU A 1 394 ? -19.405 15.225 15.127 1.00 46.22 394 GLU A CA 1
ATOM 3075 C C . GLU A 1 394 ? -19.205 14.221 16.274 1.00 46.22 394 GLU A C 1
ATOM 3077 O O . GLU A 1 394 ? -20.007 13.316 16.477 1.00 46.22 394 GLU A O 1
ATOM 3082 N N . THR A 1 395 ? -18.084 14.310 16.990 1.00 48.38 395 THR A N 1
ATOM 3083 C CA . THR A 1 395 ? -17.840 13.500 18.193 1.00 48.38 395 THR A CA 1
ATOM 3084 C C . THR A 1 395 ? -18.520 14.185 19.367 1.00 48.38 395 THR A C 1
ATOM 3086 O O . THR A 1 395 ? -18.216 15.342 19.630 1.00 48.38 395 THR A O 1
ATOM 3089 N N . VAL A 1 396 ? -19.421 13.522 20.087 1.00 50.94 396 VAL A N 1
ATOM 3090 C CA . VAL A 1 396 ? -19.994 14.097 21.316 1.00 50.94 396 VAL A CA 1
ATOM 3091 C C . VAL A 1 396 ? -18.882 14.226 22.362 1.00 50.94 396 VAL A C 1
ATOM 3093 O O . VAL A 1 396 ? -18.291 13.222 22.750 1.00 50.94 396 VAL A O 1
ATOM 3096 N N . LEU A 1 397 ? -18.570 15.455 22.777 1.00 53.50 397 LEU A N 1
ATOM 3097 C CA . LEU A 1 397 ? -17.612 15.746 23.847 1.00 53.50 397 LEU A CA 1
ATOM 3098 C C . LEU A 1 397 ? -18.252 15.538 25.215 1.00 53.50 397 LEU A C 1
ATOM 3100 O O . LEU A 1 397 ? -17.662 14.910 26.087 1.00 53.50 397 LEU A O 1
ATOM 3104 N N . GLU A 1 398 ? -19.461 16.066 25.385 1.00 62.38 398 GLU A N 1
ATOM 3105 C CA . GLU A 1 398 ? -20.154 16.078 26.666 1.00 62.38 398 GLU A CA 1
ATOM 3106 C C . GLU A 1 398 ? -21.664 16.230 26.454 1.00 62.38 398 GLU A C 1
ATOM 3108 O O . GLU A 1 398 ? -22.113 16.877 25.503 1.00 62.38 398 GLU A O 1
ATOM 3113 N N . VAL A 1 399 ? -22.453 15.626 27.345 1.00 59.59 399 VAL A N 1
ATOM 3114 C CA . VAL A 1 399 ? -23.901 15.842 27.432 1.00 59.59 399 VAL A CA 1
ATOM 3115 C C . VAL A 1 399 ? -24.197 16.496 28.774 1.00 59.59 399 VAL A C 1
ATOM 3117 O O . VAL A 1 399 ? -23.987 15.890 29.822 1.00 59.59 399 VAL A O 1
ATOM 3120 N N . ILE A 1 400 ? -24.692 17.728 28.734 1.00 64.94 400 ILE A N 1
ATOM 3121 C CA . ILE A 1 400 ? -25.026 18.524 29.912 1.00 64.94 400 ILE A CA 1
ATOM 3122 C C . ILE A 1 400 ? -26.542 18.504 30.097 1.00 64.94 400 ILE A C 1
ATOM 3124 O O . ILE A 1 400 ? -27.282 18.897 29.196 1.00 64.94 400 ILE A O 1
ATOM 3128 N N . ASN A 1 401 ? -27.009 18.096 31.275 1.00 64.56 401 ASN A N 1
ATOM 3129 C CA . ASN A 1 401 ? -28.433 18.090 31.613 1.00 64.56 401 ASN A CA 1
ATOM 3130 C C . ASN A 1 401 ? -28.745 19.274 32.533 1.00 64.56 401 ASN A C 1
ATOM 3132 O O . ASN A 1 401 ? -28.217 19.352 33.644 1.00 64.56 401 ASN A O 1
ATOM 3136 N N . LEU A 1 402 ? -29.599 20.194 32.082 1.00 64.44 402 LEU A N 1
ATOM 3137 C CA . LEU A 1 402 ? -29.988 21.369 32.861 1.00 64.44 402 LEU A CA 1
ATOM 3138 C C . LEU A 1 402 ? -31.285 21.115 33.631 1.00 64.44 402 LEU A C 1
ATOM 3140 O O . LEU A 1 402 ? -32.335 20.891 33.029 1.00 64.44 402 LEU A O 1
ATOM 3144 N N . ASN A 1 403 ? -31.211 21.229 34.961 1.00 60.72 403 ASN A N 1
ATOM 3145 C CA . ASN A 1 403 ? -32.361 21.165 35.862 1.00 60.72 403 ASN A CA 1
ATOM 3146 C C . ASN A 1 403 ? -32.394 22.396 36.785 1.00 60.72 403 ASN A C 1
ATOM 3148 O O . ASN A 1 403 ? -31.427 22.678 37.487 1.00 60.72 403 ASN A O 1
ATOM 3152 N N . GLY A 1 404 ? -33.528 23.098 36.824 1.00 56.75 404 GLY A N 1
ATOM 3153 C CA . GLY A 1 404 ? -33.906 24.004 37.914 1.00 56.75 404 GLY A CA 1
ATOM 3154 C C . GLY A 1 404 ? -33.339 25.431 37.913 1.00 56.75 404 GLY A C 1
ATOM 3155 O O . GLY A 1 404 ? -33.635 26.161 38.854 1.00 56.75 404 GLY A O 1
ATOM 3156 N N . SER A 1 405 ? -32.578 25.870 36.901 1.00 58.72 405 SER A N 1
ATOM 3157 C CA . SER A 1 405 ? -31.990 27.225 36.866 1.00 58.72 405 SER A CA 1
ATOM 3158 C C . SER A 1 405 ? -32.340 28.015 35.598 1.00 58.72 405 SER A C 1
ATOM 3160 O O . SER A 1 405 ? -32.396 27.434 34.522 1.00 58.72 405 SER A O 1
ATOM 3162 N N . SER A 1 406 ? -32.548 29.336 35.709 1.00 64.25 406 SER A N 1
ATOM 3163 C CA . SER A 1 406 ? -32.864 30.257 34.590 1.00 64.25 406 SER A CA 1
ATOM 3164 C C . SER A 1 406 ? -31.635 30.702 33.778 1.00 64.25 406 SER A C 1
ATOM 3166 O O . SER A 1 406 ? -31.760 31.247 32.677 1.00 64.25 406 SER A O 1
ATOM 3168 N N . SER A 1 407 ? -30.434 30.449 34.303 1.00 70.44 407 SER A N 1
ATOM 3169 C CA . SER A 1 407 ? -29.152 30.694 33.642 1.00 70.44 407 SER A CA 1
ATOM 3170 C C . SER A 1 407 ? -28.141 29.635 34.073 1.00 70.44 407 SER A C 1
ATOM 3172 O O . SER A 1 407 ? -28.064 29.294 35.254 1.00 70.44 407 SER A O 1
ATOM 3174 N N . TYR A 1 408 ? -27.358 29.130 33.126 1.00 74.06 408 TYR A N 1
ATOM 3175 C CA . TYR A 1 408 ? -26.317 28.133 33.355 1.00 74.06 408 TYR A CA 1
ATOM 3176 C C . TYR A 1 408 ? -25.023 28.544 32.657 1.00 74.06 408 TYR A C 1
ATOM 3178 O O . TYR A 1 408 ? -25.052 29.045 31.533 1.00 74.06 408 TYR A O 1
ATOM 3186 N N . GLU A 1 409 ? -23.892 28.325 33.320 1.00 77.69 409 GLU A N 1
ATOM 3187 C CA . GLU A 1 409 ? -22.566 28.554 32.754 1.00 77.69 409 GLU A CA 1
ATOM 3188 C C . GLU A 1 409 ? -21.759 27.263 32.778 1.00 77.69 409 GLU A C 1
ATOM 3190 O O . GLU A 1 409 ? -21.760 26.530 33.766 1.00 77.69 409 GLU A O 1
ATOM 3195 N N . HIS A 1 410 ? -21.058 27.006 31.680 1.00 74.75 410 HIS A N 1
ATOM 3196 C CA . HIS A 1 410 ? -20.188 25.855 31.526 1.00 74.75 410 HIS A CA 1
ATOM 3197 C C . HIS A 1 410 ? -18.876 26.268 30.883 1.00 74.75 410 HIS A C 1
ATOM 3199 O O . HIS A 1 410 ? -18.851 27.123 29.996 1.00 74.75 410 HIS A O 1
ATOM 3205 N N . TYR A 1 411 ? -17.792 25.644 31.321 1.00 77.19 411 TYR A N 1
ATOM 3206 C CA . TYR A 1 411 ? -16.444 25.947 30.869 1.00 77.19 411 TYR A CA 1
ATOM 3207 C C . TYR A 1 411 ? -15.801 24.676 30.344 1.00 77.19 411 TYR A C 1
ATOM 3209 O O . TYR A 1 411 ? -15.805 23.658 31.026 1.00 77.19 411 TYR A O 1
ATOM 3217 N N . PHE A 1 412 ? -15.190 24.763 29.171 1.00 70.12 412 PHE A N 1
ATOM 3218 C CA . PHE A 1 412 ? -14.361 23.696 28.625 1.00 70.12 412 PHE A CA 1
ATOM 3219 C C . PHE A 1 412 ? -13.103 24.303 28.027 1.00 70.12 412 PHE A C 1
ATOM 3221 O O . PHE A 1 412 ? -13.111 25.393 27.450 1.00 70.12 412 PHE A O 1
ATOM 3228 N N . THR A 1 413 ? -12.002 23.583 28.181 1.00 68.88 413 THR A N 1
ATOM 3229 C CA . THR A 1 413 ? -10.719 23.951 27.592 1.00 68.88 413 THR A CA 1
ATOM 3230 C C . THR A 1 413 ? -10.563 23.228 26.265 1.00 68.88 413 THR A C 1
ATOM 3232 O O . THR A 1 413 ? -10.676 22.003 26.195 1.00 68.88 413 THR A O 1
ATOM 3235 N N . LEU A 1 414 ? -10.297 23.984 25.205 1.00 61.38 414 LEU A N 1
ATOM 3236 C CA . LEU A 1 414 ? -10.033 23.436 23.886 1.00 61.38 414 LEU A CA 1
ATOM 3237 C C . LEU A 1 414 ? -8.681 22.741 23.897 1.00 61.38 414 LEU A C 1
ATOM 3239 O O . LEU A 1 414 ? -7.653 23.321 24.242 1.00 61.38 414 LEU A O 1
ATOM 3243 N N . THR A 1 415 ? -8.666 21.486 23.484 1.00 55.12 415 THR A N 1
ATOM 3244 C CA . THR A 1 415 ? -7.440 20.690 23.405 1.00 55.12 415 THR A CA 1
ATOM 3245 C C . THR A 1 415 ? -6.744 20.801 22.048 1.00 55.12 415 THR A C 1
ATOM 3247 O O . THR A 1 415 ? -5.607 20.344 21.925 1.00 55.12 415 THR A O 1
ATOM 3250 N N . GLU A 1 416 ? -7.388 21.418 21.047 1.00 53.25 416 GLU A N 1
ATOM 3251 C CA . GLU A 1 416 ? -6.944 21.549 19.649 1.00 53.25 416 GLU A CA 1
ATOM 3252 C C . GLU A 1 416 ? -7.584 22.781 18.967 1.00 53.25 416 GLU A C 1
ATOM 3254 O O . GLU A 1 416 ? -8.579 23.304 19.469 1.00 53.25 416 GLU A O 1
ATOM 3259 N N . ASP A 1 417 ? -7.033 23.224 17.830 1.00 50.03 417 ASP A N 1
ATOM 3260 C CA . ASP A 1 417 ? -7.534 24.367 17.043 1.00 50.03 417 ASP A CA 1
ATOM 3261 C C . ASP A 1 417 ? -8.809 24.021 16.227 1.00 50.03 417 ASP A C 1
ATOM 3263 O O . ASP A 1 417 ? -8.999 22.874 15.824 1.00 50.03 417 ASP A O 1
ATOM 3267 N N . ASN A 1 418 ? -9.649 25.022 15.914 1.00 51.56 418 ASN A N 1
ATOM 3268 C CA . ASN A 1 418 ? -10.793 24.948 14.972 1.00 51.56 418 ASN A CA 1
ATOM 3269 C C . ASN A 1 418 ? -11.864 23.875 15.290 1.00 51.56 418 ASN A C 1
ATOM 3271 O O . ASN A 1 418 ? -12.129 22.975 14.486 1.00 51.56 418 ASN A O 1
ATOM 3275 N N . GLN A 1 419 ? -12.528 23.992 16.446 1.00 53.53 419 GLN A N 1
ATOM 3276 C CA . GLN A 1 419 ? -13.574 23.060 16.893 1.00 53.53 419 GLN A CA 1
ATOM 3277 C C . GLN A 1 419 ? -15.000 23.579 16.604 1.00 53.53 419 GLN A C 1
ATOM 3279 O O . GLN A 1 419 ? -15.371 24.679 17.005 1.00 53.53 419 GLN A O 1
ATOM 3284 N N . LYS A 1 420 ? -15.861 22.770 15.966 1.00 56.84 420 LYS A N 1
ATOM 3285 C CA . LYS A 1 420 ? -17.311 23.068 15.895 1.00 56.84 420 LYS A CA 1
ATOM 3286 C C . LYS A 1 420 ? -17.993 22.692 17.199 1.00 56.84 420 LYS A C 1
ATOM 3288 O O . LYS A 1 420 ? -17.765 21.578 17.655 1.00 56.84 420 LYS A O 1
ATOM 3293 N N . ILE A 1 421 ? -18.892 23.548 17.687 1.00 59.31 421 ILE A N 1
ATOM 3294 C CA . ILE A 1 421 ? -19.720 23.305 18.869 1.00 59.31 421 ILE A CA 1
ATOM 3295 C C . ILE A 1 421 ? -21.191 23.323 18.464 1.00 59.31 421 ILE A C 1
ATOM 3297 O O . ILE A 1 421 ? -21.810 24.369 18.270 1.00 59.31 421 ILE A O 1
ATOM 3301 N N . ALA A 1 422 ? -21.781 22.143 18.328 1.00 57.19 422 ALA A N 1
ATOM 3302 C CA . ALA A 1 422 ? -23.227 22.045 18.181 1.00 57.19 422 ALA A CA 1
ATOM 3303 C C . ALA A 1 422 ? -23.904 22.004 19.557 1.00 57.19 422 ALA A C 1
ATOM 3305 O O . ALA A 1 422 ? -23.305 21.520 20.512 1.00 57.19 422 ALA A O 1
ATOM 3306 N N . ILE A 1 423 ? -25.120 22.556 19.651 1.00 60.00 423 ILE A N 1
ATOM 3307 C CA . ILE A 1 423 ? -25.971 22.491 20.843 1.00 60.00 423 ILE A CA 1
ATOM 3308 C C . ILE A 1 423 ? -27.322 21.958 20.397 1.00 60.00 423 ILE A C 1
ATOM 3310 O O . ILE A 1 423 ? -28.116 22.644 19.756 1.00 60.00 423 ILE A O 1
ATOM 3314 N N . HIS A 1 424 ? -27.574 20.699 20.727 1.00 58.47 424 HIS A N 1
ATOM 3315 C CA . HIS A 1 424 ? -28.872 20.087 20.486 1.00 58.47 424 HIS A CA 1
ATOM 3316 C C . HIS A 1 424 ? -29.693 20.177 21.760 1.00 58.47 424 HIS A C 1
ATOM 3318 O O . HIS A 1 424 ? -29.284 19.599 22.757 1.00 58.47 424 HIS A O 1
ATOM 3324 N N . SER A 1 425 ? -30.822 20.888 21.699 1.00 57.81 425 SER A N 1
ATOM 3325 C CA . SER A 1 425 ? -31.839 20.942 22.751 1.00 57.81 425 SER A CA 1
ATOM 3326 C C . SER A 1 425 ? -33.078 20.172 22.320 1.00 57.81 425 SER A C 1
ATOM 3328 O O . SER A 1 425 ? -33.572 20.350 21.207 1.00 57.81 425 SER A O 1
ATOM 3330 N N . THR A 1 426 ? -33.611 19.348 23.216 1.00 53.72 426 THR A N 1
ATOM 3331 C CA . THR A 1 426 ? -34.851 18.584 23.010 1.00 53.72 426 THR A CA 1
ATOM 3332 C C . THR A 1 426 ? -36.123 19.377 23.341 1.00 53.72 426 THR A C 1
ATOM 3334 O O . THR A 1 426 ? -37.220 18.860 23.154 1.00 53.72 426 THR A O 1
ATOM 3337 N N . GLY A 1 427 ? -36.006 20.637 23.786 1.00 53.59 427 GLY A N 1
ATOM 3338 C CA . GLY A 1 427 ? -37.138 21.508 24.135 1.00 53.59 427 GLY A CA 1
ATOM 3339 C C . GLY A 1 427 ? -36.993 22.943 23.613 1.00 53.59 427 GLY A C 1
ATOM 3340 O O . GLY A 1 427 ? -35.882 23.459 23.472 1.00 53.59 427 GLY A O 1
ATOM 3341 N N . ARG A 1 428 ? -38.122 23.628 23.356 1.00 53.84 428 ARG A N 1
ATOM 3342 C CA . ARG A 1 428 ? -38.199 25.044 22.903 1.00 53.84 428 ARG A CA 1
ATOM 3343 C C . ARG A 1 428 ? -37.861 26.066 24.007 1.00 53.84 428 ARG A C 1
ATOM 3345 O O . ARG A 1 428 ? -38.351 27.192 23.994 1.00 53.84 428 ARG A O 1
ATOM 3352 N N . GLU A 1 429 ? -37.051 25.672 24.981 1.00 65.50 429 GLU A N 1
ATOM 3353 C CA . GLU A 1 429 ? -36.901 26.382 26.255 1.00 65.50 429 GLU A CA 1
ATOM 3354 C C . GLU A 1 429 ? -35.604 27.195 26.350 1.00 65.50 429 GLU A C 1
ATOM 3356 O O . GLU A 1 429 ? -35.455 27.987 27.277 1.00 65.50 429 GLU A O 1
ATOM 3361 N N . ILE A 1 430 ? -34.690 27.073 25.378 1.00 67.44 430 ILE A N 1
ATOM 3362 C CA . ILE A 1 430 ? -33.486 27.911 25.300 1.00 67.44 430 ILE A CA 1
ATOM 3363 C C . ILE A 1 430 ? -33.852 29.291 24.745 1.00 67.44 430 ILE A C 1
ATOM 3365 O O . ILE A 1 430 ? -34.328 29.427 23.613 1.00 67.44 430 ILE A O 1
ATOM 3369 N N . GLU A 1 431 ? -33.598 30.327 25.547 1.00 72.62 431 GLU A N 1
ATOM 3370 C CA . GLU A 1 431 ? -33.781 31.719 25.147 1.00 72.62 431 GLU A CA 1
ATOM 3371 C C . GLU A 1 431 ? -32.603 32.209 24.310 1.00 72.62 431 GLU A C 1
ATOM 3373 O O . GLU A 1 431 ? -32.793 32.833 23.260 1.00 72.62 431 GLU A O 1
ATOM 3378 N N . ARG A 1 432 ? -31.383 31.939 24.785 1.00 78.62 432 ARG A N 1
ATOM 3379 C CA . ARG A 1 432 ? -30.155 32.326 24.098 1.00 78.62 432 ARG A CA 1
ATOM 3380 C C . ARG A 1 432 ? -28.955 31.548 24.622 1.00 78.62 432 ARG A C 1
ATOM 3382 O O . ARG A 1 432 ? -28.874 31.267 25.817 1.00 78.62 432 ARG A O 1
ATOM 3389 N N . VAL A 1 433 ? -28.000 31.281 23.738 1.00 75.88 433 VAL A N 1
ATOM 3390 C CA . VAL A 1 433 ? -26.666 30.799 24.109 1.00 75.88 433 VAL A CA 1
ATOM 3391 C C . VAL A 1 433 ? -25.623 31.830 23.713 1.00 75.88 433 VAL A C 1
ATOM 3393 O O . VAL A 1 433 ? -25.675 32.371 22.610 1.00 75.88 433 VAL A O 1
ATOM 3396 N N . TYR A 1 434 ? -24.665 32.078 24.596 1.00 83.06 434 TYR A N 1
ATOM 3397 C CA . TYR A 1 434 ? -23.515 32.938 24.369 1.00 83.06 434 TYR A CA 1
ATOM 3398 C C . TYR A 1 434 ? -22.225 32.142 24.528 1.00 83.06 434 TYR A C 1
ATOM 3400 O O . TYR A 1 434 ? -22.092 31.340 25.451 1.00 83.06 434 TYR A O 1
ATOM 3408 N N . PHE A 1 435 ? -21.263 32.401 23.649 1.00 80.00 435 PHE A N 1
ATOM 3409 C CA . PHE A 1 435 ? -19.944 31.778 23.675 1.00 80.00 435 PHE A CA 1
ATOM 3410 C C . PHE A 1 435 ? -18.896 32.847 23.959 1.00 80.00 435 PHE A C 1
ATOM 3412 O O . PHE A 1 435 ? -18.885 33.879 23.287 1.00 80.00 435 PHE A O 1
ATOM 3419 N N . TYR A 1 436 ? -18.011 32.602 24.923 1.00 82.94 436 TYR A N 1
ATOM 3420 C CA . TYR A 1 436 ? -16.945 33.523 25.309 1.00 82.94 436 TYR A CA 1
ATOM 3421 C C . TYR A 1 436 ? -15.580 32.839 25.294 1.00 82.94 436 TYR A C 1
ATOM 3423 O O . TYR A 1 436 ? -15.465 31.712 25.760 1.00 82.94 436 TYR A O 1
ATOM 3431 N N . ASN A 1 437 ? -14.543 33.550 24.854 1.00 82.38 437 ASN A N 1
ATOM 3432 C CA . ASN A 1 437 ? -13.137 33.172 25.011 1.00 82.38 437 ASN A CA 1
ATOM 3433 C C . ASN A 1 437 ? -12.409 34.290 25.768 1.00 82.38 437 ASN A C 1
ATOM 3435 O O . ASN A 1 437 ? -12.461 35.446 25.346 1.00 82.38 437 ASN A O 1
ATOM 3439 N N . GLY A 1 438 ? -11.804 33.983 26.921 1.00 76.81 438 GLY A N 1
ATOM 3440 C CA . GLY A 1 438 ? -11.085 34.981 27.728 1.00 76.81 438 GLY A CA 1
ATOM 3441 C C . GLY A 1 438 ? -11.914 36.226 28.095 1.00 76.81 438 GLY A C 1
ATOM 3442 O O . GLY A 1 438 ? -11.370 37.319 28.196 1.00 76.81 438 GLY A O 1
ATOM 3443 N N . GLY A 1 439 ? -13.241 36.084 28.228 1.00 78.25 439 GLY A N 1
ATOM 3444 C CA . GLY A 1 439 ? -14.180 37.183 28.508 1.00 78.25 439 GLY A CA 1
ATOM 3445 C C . GLY A 1 439 ? -14.760 37.894 27.275 1.00 78.25 439 GLY A C 1
ATOM 3446 O O . GLY A 1 439 ? -15.762 38.594 27.404 1.00 78.25 439 GLY A O 1
ATOM 3447 N N . THR A 1 440 ? -14.217 37.667 26.076 1.00 81.50 440 THR A N 1
ATOM 3448 C CA . THR A 1 440 ? -14.740 38.233 24.820 1.00 81.50 440 THR A CA 1
ATOM 3449 C C . THR A 1 440 ? -15.810 37.323 24.234 1.00 81.50 440 THR A C 1
ATOM 3451 O O . THR A 1 440 ? -15.580 36.124 24.096 1.00 81.50 440 THR A O 1
ATOM 3454 N N . GLN A 1 441 ? -16.976 37.866 23.873 1.00 84.31 441 GLN A N 1
ATOM 3455 C CA . GLN A 1 441 ? -18.020 37.086 23.206 1.00 84.31 441 GLN A CA 1
ATOM 3456 C C . GLN A 1 441 ? -17.591 36.758 21.767 1.00 84.31 441 GLN A C 1
ATOM 3458 O O . GLN A 1 441 ? -17.369 37.663 20.968 1.00 84.31 441 GLN A O 1
ATOM 3463 N N . ILE A 1 442 ? -17.506 35.470 21.435 1.00 79.75 442 ILE A N 1
ATOM 3464 C CA . ILE A 1 442 ? -17.073 34.960 20.121 1.00 79.75 442 ILE A CA 1
ATOM 3465 C C . ILE A 1 442 ? -18.232 34.426 19.269 1.00 79.75 442 ILE A C 1
ATOM 3467 O O . ILE A 1 442 ? -18.059 34.153 18.087 1.00 79.75 442 ILE A O 1
ATOM 3471 N N . GLY A 1 443 ? -19.424 34.284 19.852 1.00 77.31 443 GLY A N 1
ATOM 3472 C CA . GLY A 1 443 ? -20.611 33.833 19.133 1.00 77.31 443 GLY A CA 1
ATOM 3473 C C . GLY A 1 443 ? -21.869 33.879 19.991 1.00 77.31 443 GLY A C 1
ATOM 3474 O O . GLY A 1 443 ? -21.807 34.052 21.211 1.00 77.31 443 GLY A O 1
ATOM 3475 N N . SER A 1 444 ? -23.032 33.719 19.358 1.00 79.62 444 SER A N 1
ATOM 3476 C CA . SER A 1 444 ? -24.301 33.516 20.064 1.00 79.62 444 SER A CA 1
ATOM 3477 C C . SER A 1 444 ? -25.325 32.779 19.205 1.00 79.62 444 SER A C 1
ATOM 3479 O O . SER A 1 444 ? -25.216 32.767 17.981 1.00 79.62 444 SER A O 1
ATOM 3481 N N . MET A 1 445 ? -26.324 32.183 19.853 1.00 72.94 445 MET A N 1
ATOM 3482 C CA . MET A 1 445 ? -27.425 31.448 19.230 1.00 72.94 445 MET A CA 1
ATOM 3483 C C . MET A 1 445 ? -28.764 31.919 19.819 1.00 72.94 445 MET A C 1
ATOM 3485 O O . MET A 1 445 ? -28.873 32.070 21.035 1.00 72.94 445 MET A O 1
ATOM 3489 N N . GLY A 1 446 ? -29.756 32.200 18.965 1.00 66.00 446 GLY A N 1
ATOM 3490 C CA . GLY A 1 446 ? -31.036 32.828 19.333 1.00 66.00 446 GLY A CA 1
ATOM 3491 C C . GLY A 1 446 ? -32.168 31.880 19.765 1.00 66.00 446 GLY A C 1
ATOM 3492 O O . GLY A 1 446 ? -31.989 30.673 19.875 1.00 66.00 446 GLY A O 1
ATOM 3493 N N . TYR A 1 447 ? -33.345 32.466 20.006 1.00 56.56 447 TYR A N 1
ATOM 3494 C CA . TYR A 1 447 ? -34.525 31.849 20.629 1.00 56.56 447 TYR A CA 1
ATOM 3495 C C . TYR A 1 447 ? -35.082 30.643 19.845 1.00 56.56 447 TYR A C 1
ATOM 3497 O O . TYR A 1 447 ? -35.332 30.752 18.646 1.00 56.56 447 TYR A O 1
ATOM 3505 N N . GLY A 1 448 ? -35.323 29.512 20.525 1.00 57.03 448 GLY A N 1
ATOM 3506 C CA . GLY A 1 448 ? -35.883 28.290 19.917 1.00 57.03 448 GLY A CA 1
ATOM 3507 C C . GLY A 1 448 ? -34.876 27.422 19.152 1.00 57.03 448 GLY A C 1
ATOM 3508 O O . GLY A 1 448 ? -35.278 26.548 18.385 1.00 57.03 448 GLY A O 1
ATOM 3509 N N . ALA A 1 449 ? -33.579 27.667 19.331 1.00 51.97 449 ALA A N 1
ATOM 3510 C CA . ALA A 1 449 ? -32.550 27.041 18.522 1.00 51.97 449 ALA A CA 1
ATOM 3511 C C . ALA A 1 449 ? -32.305 25.567 18.877 1.00 51.97 449 ALA A C 1
ATOM 3513 O O . ALA A 1 449 ? -31.631 25.229 19.848 1.00 51.97 449 ALA A O 1
ATOM 3514 N N . SER A 1 450 ? -32.785 24.682 18.010 1.00 53.97 450 SER A N 1
ATOM 3515 C CA . SER A 1 450 ? -31.997 23.524 17.595 1.00 53.97 450 SER A CA 1
ATOM 3516 C C . SER A 1 450 ? -30.994 24.012 16.545 1.00 53.97 450 SER A C 1
ATOM 3518 O O . SER A 1 450 ? -31.412 24.465 15.477 1.00 53.97 450 SER A O 1
ATOM 3520 N N . GLY A 1 451 ? -29.691 23.982 16.827 1.00 55.88 451 GLY A N 1
ATOM 3521 C CA . GLY A 1 451 ? -28.704 24.497 15.879 1.00 55.88 451 GLY A CA 1
ATOM 3522 C C . GLY A 1 451 ? -27.256 24.213 16.261 1.00 55.88 451 GLY A C 1
ATOM 3523 O O . GLY A 1 451 ? -26.946 23.740 17.351 1.00 55.88 451 GLY A O 1
ATOM 3524 N N . SER A 1 452 ? -26.341 24.525 15.349 1.00 57.88 452 SER A N 1
ATOM 3525 C CA . SER A 1 452 ? -24.905 24.381 15.580 1.00 57.88 452 SER A CA 1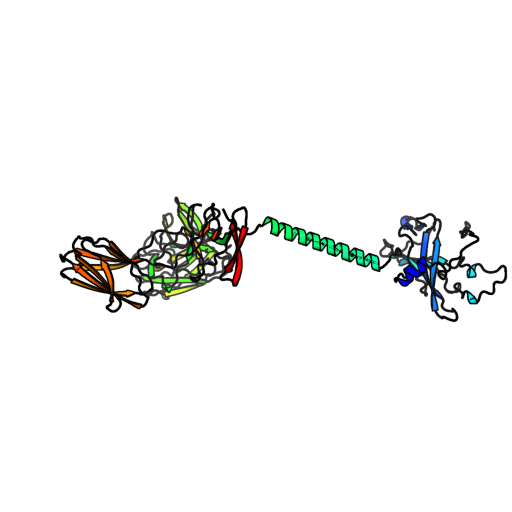
ATOM 3526 C C . SER A 1 452 ? -24.165 25.682 15.319 1.00 57.88 452 SER A C 1
ATOM 3528 O O . SER A 1 452 ? -24.463 26.339 14.325 1.00 57.88 452 SER A O 1
ATOM 3530 N N . VAL A 1 453 ? -23.188 26.025 16.163 1.00 60.03 453 VAL A N 1
ATOM 3531 C CA . VAL A 1 453 ? -22.302 27.178 15.956 1.00 60.03 453 VAL A CA 1
ATOM 3532 C C . VAL A 1 453 ? -20.877 26.677 15.730 1.00 60.03 453 VAL A C 1
ATOM 3534 O O . VAL A 1 453 ? -20.342 25.867 16.483 1.00 60.03 453 VAL A O 1
ATOM 3537 N N . GLU A 1 454 ? -20.246 27.148 14.663 1.00 60.75 454 GLU A N 1
ATOM 3538 C CA . GLU A 1 454 ? -18.817 26.925 14.448 1.00 60.75 454 GLU A CA 1
ATOM 3539 C C . GLU A 1 454 ? -18.030 28.037 15.136 1.00 60.75 454 GLU A C 1
ATOM 3541 O O . GLU A 1 454 ? -18.336 29.216 14.962 1.00 60.75 454 GLU A O 1
ATOM 3546 N N . LEU A 1 455 ? -17.043 27.656 15.950 1.00 62.72 455 LEU A N 1
ATOM 3547 C CA . LEU A 1 455 ? -16.178 28.593 16.656 1.00 62.72 455 LEU A CA 1
ATOM 3548 C C . LEU A 1 455 ? -14.730 28.333 16.253 1.00 62.72 455 LEU A C 1
ATOM 3550 O O . LEU A 1 455 ? -14.202 27.236 16.424 1.00 62.72 455 LEU A O 1
ATOM 3554 N N . SER A 1 456 ? -14.063 29.367 15.755 1.00 59.09 456 SER A N 1
ATOM 3555 C CA . SER A 1 456 ? -12.620 29.327 15.534 1.00 59.09 456 SER A CA 1
ATOM 3556 C C . SER A 1 456 ? -11.922 29.785 16.809 1.00 59.09 456 SER A C 1
ATOM 3558 O O . SER A 1 456 ? -11.947 30.966 17.149 1.00 59.09 456 SER A O 1
ATOM 3560 N N . ALA A 1 457 ? -11.320 28.848 17.532 1.00 62.59 457 ALA A N 1
ATOM 3561 C CA . ALA A 1 457 ? -10.537 29.118 18.732 1.00 62.59 457 ALA A CA 1
ATOM 3562 C C . ALA A 1 457 ? -9.328 28.175 18.789 1.00 62.59 457 ALA A C 1
ATOM 3564 O O . ALA A 1 457 ? -9.295 27.164 18.077 1.00 62.59 457 ALA A O 1
ATOM 3565 N N . LYS A 1 458 ? -8.305 28.561 19.557 1.00 65.12 458 LYS A N 1
ATOM 3566 C CA . LYS A 1 458 ? -7.003 27.892 19.567 1.00 65.12 458 LYS A CA 1
ATOM 3567 C C . LYS A 1 458 ? -6.916 26.826 20.653 1.00 65.12 458 LYS A C 1
ATOM 3569 O O . LYS A 1 458 ? -7.576 26.904 21.688 1.00 65.12 458 LYS A O 1
ATOM 3574 N N . LYS A 1 459 ? -6.025 25.858 20.454 1.00 62.12 459 LYS A N 1
ATOM 3575 C CA . LYS A 1 459 ? -5.600 24.904 21.476 1.00 62.12 459 LYS A CA 1
ATOM 3576 C C . LYS A 1 459 ? -5.139 25.646 22.733 1.00 62.12 459 LYS A C 1
ATOM 3578 O O . LYS A 1 459 ? -4.225 26.464 22.676 1.00 62.12 459 LYS A O 1
ATOM 3583 N N . GLY A 1 460 ? -5.731 25.298 23.870 1.00 64.06 460 GLY A N 1
ATOM 3584 C CA . GLY A 1 460 ? -5.472 25.901 25.177 1.00 64.06 460 GLY A CA 1
ATOM 3585 C C . GLY A 1 460 ? -6.455 27.007 25.563 1.00 64.06 460 GLY A C 1
ATOM 3586 O O . GLY A 1 460 ? -6.515 27.362 26.741 1.00 64.06 460 GLY A O 1
ATOM 3587 N N . ASP A 1 461 ? -7.262 27.515 24.627 1.00 72.31 461 ASP A N 1
ATOM 3588 C CA . ASP A 1 461 ? -8.304 28.487 24.953 1.00 72.31 461 ASP A CA 1
ATOM 3589 C C . ASP A 1 461 ? -9.367 27.833 25.844 1.00 72.31 461 ASP A C 1
ATOM 3591 O O . ASP A 1 461 ? -9.778 26.694 25.626 1.00 72.31 461 ASP A O 1
ATOM 3595 N N . THR A 1 462 ? -9.841 28.558 26.856 1.00 76.12 462 THR A N 1
ATOM 3596 C CA . THR A 1 462 ? -10.979 28.119 27.674 1.00 76.12 462 THR A CA 1
ATOM 3597 C C . THR A 1 462 ? -12.224 28.853 27.216 1.00 76.12 462 THR A C 1
ATOM 3599 O O . THR A 1 462 ? -12.333 30.073 27.365 1.00 76.12 462 THR A O 1
ATOM 3602 N N . ILE A 1 463 ? -13.163 28.100 26.650 1.00 76.81 463 ILE A N 1
ATOM 3603 C CA . ILE A 1 463 ? -14.430 28.629 26.176 1.00 76.81 463 ILE A CA 1
ATOM 3604 C C . ILE A 1 463 ? -15.461 28.506 27.289 1.00 76.81 463 ILE A C 1
ATOM 3606 O O . ILE A 1 463 ? -15.687 27.432 27.849 1.00 76.81 463 ILE A O 1
ATOM 3610 N N . ARG A 1 464 ? -16.111 29.627 27.592 1.00 83.62 464 ARG A N 1
ATOM 3611 C CA . ARG A 1 464 ? -17.274 29.686 28.474 1.00 83.62 464 ARG A CA 1
ATOM 3612 C C . ARG A 1 464 ? -18.536 29.734 27.624 1.00 83.62 464 ARG A C 1
ATOM 3614 O O . ARG A 1 464 ? -18.718 30.670 26.845 1.00 83.62 464 ARG A O 1
ATOM 3621 N N . ILE A 1 465 ? -19.427 28.771 27.816 1.00 78.25 465 ILE A N 1
ATOM 3622 C CA . ILE A 1 465 ? -20.795 28.804 27.304 1.00 78.25 465 ILE A CA 1
ATOM 3623 C C . ILE A 1 465 ? -21.709 29.321 28.414 1.00 78.25 465 ILE A C 1
ATOM 3625 O O . ILE A 1 465 ? -21.726 28.775 29.513 1.00 78.25 465 ILE A O 1
ATOM 3629 N N . GLN A 1 466 ? -22.491 30.355 28.115 1.00 80.69 466 GLN A N 1
ATOM 3630 C CA . GLN A 1 466 ? -23.559 30.850 28.980 1.00 80.69 466 GLN A CA 1
ATOM 3631 C C . GLN A 1 466 ? -24.906 30.605 28.300 1.00 80.69 466 GLN A C 1
ATOM 3633 O O . GLN A 1 466 ? -25.122 31.014 27.159 1.00 80.69 466 GLN A O 1
ATOM 3638 N N . ILE A 1 467 ? -25.814 29.934 28.998 1.00 76.12 467 ILE A N 1
ATOM 3639 C CA . ILE A 1 467 ? -27.085 29.437 28.471 1.00 76.12 467 ILE A CA 1
ATOM 3640 C C . ILE A 1 467 ? -28.190 30.057 29.302 1.00 76.12 467 ILE A C 1
ATOM 3642 O O . ILE A 1 467 ? -28.257 29.846 30.511 1.00 76.12 467 ILE A O 1
ATOM 3646 N N . ARG A 1 468 ? -29.070 30.811 28.650 1.00 76.19 468 ARG A N 1
ATOM 3647 C CA . ARG A 1 468 ? -30.272 31.356 29.273 1.00 76.19 468 ARG A CA 1
ATOM 3648 C C . ARG A 1 468 ? -31.471 30.515 28.855 1.00 76.19 468 ARG A C 1
ATOM 3650 O O . ARG A 1 468 ? -31.699 30.325 27.657 1.00 76.19 468 ARG A O 1
ATOM 3657 N N . VAL A 1 469 ? -32.237 30.032 29.830 1.00 70.56 469 VAL A N 1
ATOM 3658 C CA . VAL A 1 469 ? -33.424 29.194 29.604 1.00 70.56 469 VAL A CA 1
ATOM 3659 C C . VAL A 1 469 ? -34.680 29.872 30.146 1.00 70.56 469 VAL A C 1
ATOM 3661 O O . VAL A 1 469 ? -34.646 30.536 31.180 1.00 70.56 469 VAL A O 1
ATOM 3664 N N . ARG A 1 470 ? -35.800 29.714 29.430 1.00 65.88 470 ARG A N 1
ATOM 3665 C CA . ARG A 1 470 ? -37.104 30.288 29.794 1.00 65.88 470 ARG A CA 1
ATOM 3666 C C . ARG A 1 470 ? -37.855 29.413 30.807 1.00 65.88 470 ARG A C 1
ATOM 3668 O O . ARG A 1 470 ? -38.580 29.952 31.635 1.00 65.88 470 ARG A O 1
ATOM 3675 N N . VAL A 1 471 ? -37.684 28.090 30.749 1.00 61.06 471 VAL A N 1
ATOM 3676 C CA . VAL A 1 471 ? -38.270 27.109 31.680 1.00 61.06 471 VAL A CA 1
ATOM 3677 C C . VAL A 1 471 ? -37.199 26.052 31.974 1.00 61.06 471 VAL A C 1
ATOM 3679 O O . VAL A 1 471 ? -36.377 25.754 31.113 1.00 61.06 471 VAL A O 1
ATOM 3682 N N . ALA A 1 472 ? -37.108 25.590 33.222 1.00 52.75 472 ALA A N 1
ATOM 3683 C CA . ALA A 1 472 ? -35.916 24.923 33.748 1.00 52.75 472 ALA A CA 1
ATOM 3684 C C . ALA A 1 472 ? -36.035 23.389 33.857 1.00 52.75 472 ALA A C 1
ATOM 3686 O O . ALA A 1 472 ? -35.449 22.805 34.772 1.00 52.75 472 ALA A O 1
ATOM 3687 N N . SER A 1 473 ? -36.798 22.720 32.985 1.00 54.56 473 SER A N 1
ATOM 3688 C CA . SER A 1 473 ? -36.993 21.267 33.096 1.00 54.56 473 SER A CA 1
ATOM 3689 C C . SER A 1 473 ? -36.722 20.520 31.793 1.00 54.56 473 SER A C 1
ATOM 3691 O O . SER A 1 473 ? -37.526 20.567 30.868 1.00 54.56 473 SER A O 1
ATOM 3693 N N . GLY A 1 474 ? -35.638 19.737 31.768 1.00 52.75 474 GLY A N 1
ATOM 3694 C CA . GLY A 1 474 ? -35.428 18.697 30.753 1.00 52.75 474 GLY A CA 1
ATOM 3695 C C . GLY A 1 474 ? -34.670 19.129 29.495 1.00 52.75 474 GLY A C 1
ATOM 3696 O O . GLY A 1 474 ? -34.852 18.524 28.437 1.00 52.75 474 GLY A O 1
ATOM 3697 N N . VAL A 1 475 ? -33.812 20.151 29.586 1.00 57.84 475 VAL A N 1
ATOM 3698 C CA . VAL A 1 475 ? -32.930 20.542 28.477 1.00 57.84 475 VAL A CA 1
ATOM 3699 C C . VAL A 1 475 ? -31.643 19.720 28.540 1.00 57.84 475 VAL A C 1
ATOM 3701 O O . VAL A 1 475 ? -30.785 19.955 29.393 1.00 57.84 475 VAL A O 1
ATOM 3704 N N . ASN A 1 476 ? -31.500 18.775 27.612 1.00 57.50 476 ASN A N 1
ATOM 3705 C CA . ASN A 1 476 ? -30.224 18.120 27.335 1.00 57.50 476 ASN A CA 1
ATOM 3706 C C . ASN A 1 476 ? -29.452 18.981 26.340 1.00 57.50 476 ASN A C 1
ATOM 3708 O O . ASN A 1 476 ? -30.036 19.451 25.369 1.00 57.50 476 ASN A O 1
ATOM 3712 N N . ILE A 1 477 ? -28.160 19.177 26.573 1.00 58.84 477 ILE A N 1
ATOM 3713 C CA . ILE A 1 477 ? -27.254 19.911 25.693 1.00 58.84 477 ILE A CA 1
ATOM 3714 C C . ILE A 1 477 ? -26.136 18.968 25.313 1.00 58.84 477 ILE A C 1
ATOM 3716 O O . ILE A 1 477 ? -25.296 18.614 26.133 1.00 58.84 477 ILE A O 1
ATOM 3720 N N . THR A 1 478 ? -26.130 18.548 24.058 1.00 55.72 478 THR A N 1
ATOM 3721 C CA . THR A 1 478 ? -25.027 17.764 23.506 1.00 55.72 478 THR A CA 1
ATOM 3722 C C . THR A 1 478 ? -24.016 18.713 22.891 1.00 55.72 478 THR A C 1
ATOM 3724 O O . THR A 1 478 ? -24.360 19.407 21.938 1.00 55.72 478 THR A O 1
ATOM 3727 N N . VAL A 1 479 ? -22.801 18.738 23.437 1.00 55.19 479 VAL A N 1
ATOM 3728 C CA . VAL A 1 479 ? -21.649 19.454 22.886 1.00 55.19 479 VAL A CA 1
ATOM 3729 C C . VAL A 1 479 ? -20.931 18.504 21.942 1.00 55.19 479 VAL A C 1
ATOM 3731 O O . VAL A 1 479 ? -20.495 17.426 22.344 1.00 55.19 479 VAL A O 1
ATOM 3734 N N . TYR A 1 480 ? -20.797 18.901 20.685 1.00 53.06 480 TYR A N 1
ATOM 3735 C CA . TYR A 1 480 ? -20.065 18.125 19.689 1.00 53.06 480 TYR A CA 1
ATOM 3736 C C . TYR A 1 480 ? -18.682 18.727 19.438 1.00 53.06 480 TYR A C 1
ATOM 3738 O O . TYR A 1 480 ? -18.474 19.913 19.662 1.00 53.06 480 TYR A O 1
ATOM 3746 N N . ARG A 1 481 ? -17.765 17.900 18.936 1.00 52.00 481 ARG A N 1
ATOM 3747 C CA . ARG A 1 481 ? -16.464 18.222 18.346 1.00 52.00 481 ARG A CA 1
ATOM 3748 C C . ARG A 1 481 ? -16.522 17.821 16.884 1.00 52.00 481 ARG A C 1
ATOM 3750 O O . ARG A 1 481 ? -16.608 16.635 16.577 1.00 52.00 481 ARG A O 1
ATOM 3757 N N . ARG A 1 482 ? -16.403 18.782 15.973 1.00 45.31 482 ARG A N 1
ATOM 3758 C CA . ARG A 1 482 ? -16.004 18.494 14.587 1.00 45.31 482 ARG A CA 1
ATOM 3759 C C . ARG A 1 482 ? -14.509 18.734 14.500 1.00 45.31 482 ARG A C 1
ATOM 3761 O O . ARG A 1 482 ? -14.058 19.868 14.627 1.00 45.31 482 ARG A O 1
ATOM 3768 N N . LEU A 1 483 ? -13.750 17.662 14.327 1.00 40.59 483 LEU A N 1
ATOM 3769 C CA . LEU A 1 483 ? -12.348 17.755 13.957 1.00 40.59 483 LEU A CA 1
ATOM 3770 C C . LEU A 1 483 ? -12.279 18.239 12.511 1.00 40.59 483 LEU A C 1
ATOM 3772 O O . LEU A 1 483 ? -12.520 17.457 11.592 1.00 40.59 483 LEU A O 1
ATOM 3776 N N . ILE A 1 484 ? -11.917 19.503 12.292 1.00 39.16 484 ILE A N 1
ATOM 3777 C CA . ILE A 1 484 ? -11.315 19.890 11.015 1.00 39.16 484 ILE A CA 1
ATOM 3778 C C . ILE A 1 484 ? -9.869 19.393 11.082 1.00 39.16 484 ILE A C 1
ATOM 3780 O O . ILE A 1 484 ? -8.933 20.168 11.271 1.00 39.16 484 ILE A O 1
ATOM 3784 N N . LYS A 1 485 ? -9.664 18.070 10.970 1.00 40.31 485 LYS A N 1
ATOM 3785 C CA . LYS A 1 485 ? -8.343 17.588 10.554 1.00 40.31 485 LYS A CA 1
ATOM 3786 C C . LYS A 1 485 ? -8.039 18.301 9.231 1.00 40.31 485 LYS A C 1
ATOM 3788 O O . LYS A 1 485 ? -8.976 18.454 8.440 1.00 40.31 485 LYS A O 1
ATOM 3793 N N . PRO A 1 486 ? -6.799 18.775 8.985 1.00 39.78 486 PRO A N 1
ATOM 3794 C CA . PRO A 1 486 ? -6.436 19.307 7.675 1.00 39.78 486 PRO A CA 1
ATOM 3795 C C . PRO A 1 486 ? -6.951 18.310 6.649 1.00 39.78 486 PRO A C 1
ATOM 3797 O O . PRO A 1 486 ? -6.598 17.135 6.747 1.00 39.78 486 PRO A O 1
ATOM 3800 N N . CYS A 1 487 ? -7.887 18.754 5.800 1.00 41.91 487 CYS A N 1
ATOM 3801 C CA . CYS A 1 487 ? -8.644 17.863 4.931 1.00 41.91 487 CYS A CA 1
ATOM 3802 C C . CYS A 1 487 ? -7.618 16.976 4.221 1.00 41.91 487 CYS A C 1
ATOM 3804 O O . CYS A 1 487 ? -6.754 17.519 3.519 1.00 41.91 487 CYS A O 1
ATOM 3806 N N . PRO A 1 488 ? -7.582 15.662 4.502 1.00 58.22 488 PRO A N 1
ATOM 3807 C CA . PRO A 1 488 ? -6.534 14.834 3.947 1.00 58.22 488 PRO A CA 1
ATOM 3808 C C . PRO A 1 488 ? -6.709 14.905 2.432 1.00 58.22 488 PRO A C 1
ATOM 3810 O O . PRO A 1 488 ? -7.831 14.733 1.949 1.00 58.22 488 PRO A O 1
ATOM 3813 N N . LYS A 1 489 ? -5.633 15.302 1.727 1.00 66.50 489 LYS A N 1
ATOM 3814 C CA . LYS A 1 489 ? -5.660 15.690 0.306 1.00 66.50 489 LYS A CA 1
ATOM 3815 C C . LYS A 1 489 ? -6.635 14.806 -0.460 1.00 66.50 489 LYS A C 1
ATOM 3817 O O . LYS A 1 489 ? -6.523 13.584 -0.389 1.00 66.50 489 LYS A O 1
ATOM 3822 N N . ILE A 1 490 ? -7.583 15.432 -1.145 1.00 75.88 490 ILE A N 1
ATOM 3823 C CA . ILE A 1 490 ? -8.571 14.718 -1.946 1.00 75.88 490 ILE A CA 1
ATOM 3824 C C . ILE A 1 490 ? -7.849 14.143 -3.161 1.00 75.88 490 ILE A C 1
ATOM 3826 O O . ILE A 1 490 ? -7.083 14.842 -3.825 1.00 75.88 490 ILE A O 1
ATOM 3830 N N . LEU A 1 491 ? -8.078 12.863 -3.425 1.00 83.50 491 LEU A N 1
ATOM 3831 C CA . LEU A 1 491 ? -7.417 12.117 -4.484 1.00 83.50 491 LEU A CA 1
ATOM 3832 C C . LEU A 1 491 ? -8.454 11.564 -5.449 1.00 83.50 491 LEU A C 1
ATOM 3834 O O . LEU A 1 491 ? -9.457 10.984 -5.033 1.00 83.50 491 LEU A O 1
ATOM 3838 N N . HIS A 1 492 ? -8.187 11.739 -6.740 1.00 86.56 492 HIS A N 1
ATOM 3839 C CA . HIS A 1 492 ? -9.089 11.329 -7.810 1.00 86.56 492 HIS A CA 1
ATOM 3840 C C . HIS A 1 492 ? -8.529 10.079 -8.496 1.00 86.56 492 HIS A C 1
ATOM 3842 O O . HIS A 1 492 ? -7.545 10.192 -9.236 1.00 86.56 492 HIS A O 1
ATOM 3848 N N . PRO A 1 493 ? -9.076 8.881 -8.227 1.00 90.25 493 PRO A N 1
ATOM 3849 C CA . PRO A 1 493 ? -8.553 7.644 -8.793 1.00 90.25 493 PRO A CA 1
ATOM 3850 C C . PRO A 1 493 ? -8.765 7.609 -10.307 1.00 90.25 493 PRO A C 1
ATOM 3852 O O . PRO A 1 493 ? -9.872 7.817 -10.793 1.00 90.25 493 PRO A O 1
ATOM 3855 N N . LYS A 1 494 ? -7.706 7.324 -11.070 1.00 87.69 494 LYS A N 1
ATOM 3856 C CA . LYS A 1 494 ? -7.780 7.228 -12.539 1.00 87.69 494 LYS A CA 1
ATOM 3857 C C . LYS A 1 494 ? -8.372 5.908 -13.030 1.00 87.69 494 LYS A C 1
ATOM 3859 O O . LYS A 1 494 ? -8.770 5.797 -14.183 1.00 87.69 494 LYS A O 1
ATOM 3864 N N . GLU A 1 495 ? -8.416 4.910 -12.160 1.00 89.81 495 GLU A N 1
ATOM 3865 C CA . GLU A 1 495 ? -8.896 3.562 -12.441 1.00 89.81 495 GLU A CA 1
ATOM 3866 C C . GLU A 1 495 ? -9.483 2.947 -11.167 1.00 89.81 495 GLU A C 1
ATOM 3868 O O . GLU A 1 495 ? -9.201 3.413 -10.060 1.00 89.81 495 GLU A O 1
ATOM 3873 N N . VAL A 1 496 ? -10.306 1.906 -11.314 1.00 92.31 496 VAL A N 1
ATOM 3874 C CA . VAL A 1 496 ? -10.837 1.126 -10.186 1.00 92.31 496 VAL A CA 1
ATOM 3875 C C . VAL A 1 496 ? -9.942 -0.089 -9.957 1.00 92.31 496 VAL A C 1
ATOM 3877 O O . VAL A 1 496 ? -9.698 -0.866 -10.879 1.00 92.31 496 VAL A O 1
ATOM 3880 N N . LYS A 1 497 ? -9.460 -0.244 -8.725 1.00 94.75 497 LYS A N 1
ATOM 3881 C CA . LYS A 1 497 ? -8.569 -1.315 -8.270 1.00 94.75 497 LYS A CA 1
ATOM 3882 C C . LYS A 1 497 ? -9.158 -2.048 -7.072 1.00 94.75 497 LYS A C 1
ATOM 3884 O O . LYS A 1 497 ? -9.994 -1.514 -6.343 1.00 94.75 497 LYS A O 1
ATOM 3889 N N . ASN A 1 498 ? -8.705 -3.275 -6.856 1.00 93.12 498 ASN A N 1
ATOM 3890 C CA . ASN A 1 498 ? -9.078 -4.063 -5.689 1.00 93.12 498 ASN A CA 1
ATOM 3891 C C . ASN A 1 498 ? -8.322 -3.608 -4.433 1.00 93.12 498 ASN A C 1
ATOM 3893 O O . ASN A 1 498 ? -7.246 -3.016 -4.497 1.00 93.12 498 ASN A O 1
ATOM 3897 N N . VAL A 1 499 ? -8.861 -3.951 -3.261 1.00 92.62 499 VAL A N 1
ATOM 3898 C CA . VAL A 1 499 ? -8.161 -3.769 -1.980 1.00 92.62 499 VAL A CA 1
ATOM 3899 C C . VAL A 1 499 ? -6.820 -4.512 -2.010 1.00 92.62 499 VAL A C 1
ATOM 3901 O O . VAL A 1 499 ? -6.787 -5.703 -2.316 1.00 92.62 499 VAL A O 1
ATOM 3904 N N . GLY A 1 500 ? -5.737 -3.810 -1.674 1.00 93.38 500 GLY A N 1
ATOM 3905 C CA . GLY A 1 500 ? -4.358 -4.301 -1.720 1.00 93.38 500 GLY A CA 1
ATOM 3906 C C . GLY A 1 500 ? -3.587 -3.927 -2.991 1.00 93.38 500 GLY A C 1
ATOM 3907 O O . GLY A 1 500 ? -2.357 -3.944 -2.985 1.00 93.38 500 GLY A O 1
ATOM 3908 N N . GLU A 1 501 ? -4.277 -3.527 -4.061 1.00 96.00 501 GLU A N 1
ATOM 3909 C CA . GLU A 1 501 ? -3.644 -3.108 -5.314 1.00 96.00 501 GLU A CA 1
ATOM 3910 C C . GLU A 1 501 ? -3.231 -1.631 -5.283 1.00 96.00 501 GLU A C 1
ATOM 3912 O O . GLU A 1 501 ? -3.768 -0.815 -4.529 1.00 96.00 501 GLU A O 1
ATOM 3917 N N . VAL A 1 502 ? -2.262 -1.288 -6.133 1.00 95.81 502 VAL A N 1
ATOM 3918 C CA . VAL A 1 502 ? -1.801 0.088 -6.332 1.00 95.81 502 VAL A CA 1
ATOM 3919 C C . VAL A 1 502 ? -2.687 0.773 -7.370 1.00 95.81 502 VAL A C 1
ATOM 3921 O O . VAL A 1 502 ? -2.823 0.274 -8.486 1.00 95.81 502 VAL A O 1
ATOM 3924 N N . VAL A 1 503 ? -3.242 1.929 -7.016 1.00 94.06 503 VAL A N 1
ATOM 3925 C CA . VAL A 1 503 ? -3.973 2.819 -7.926 1.00 94.06 503 VAL A CA 1
ATOM 3926 C C . VAL A 1 503 ? -3.154 4.077 -8.191 1.00 94.06 503 VAL A C 1
ATOM 3928 O O . VAL A 1 503 ? -2.440 4.558 -7.310 1.00 94.06 503 VAL A O 1
ATOM 3931 N N . GLU A 1 504 ? -3.282 4.635 -9.390 1.00 91.75 504 GLU A N 1
ATOM 3932 C CA . GLU A 1 504 ? -2.840 5.994 -9.682 1.00 91.75 504 GLU A CA 1
ATOM 3933 C C . GLU A 1 504 ? -3.960 7.012 -9.424 1.00 91.75 504 GLU A C 1
ATOM 3935 O O . GLU A 1 504 ? -5.065 6.894 -9.959 1.00 91.75 504 GLU A O 1
ATOM 3940 N N . CYS A 1 505 ? -3.668 8.036 -8.625 1.00 86.31 505 CYS A N 1
ATOM 3941 C CA . CYS A 1 505 ? -4.598 9.115 -8.313 1.00 86.31 505 CYS A CA 1
ATOM 3942 C C . CYS A 1 505 ? -4.057 10.469 -8.759 1.00 86.31 505 CYS A C 1
ATOM 3944 O O . CYS A 1 505 ? -2.917 10.813 -8.446 1.00 86.31 505 CYS A O 1
ATOM 3946 N N . THR A 1 506 ? -4.902 11.272 -9.402 1.00 82.31 506 THR A N 1
ATOM 3947 C CA . THR A 1 506 ? -4.613 12.676 -9.705 1.00 82.31 506 THR A CA 1
ATOM 3948 C C . THR A 1 506 ? -4.703 13.517 -8.429 1.00 82.31 506 THR A C 1
ATOM 3950 O O . THR A 1 506 ? -5.682 13.426 -7.686 1.00 82.31 506 THR A O 1
ATOM 3953 N N . ILE A 1 507 ? -3.679 14.340 -8.186 1.00 74.00 507 ILE A N 1
ATOM 3954 C CA . ILE A 1 507 ? -3.621 15.339 -7.104 1.00 74.00 507 ILE A CA 1
ATOM 3955 C C . ILE A 1 507 ? -3.876 16.747 -7.650 1.00 74.00 507 ILE A C 1
ATOM 3957 O O . ILE A 1 507 ? -4.468 17.577 -6.965 1.00 74.00 507 ILE A O 1
ATOM 3961 N N . TYR A 1 508 ? -3.380 17.029 -8.856 1.00 70.38 508 TYR A N 1
ATOM 3962 C CA . TYR A 1 508 ? -3.506 18.331 -9.507 1.00 70.38 508 TYR A CA 1
ATOM 3963 C C . TYR A 1 508 ? -3.533 18.167 -11.030 1.00 70.38 508 TYR A C 1
ATOM 3965 O O . TYR A 1 508 ? -2.768 17.359 -11.552 1.00 70.38 508 TYR A O 1
ATOM 3973 N N . GLY A 1 509 ? -4.350 18.938 -11.742 1.00 67.25 509 GLY A N 1
ATOM 3974 C CA . GLY A 1 509 ? -4.442 18.920 -13.208 1.00 67.25 509 GLY A CA 1
ATOM 3975 C C . GLY A 1 509 ? -5.791 18.416 -13.717 1.00 67.25 509 GLY A C 1
ATOM 3976 O O . GLY A 1 509 ? -6.778 18.407 -12.981 1.00 67.25 509 GLY A O 1
ATOM 3977 N N . LEU A 1 510 ? -5.852 18.027 -14.992 1.00 62.06 510 LEU A N 1
ATOM 3978 C CA . LEU A 1 510 ? -7.100 17.589 -15.617 1.00 62.06 510 LEU A CA 1
ATOM 3979 C C . LEU A 1 510 ? -7.441 16.142 -15.212 1.00 62.06 510 LEU A C 1
ATOM 3981 O O . LEU A 1 510 ? -6.615 15.237 -15.305 1.00 62.06 510 LEU A O 1
ATOM 3985 N N . HIS A 1 511 ? -8.676 15.911 -14.773 1.00 66.50 511 HIS A N 1
ATOM 3986 C CA . HIS A 1 511 ? -9.221 14.590 -14.475 1.00 66.50 511 HIS A CA 1
ATOM 3987 C C . HIS A 1 511 ? -10.655 14.505 -15.006 1.00 66.50 511 HIS A C 1
ATOM 3989 O O . HIS A 1 511 ? -11.524 15.257 -14.571 1.00 66.50 511 HIS A O 1
ATOM 3995 N N . ASN A 1 512 ? -10.916 13.606 -15.960 1.00 67.00 512 ASN A N 1
ATOM 3996 C CA . ASN A 1 512 ? -12.220 13.480 -16.632 1.00 67.00 512 ASN A CA 1
ATOM 3997 C C . ASN A 1 512 ? -12.767 14.825 -17.157 1.00 67.00 512 ASN A C 1
ATOM 3999 O O . ASN A 1 512 ? -13.934 15.149 -16.954 1.00 67.00 512 ASN A O 1
ATOM 4003 N N . ASN A 1 513 ? -11.912 15.621 -17.812 1.00 63.69 513 ASN A N 1
ATOM 4004 C CA . ASN A 1 513 ? -12.214 16.975 -18.307 1.00 63.69 513 ASN A CA 1
ATOM 4005 C C . ASN A 1 513 ? -12.574 18.012 -17.226 1.00 63.69 513 ASN A C 1
ATOM 4007 O O . ASN A 1 513 ? -13.012 19.113 -17.553 1.00 63.69 513 ASN A O 1
ATOM 4011 N N . VAL A 1 514 ? -12.360 17.695 -15.949 1.00 55.94 514 VAL A N 1
ATOM 4012 C CA . VAL A 1 514 ? -12.528 18.618 -14.825 1.00 55.94 514 VAL A CA 1
ATOM 4013 C C . VAL A 1 514 ? -11.155 18.936 -14.250 1.00 55.94 514 VAL A C 1
ATOM 4015 O O . VAL A 1 514 ? -10.343 18.042 -14.027 1.00 55.94 514 VAL A O 1
ATOM 4018 N N . PHE A 1 515 ? -10.869 20.215 -14.019 1.00 58.66 515 PHE A N 1
ATOM 4019 C CA . PHE A 1 515 ? -9.640 20.611 -13.344 1.00 58.66 515 PHE A CA 1
ATOM 4020 C C . PHE A 1 515 ? -9.749 20.328 -11.844 1.00 58.66 515 PHE A C 1
ATOM 4022 O O . PHE A 1 515 ? -10.725 20.714 -11.201 1.00 58.66 515 PHE A O 1
ATOM 4029 N N . VAL A 1 516 ? -8.746 19.655 -11.292 1.00 58.88 516 VAL A N 1
ATOM 4030 C CA . VAL A 1 516 ? -8.708 19.192 -9.906 1.00 58.88 516 VAL A CA 1
ATOM 4031 C C . VAL A 1 516 ? -7.441 19.707 -9.227 1.00 58.88 516 VAL A C 1
ATOM 4033 O O . VAL A 1 516 ? -6.379 19.723 -9.843 1.00 58.88 516 VAL A O 1
ATOM 4036 N N . GLY A 1 517 ? -7.546 20.083 -7.948 1.00 53.94 517 GLY A N 1
ATOM 4037 C CA . GLY A 1 517 ? -6.423 20.435 -7.075 1.00 53.94 517 GLY A CA 1
ATOM 4038 C C . GLY A 1 517 ? -6.614 21.768 -6.348 1.00 53.94 517 GLY A C 1
ATOM 4039 O O . GLY A 1 517 ? -7.320 22.652 -6.830 1.00 53.94 517 GLY A O 1
ATOM 4040 N N . ASP A 1 518 ? -5.982 21.919 -5.181 1.00 47.69 518 ASP A N 1
ATOM 4041 C CA . ASP A 1 518 ? -5.983 23.190 -4.449 1.00 47.69 518 ASP A CA 1
ATOM 4042 C C . ASP A 1 518 ? -5.250 24.259 -5.273 1.00 47.69 518 ASP A C 1
ATOM 4044 O O . ASP A 1 518 ? -4.142 24.026 -5.770 1.00 47.69 518 ASP A O 1
ATOM 4048 N N . GLN A 1 519 ? -5.843 25.448 -5.406 1.00 42.59 519 GLN A N 1
ATOM 4049 C CA . GLN A 1 519 ? -5.153 26.608 -5.962 1.00 42.59 519 GLN A CA 1
ATOM 4050 C C . GLN A 1 519 ? -3.955 26.916 -5.052 1.00 42.59 519 GLN A C 1
ATOM 4052 O O . GLN A 1 519 ? -4.122 27.316 -3.900 1.00 42.59 519 GLN A O 1
ATOM 4057 N N . ILE A 1 520 ? -2.736 26.687 -5.546 1.00 41.81 520 ILE A N 1
ATOM 4058 C CA . ILE A 1 520 ? -1.499 27.023 -4.831 1.00 41.81 520 ILE A CA 1
ATOM 4059 C C . ILE A 1 520 ? -1.299 28.536 -4.958 1.00 41.81 520 ILE A C 1
ATOM 4061 O O . ILE A 1 520 ? -0.419 28.997 -5.676 1.00 41.81 520 ILE A O 1
ATOM 4065 N N . ASP A 1 521 ? -2.155 29.318 -4.305 1.00 34.50 521 ASP A N 1
ATOM 4066 C CA . ASP A 1 521 ? -1.949 30.756 -4.163 1.00 34.50 521 ASP A CA 1
ATOM 4067 C C . ASP A 1 521 ? -1.138 30.984 -2.884 1.00 34.50 521 ASP A C 1
ATOM 4069 O O . ASP A 1 521 ? -1.656 31.242 -1.794 1.00 34.50 521 ASP A O 1
ATOM 4073 N N . THR A 1 522 ? 0.174 30.762 -2.967 1.00 31.69 522 THR A N 1
ATOM 4074 C CA . THR A 1 522 ? 1.068 31.184 -1.891 1.00 31.69 522 THR A CA 1
ATOM 4075 C C . THR A 1 522 ? 1.239 32.690 -2.017 1.00 31.69 522 THR A C 1
ATOM 4077 O O . THR A 1 522 ? 1.972 33.151 -2.889 1.00 31.69 522 THR A O 1
ATOM 4080 N N . THR A 1 523 ? 0.575 33.415 -1.111 1.00 32.28 523 THR A N 1
ATOM 4081 C CA . THR A 1 523 ? 0.454 34.881 -0.987 1.00 32.28 523 THR A CA 1
ATOM 4082 C C . THR A 1 523 ? -0.424 35.559 -2.045 1.00 32.28 523 THR A C 1
ATOM 4084 O O . THR A 1 523 ? -0.069 35.523 -3.217 1.00 32.28 523 THR A O 1
ATOM 4087 N N . PRO A 1 524 ? -1.477 36.313 -1.652 1.00 33.34 524 PRO A N 1
ATOM 4088 C CA . PRO A 1 524 ? -2.006 37.351 -2.519 1.00 33.34 524 PRO A CA 1
ATOM 4089 C C . PRO A 1 524 ? -0.929 38.435 -2.617 1.00 33.34 524 PRO A C 1
ATOM 4091 O O . PRO A 1 524 ? -0.918 39.396 -1.847 1.00 33.34 524 PRO A O 1
ATOM 4094 N N . SER A 1 525 ? 0.032 38.285 -3.532 1.00 33.84 525 SER A N 1
ATOM 4095 C CA . SER A 1 525 ? 0.716 39.471 -4.020 1.00 33.84 525 SER A CA 1
ATOM 4096 C C . SER A 1 525 ? -0.350 40.312 -4.702 1.00 33.84 525 SER A C 1
ATOM 4098 O O . SER A 1 525 ? -1.089 39.825 -5.555 1.00 33.84 525 SER A O 1
ATOM 4100 N N . SER A 1 526 ? -0.415 41.592 -4.355 1.00 34.69 526 SER A N 1
A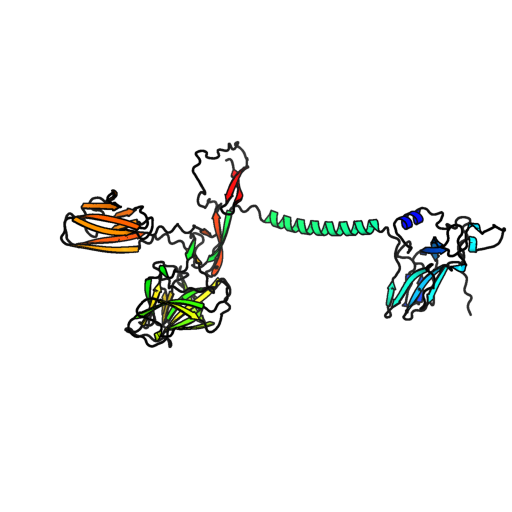TOM 4101 C CA . SER A 1 526 ? -1.228 42.604 -5.039 1.00 34.69 526 SER A CA 1
ATOM 4102 C C . SER A 1 526 ? -0.969 42.688 -6.553 1.00 34.69 526 SER A C 1
ATOM 4104 O O . SER A 1 526 ? -1.673 43.399 -7.262 1.00 34.69 526 SER A O 1
ATOM 4106 N N . SER A 1 527 ? 0.003 41.939 -7.072 1.00 37.34 527 SER A N 1
ATOM 4107 C CA . SER A 1 527 ? 0.124 41.582 -8.475 1.00 37.34 527 SER A CA 1
ATOM 4108 C C . SER A 1 527 ? -0.304 40.129 -8.700 1.00 37.34 527 SER A C 1
ATOM 4110 O O . SER A 1 527 ? 0.500 39.207 -8.559 1.00 37.34 527 SER A O 1
ATOM 4112 N N . ALA A 1 528 ? -1.535 39.905 -9.155 1.00 34.94 528 ALA A N 1
ATOM 4113 C CA . ALA A 1 528 ? -1.732 38.821 -10.110 1.00 34.94 528 ALA A CA 1
ATOM 4114 C C . ALA A 1 528 ? -0.701 39.035 -11.231 1.00 34.94 528 ALA A C 1
ATOM 4116 O O . ALA A 1 528 ? -0.583 40.155 -11.743 1.00 34.94 528 ALA A O 1
ATOM 4117 N N . THR A 1 529 ? 0.082 38.012 -11.581 1.00 41.12 529 THR A N 1
ATOM 4118 C CA . THR A 1 529 ? 0.989 38.110 -12.732 1.00 41.12 529 THR A CA 1
ATOM 4119 C C . THR A 1 529 ? 0.105 38.160 -13.974 1.00 41.12 529 THR A C 1
ATOM 4121 O O . THR A 1 529 ? -0.299 37.140 -14.521 1.00 41.12 529 THR A O 1
ATOM 4124 N N . THR A 1 530 ? -0.308 39.366 -14.352 1.00 43.84 530 THR A N 1
ATOM 4125 C CA . THR A 1 530 ? -1.189 39.606 -15.487 1.00 43.84 530 THR A CA 1
ATOM 4126 C C . THR A 1 530 ? -0.352 39.511 -16.756 1.00 43.84 530 THR A C 1
ATOM 4128 O O . THR A 1 530 ? 0.471 40.371 -17.052 1.00 43.84 530 THR A O 1
ATOM 4131 N N . GLY A 1 531 ? -0.538 38.424 -17.502 1.00 46.22 531 GLY A N 1
ATOM 4132 C CA . GLY A 1 531 ? -0.026 38.274 -18.860 1.00 46.22 531 GLY A CA 1
ATOM 4133 C C . GLY A 1 531 ? -1.144 38.551 -19.860 1.00 46.22 531 GLY A C 1
ATOM 4134 O O . GLY A 1 531 ? -2.235 38.000 -19.733 1.00 46.22 531 GLY A O 1
ATOM 4135 N N . ARG A 1 532 ? -0.895 39.403 -20.860 1.00 46.50 532 ARG A N 1
ATOM 4136 C CA . ARG A 1 532 ? -1.812 39.556 -21.998 1.00 46.50 532 ARG A CA 1
ATOM 4137 C C . ARG A 1 532 ? -1.621 38.370 -22.945 1.00 46.50 532 ARG A C 1
ATOM 4139 O O . ARG A 1 532 ? -0.574 38.254 -23.574 1.00 46.50 532 ARG A O 1
ATOM 4146 N N . LEU A 1 533 ? -2.630 37.512 -23.048 1.00 47.75 533 LEU A N 1
ATOM 4147 C CA . LEU A 1 533 ? -2.761 36.543 -24.136 1.00 47.75 533 LEU A CA 1
ATOM 4148 C C . LEU A 1 533 ? -3.373 37.263 -25.342 1.00 47.75 533 LEU A C 1
ATOM 4150 O O . LEU A 1 533 ? -4.390 37.943 -25.210 1.00 47.75 533 LEU A O 1
ATOM 4154 N N . THR A 1 534 ? -2.736 37.154 -26.506 1.00 46.34 534 THR A N 1
ATOM 4155 C CA . THR A 1 534 ? -3.307 37.684 -27.754 1.00 46.34 534 THR A CA 1
ATOM 4156 C C . THR A 1 534 ? -4.318 36.658 -28.268 1.00 46.34 534 THR A C 1
ATOM 4158 O O . THR A 1 534 ? -4.000 35.471 -28.294 1.00 46.34 534 THR A O 1
ATOM 4161 N N . LEU A 1 535 ? -5.531 37.091 -28.622 1.00 45.97 535 LEU A N 1
ATOM 4162 C CA . LEU A 1 535 ? -6.588 36.213 -29.142 1.00 45.97 535 LEU A CA 1
ATOM 4163 C C . LEU A 1 535 ? -6.115 35.465 -30.402 1.00 45.97 535 LEU A C 1
ATOM 4165 O O . LEU A 1 535 ? -5.582 36.085 -31.323 1.00 45.97 535 LEU A O 1
ATOM 4169 N N . GLY A 1 536 ? -6.353 34.149 -30.431 1.00 44.03 536 GLY A N 1
ATOM 4170 C CA . GLY A 1 536 ? -6.050 33.248 -31.548 1.00 44.03 536 GLY A CA 1
ATOM 4171 C C . GLY A 1 536 ? -4.877 32.299 -31.278 1.00 44.03 536 GLY A C 1
ATOM 4172 O O . GLY A 1 536 ? -3.732 32.732 -31.274 1.00 44.03 536 GLY A O 1
ATOM 4173 N N . ASN A 1 537 ? -5.171 31.004 -31.079 1.00 47.91 537 ASN A N 1
ATOM 4174 C CA . ASN A 1 537 ? -4.250 29.846 -31.020 1.00 47.91 537 ASN A CA 1
ATOM 4175 C C . ASN A 1 537 ? -2.910 30.027 -30.264 1.00 47.91 537 ASN A C 1
ATOM 4177 O O . ASN A 1 537 ? -1.967 29.264 -30.477 1.00 47.91 537 ASN A O 1
ATOM 4181 N N . ALA A 1 538 ? -2.803 31.011 -29.372 1.00 45.25 538 ALA A N 1
ATOM 4182 C CA . ALA A 1 538 ? -1.595 31.284 -28.615 1.00 45.25 538 ALA A CA 1
ATOM 4183 C C . ALA A 1 538 ? -1.569 30.417 -27.349 1.00 45.25 538 ALA A C 1
ATOM 4185 O O . ALA A 1 538 ? -2.463 30.502 -26.504 1.00 45.25 538 ALA A O 1
ATOM 4186 N N . VAL A 1 539 ? -0.521 29.598 -27.215 1.00 46.84 539 VAL A N 1
ATOM 4187 C CA . VAL A 1 539 ? -0.192 28.879 -25.977 1.00 46.84 539 VAL A CA 1
ATOM 4188 C C . VAL A 1 539 ? 0.819 29.721 -25.203 1.00 46.84 539 VAL A C 1
ATOM 4190 O O . VAL A 1 539 ? 1.939 29.929 -25.671 1.00 46.84 539 VAL A O 1
ATOM 4193 N N . ALA A 1 540 ? 0.440 30.215 -24.025 1.00 48.28 540 ALA A N 1
ATOM 4194 C CA . ALA A 1 540 ? 1.389 30.768 -23.061 1.00 48.28 540 ALA A CA 1
ATOM 4195 C C . ALA A 1 540 ? 1.777 29.699 -22.040 1.00 48.28 540 ALA A C 1
ATOM 4197 O O . ALA A 1 540 ? 1.028 28.760 -21.798 1.00 48.28 540 ALA A O 1
ATOM 4198 N N . PHE A 1 541 ? 2.940 29.852 -21.413 1.00 49.28 541 PHE A N 1
ATOM 4199 C CA . PHE A 1 541 ? 3.373 28.977 -20.329 1.00 49.28 541 PHE A CA 1
ATOM 4200 C C . PHE A 1 541 ? 3.599 29.809 -19.074 1.00 49.28 541 PHE A C 1
ATOM 4202 O O . PHE A 1 541 ? 4.381 30.760 -19.094 1.00 49.28 541 PHE A O 1
ATOM 4209 N N . PHE A 1 542 ? 2.945 29.431 -17.981 1.00 52.97 542 PHE A N 1
ATOM 4210 C CA . PHE A 1 542 ? 3.198 29.997 -16.662 1.00 52.97 542 PHE A CA 1
ATOM 4211 C C . PHE A 1 542 ? 4.104 29.061 -15.872 1.00 52.97 542 PHE A C 1
ATOM 4213 O O . PHE A 1 542 ? 3.895 27.850 -15.864 1.00 52.97 542 PHE A O 1
ATOM 4220 N N . SER A 1 543 ? 5.113 29.616 -15.208 1.00 50.28 543 SER A N 1
ATOM 4221 C CA . SER A 1 543 ? 6.023 28.847 -14.363 1.00 50.28 543 SER A CA 1
ATOM 4222 C C . SER A 1 543 ? 5.571 28.919 -12.907 1.00 50.28 543 SER A C 1
ATOM 4224 O O . SER A 1 543 ? 5.432 30.015 -12.371 1.00 50.28 543 SER A O 1
ATOM 4226 N N . ILE A 1 544 ? 5.398 27.771 -12.255 1.00 49.78 544 ILE A N 1
ATOM 4227 C CA . ILE A 1 544 ? 5.186 27.668 -10.805 1.00 49.78 544 ILE A CA 1
ATOM 4228 C C . ILE A 1 544 ? 6.360 26.927 -10.162 1.00 49.78 544 ILE A C 1
ATOM 4230 O O . ILE A 1 544 ? 6.929 26.025 -10.773 1.00 49.78 544 ILE A O 1
ATOM 4234 N N . ILE A 1 545 ? 6.739 27.287 -8.935 1.00 46.66 545 ILE A N 1
ATOM 4235 C CA . ILE A 1 545 ? 7.767 26.559 -8.177 1.00 46.66 545 ILE A CA 1
ATOM 4236 C C . ILE A 1 545 ? 7.064 25.620 -7.194 1.00 46.66 545 ILE A C 1
ATOM 4238 O O . ILE A 1 545 ? 6.295 26.062 -6.343 1.00 46.66 545 ILE A O 1
ATOM 4242 N N . GLY A 1 546 ? 7.300 24.316 -7.329 1.00 41.31 546 GLY A N 1
ATOM 4243 C CA . GLY A 1 546 ? 6.758 23.297 -6.438 1.00 41.31 546 GLY A CA 1
ATOM 4244 C C . GLY A 1 546 ? 7.427 23.304 -5.063 1.00 41.31 546 GLY A C 1
ATOM 4245 O O . GLY A 1 546 ? 8.510 23.854 -4.867 1.00 41.31 546 GLY A O 1
ATOM 4246 N N . LYS A 1 547 ? 6.802 22.632 -4.087 1.00 35.34 547 LYS A N 1
ATOM 4247 C CA . LYS A 1 547 ? 7.366 22.455 -2.729 1.00 35.34 547 LYS A CA 1
ATOM 4248 C C . LYS A 1 547 ? 8.680 21.664 -2.701 1.00 35.34 547 LYS A C 1
ATOM 4250 O O . LYS A 1 547 ? 9.373 21.670 -1.692 1.00 35.34 547 LYS A O 1
ATOM 4255 N N . ASP A 1 548 ? 9.002 20.980 -3.791 1.00 46.31 548 ASP A N 1
ATOM 4256 C CA . ASP A 1 548 ? 10.270 20.294 -4.035 1.00 46.31 548 ASP A CA 1
ATOM 4257 C C . ASP A 1 548 ? 11.365 21.225 -4.592 1.00 46.31 548 ASP A C 1
ATOM 4259 O O . ASP A 1 548 ? 12.461 20.764 -4.904 1.00 46.31 548 ASP A O 1
ATOM 4263 N N . GLY A 1 549 ? 11.072 22.521 -4.744 1.00 39.94 549 GLY A N 1
ATOM 4264 C CA . GLY A 1 549 ? 11.976 23.527 -5.296 1.00 39.94 549 GLY A CA 1
ATOM 4265 C C . GLY A 1 549 ? 12.092 23.504 -6.822 1.00 39.94 549 GLY A C 1
ATOM 4266 O O . GLY A 1 549 ? 12.872 24.280 -7.374 1.00 39.94 549 GLY A O 1
ATOM 4267 N N . LYS A 1 550 ? 11.340 22.646 -7.529 1.00 43.12 550 LYS A N 1
ATOM 4268 C CA . LYS A 1 550 ? 11.400 22.545 -8.996 1.00 43.12 550 LYS A CA 1
ATOM 4269 C C . LYS A 1 550 ? 10.427 23.505 -9.667 1.00 43.12 550 LYS A C 1
ATOM 4271 O O . LYS A 1 550 ? 9.360 23.793 -9.139 1.00 43.12 550 LYS A O 1
ATOM 4276 N N . THR A 1 551 ? 10.780 23.982 -10.859 1.00 49.47 551 THR A N 1
ATOM 4277 C CA . THR A 1 551 ? 9.909 24.835 -11.680 1.00 49.47 551 THR A CA 1
ATOM 4278 C C . THR A 1 551 ? 9.095 23.994 -12.662 1.00 49.47 551 THR A C 1
ATOM 4280 O O . THR A 1 551 ? 9.662 23.264 -13.471 1.00 49.47 551 THR A O 1
ATOM 4283 N N . TYR A 1 552 ? 7.775 24.131 -12.619 1.00 48.53 552 TYR A N 1
ATOM 4284 C CA . TYR A 1 552 ? 6.815 23.464 -13.495 1.00 48.53 552 TYR A CA 1
ATOM 4285 C C . TYR A 1 552 ? 6.202 24.485 -14.451 1.00 48.53 552 TYR A C 1
ATOM 4287 O O . TYR A 1 552 ? 5.847 25.581 -14.023 1.00 48.53 552 TYR A O 1
ATOM 4295 N N . LYS A 1 553 ? 6.067 24.132 -15.734 1.00 51.00 553 LYS A N 1
ATOM 4296 C CA . LYS A 1 553 ? 5.428 24.981 -16.749 1.00 51.00 553 LYS A CA 1
ATOM 4297 C C . LYS A 1 553 ? 4.008 24.495 -17.008 1.00 51.00 553 LYS A C 1
ATOM 4299 O O . LYS A 1 553 ? 3.826 23.364 -17.443 1.00 51.00 553 LYS A O 1
ATOM 4304 N N . ILE A 1 554 ? 3.025 25.352 -16.769 1.00 51.97 554 ILE A N 1
ATOM 4305 C CA . ILE A 1 554 ? 1.613 25.085 -17.037 1.00 51.97 554 ILE A CA 1
ATOM 4306 C C . ILE A 1 554 ? 1.232 25.799 -18.337 1.00 51.97 554 ILE A C 1
ATOM 4308 O O . ILE A 1 554 ? 1.394 27.022 -18.407 1.00 51.97 554 ILE A O 1
ATOM 4312 N N . PRO A 1 555 ? 0.753 25.082 -19.368 1.00 46.62 555 PRO A N 1
ATOM 4313 C CA . PRO A 1 555 ? 0.237 25.712 -20.571 1.00 46.62 555 PRO A CA 1
ATOM 4314 C C . PRO A 1 555 ? -1.098 26.402 -20.277 1.00 46.62 555 PRO A C 1
ATOM 4316 O O . PRO A 1 555 ? -1.967 25.858 -19.597 1.00 46.62 555 PRO A O 1
ATOM 4319 N N . ALA A 1 556 ? -1.270 27.596 -20.822 1.00 49.88 556 ALA A N 1
ATOM 4320 C CA . ALA A 1 556 ? -2.514 28.335 -20.822 1.00 49.88 556 ALA A CA 1
ATOM 4321 C C . ALA A 1 556 ? -2.894 28.685 -22.251 1.00 49.88 556 ALA A C 1
ATOM 4323 O O . ALA A 1 556 ? -2.091 29.223 -23.017 1.00 49.88 556 ALA A O 1
ATOM 4324 N N . TYR A 1 557 ? -4.137 28.373 -22.586 1.00 49.53 557 TYR A N 1
ATOM 4325 C CA . TYR A 1 557 ? -4.695 28.554 -23.913 1.00 49.53 557 TYR A CA 1
ATOM 4326 C C . TYR A 1 557 ? -5.582 29.796 -23.895 1.00 49.53 557 TYR A C 1
ATOM 4328 O O . TYR A 1 557 ? -6.482 29.903 -23.062 1.00 49.53 557 TYR A O 1
ATOM 4336 N N . GLY A 1 558 ? -5.310 30.748 -24.789 1.00 45.88 558 GLY A N 1
ATOM 4337 C CA . GLY A 1 558 ? -6.253 31.830 -25.058 1.00 45.88 558 GLY A CA 1
ATOM 4338 C C . GLY A 1 558 ? -7.432 31.281 -25.859 1.00 45.88 558 GLY A C 1
ATOM 4339 O O . GLY A 1 558 ? -7.214 30.798 -26.970 1.00 45.88 558 GLY A O 1
ATOM 4340 N N . ALA A 1 559 ? -8.638 31.322 -25.287 1.00 46.34 559 ALA A N 1
ATOM 4341 C CA . ALA A 1 559 ? -9.884 31.084 -26.018 1.00 46.34 559 ALA A CA 1
ATOM 4342 C C . ALA A 1 559 ? -10.255 32.313 -26.853 1.00 46.34 559 ALA A C 1
ATOM 4344 O O . ALA A 1 559 ? -10.132 33.434 -26.303 1.00 46.34 559 ALA A O 1
#

Radius of gyration: 48.58 Å; chains: 1; bounding box: 119×81×108 Å

Foldseek 3Di:
DDDDDDDDDDDDPDDPPFVVPDVVVVVLVVLPWAKFWQDPQAFDADLVFLKTAGSDQKTKIKHWDFQQDEPPDHRDITIDIDIDHGMDTDADNDAQKWKKKAFANVLDDYLVPDPPPPPDDCSNVVPPRIDIDIDNDDDPHRRMGTAWHQHPNDTDGPGDHSDRVVVVVVVVVVVVVVVVVVVVVVVVVVVVVVPDPLFDKDKFFALWADDLPFWKFKDFADDPVQFADWDWAQQDLQRLKKWWKFFFQQDWDFKKKFKKAKFAQDQFWKKKFKAFWDWDDDPRGIATGGDHTQWMWIDGSVVHHNDIDMDITGTPGTGRHHGLGIIIIMIHGVVSHHHNRITMITTWHPAFFSRGWIWRDRPPDTHTDRTRGDMDDNRTDRIGMGGDDPPQDWAFPDKDWFADDQKDKDKDAAQAWWWKWFWAWPDQWWAKKFKDWPRHTQDMDHGSDNTIDTGGDGHGIMMMIMTGTNDGPTTITTTTTRDPPVRRQIWNWLDGDDRSDMTMTGAAGADPNDGHHDDPPPDPPVDPVDDDDDPDADWDWDWDQDPVRDIDTDIDGHD

Secondary structure (DSSP, 8-state):
-----PPPPP--SS----GGG-HHHHHHHHTT--EEES-TTSSEEETTTTEEE-SSSSEEEEEEEEETT-SSSTTEEEEEEEEE-SEE-----STT-EEEEEE-GGG---GGG----TT--TTTTTTT-EEEEEESSPPSSS-EEEEEEEETTEEEE---B---HHHHHHHHHHHHHHHHHHHHHHHHHHHHTT---SEEEEEEEB-S---TT--EEEEEPPPGGGEEEEEEESSSGGGSEEEEEEEB-S----EEEEEEEEES---SPEEEEEEEEEEEEETTEEEEEEEEEEEEEEE-GGG--SS-EEEEEE-SS-----TT-EEEEEEEETTS---SSSEEEEEEEEEE-TTT-EEEEETTEEEE-SEEE-EE-TTB-SEEEEE------EEEEEEEEEES-SEEEEEEE-SSSSEEEEEE-SSTTEEEEEEEETTEEEEEE-TT--EEEE----TT-EEEEEEEESS-EEEEEEEEEEE-------BEESS---TTSEEEEEEEEEETTEEES-----S--S------PPSSS-EEEEEEE-TTS-EEEEEEE--

pLDDT: mean 74.21, std 19.71, range [23.45, 98.44]